Protein 6B9U (pdb70)

B-factor: mean 30.07, std 11.78, range [12.24, 88.45]

Nearest PDB structures (foldseek):
  6b9u-assembly1_A  TM=1.004E+00  e=1.101E-53  Brucella abortus 2308
  3n74-assembly1_C  TM=9.817E-01  e=2.636E-45  Brucella abortus 2308
  3n74-assembly1_A  TM=1.003E+00  e=1.609E-43  Brucella abortus 2308
  5zi0-assembly1_D  TM=9.150E-01  e=1.330E-23  Levilactobacillus brevis ATCC 367
  5h5x-assembly1_D  TM=9.196E-01  e=7.341E-23  Streptomyces coelicolor A3(2)

CATH classification: 3.40.50.720

Secondary structure (DSSP, 8-state):
--TT-EEEEETTTSHHHHHHHHHHHHTT-EEEEEES-HHHHHHHHHHH-TTEEEEE--TTSHHHHHHHHHHHHHHHS---EEEE-------S--GGGS-HHHHHHHHIIIIIHHHHHHHHHHHHHHHHHHTT--EEEEEE--GGGTS--TT-HHHHHHHHHHHHHHHHHHHHHGGGTEEEEEEEE-SB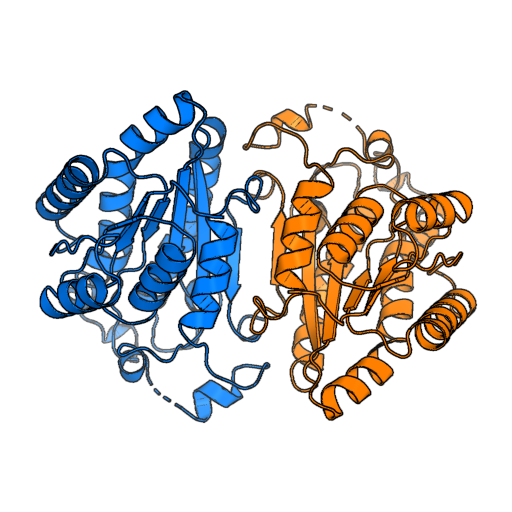SSTTHHHH--HHHHHTSTTSS-B-HHHHHHHHHHHTSGGGTT--S-EEEESTTTT-/--TT-EEEEETTTSHHHHHHHHHHHHTT-EEEEEES-HHHHHHHHHHH-TTEEEEE--TTSHHHHHHHHHHHHHHHS---EEEE-------S--GGGS-HHHHHHHHIIIIIHHHHHHHHHHHHHHHHHHTT--EEEEEE--GGGTS--TT-HHHHHHHHHHHHHHHHHHHHHGGGTEEEEEEEE-SBSSTTHHHH--TGGG-TTSS-B-HHHHHHHHHHHTSGGGTT--S-EEEESTTTT-

InterPro domains:
  IPR002347 Short-chain dehydrogenase/reductase SDR [PF13561] (12-249)
  IPR002347 Short-chain dehydrogenase/reductase SDR [PR00080] (78-89)
  IPR002347 Short-chain dehydrogenase/reductase SDR [PR00080] (136-144)
  IPR002347 Short-chain dehydrogenase/reductase SDR [PR00080] (156-175)
  IPR002347 Short-chain dehydrogenase/reductase SDR [PR00081] (7-24)
  IPR002347 Short-chain dehydrogenase/reductase SDR [PR00081] (78-89)
  IPR002347 Short-chain dehydrogenase/reductase SDR [PR00081] (156-175)
  IPR002347 Short-chain dehydrogenase/reductase SDR [PR00081] (177-194)
  IPR002347 Short-chain dehydrogenase/reductase SDR [PR00081] (214-234)
  IPR036291 NAD(P)-binding domain superfamily [SSF51735] (4-252)

Organism: Brucella abortus (strain 2308) (NCBI:txid359391)

Structure (mmCIF, N/CA/C/O backbone):
data_6B9U
#
_entry.id   6B9U
#
_cell.length_a   88.130
_cell.length_b   88.130
_cell.length_c   111.950
_cell.angle_alpha   90.000
_cell.angle_beta   90.000
_cell.angle_gamma   90.000
#
_symmetry.space_group_name_H-M   'P 41 21 2'
#
loop_
_entity.id
_entity.type
_entity.pdbx_description
1 polymer 'DNA gyrase, subunit B:Short-chain dehydrogenase/reductase SDR:Glucose/ribitol dehydrogenase'
2 non-polymer '1,4-DIHYDRONICOTINAMIDE ADENINE DINUCLEOTIDE'
3 water water
#
loop_
_atom_site.group_PDB
_atom_site.id
_atom_site.type_symbol
_atom_site.label_atom_id
_atom_site.label_alt_id
_atom_site.label_comp_id
_atom_site.label_asym_id
_atom_site.label_entity_id
_atom_site.label_seq_id
_atom_site.pdbx_PDB_ins_code
_atom_site.Cartn_x
_atom_site.Cartn_y
_atom_site.Cartn_z
_atom_site.occupancy
_atom_site.B_iso_or_equiv
_atom_site.auth_seq_id
_atom_site.auth_comp_id
_atom_site.auth_asym_id
_atom_site.auth_atom_id
_atom_site.pdbx_PDB_model_num
ATOM 1 N N . SER A 1 7 ? -26.160 -18.531 -21.411 1.00 49.02 3 SER A N 1
ATOM 2 C CA . SER A 1 7 ? -24.867 -17.884 -21.167 1.00 55.80 3 SER A CA 1
ATOM 3 C C . SER A 1 7 ? -25.072 -16.431 -20.751 1.00 46.20 3 SER A C 1
ATOM 4 O O . SER A 1 7 ? -24.510 -15.965 -19.763 1.00 44.45 3 SER A O 1
ATOM 7 N N . LEU A 1 8 ? -25.883 -15.713 -21.522 1.00 37.90 4 LEU A N 1
ATOM 8 C CA . LEU A 1 8 ? -26.412 -14.425 -21.100 1.00 32.63 4 LEU A CA 1
ATOM 9 C C . LEU A 1 8 ? -27.811 -14.557 -20.509 1.00 28.83 4 LEU A C 1
ATOM 10 O O . LEU A 1 8 ? -28.540 -13.566 -20.435 1.00 29.22 4 LEU A O 1
ATOM 15 N N . GLU A 1 9 ? -28.206 -15.770 -20.116 1.00 30.85 5 GLU A N 1
ATOM 16 C CA . GLU A 1 9 ? -29.528 -15.976 -19.540 1.00 30.41 5 GLU A CA 1
ATOM 17 C C . GLU A 1 9 ? -29.677 -15.158 -18.264 1.00 29.38 5 GLU A C 1
ATOM 18 O O . GLU A 1 9 ? -28.762 -15.088 -17.438 1.00 38.29 5 GLU A O 1
ATOM 20 N N . GLY A 1 10 ? -30.831 -14.508 -18.122 1.00 32.87 6 GLY A N 1
ATOM 21 C CA . GLY A 1 10 ? -31.091 -13.647 -16.991 1.00 33.21 6 GLY A CA 1
ATOM 22 C C . GLY A 1 10 ? -30.554 -12.237 -17.109 1.00 38.35 6 GLY A C 1
ATOM 23 O O . GLY A 1 10 ? -30.923 -11.386 -16.290 1.00 37.61 6 GLY A O 1
ATOM 24 N N . LYS A 1 11 ? -29.706 -11.954 -18.095 1.00 29.54 7 LYS A N 1
ATOM 25 C CA . LYS A 1 11 ? -29.099 -10.637 -18.242 1.00 28.27 7 LYS A CA 1
ATOM 26 C C . LYS A 1 11 ? -30.014 -9.695 -19.020 1.00 24.96 7 LYS A C 1
ATOM 27 O O . LYS A 1 11 ? -30.857 -10.116 -19.816 1.00 26.13 7 LYS A O 1
ATOM 33 N N . VAL A 1 12 ? -29.829 -8.400 -18.782 1.00 23.70 8 VAL A N 1
ATOM 34 C CA . VAL A 1 12 ? -30.548 -7.353 -19.499 1.00 22.94 8 VAL A CA 1
ATOM 35 C C . VAL A 1 12 ? -29.499 -6.457 -20.132 1.00 23.35 8 VAL A C 1
ATOM 36 O O . VAL A 1 12 ? -28.640 -5.907 -19.429 1.00 24.71 8 VAL A O 1
ATOM 40 N N . ALA A 1 13 ? -29.556 -6.328 -21.454 1.00 22.73 9 ALA A N 1
ATOM 41 C CA . ALA A 1 13 ? -28.582 -5.553 -22.206 1.00 21.60 9 ALA A CA 1
ATOM 42 C C . ALA A 1 13 ? -29.267 -4.369 -22.868 1.00 24.99 9 ALA A C 1
ATOM 43 O O . ALA A 1 13 ? -30.252 -4.541 -23.589 1.00 26.57 9 ALA A O 1
ATOM 45 N N . LEU A 1 14 ? -28.743 -3.172 -22.633 1.00 25.00 10 LEU A N 1
ATOM 46 C CA . LEU A 1 14 ? -29.195 -1.981 -23.341 1.00 22.29 10 LEU A CA 1
ATOM 47 C C . LEU A 1 14 ? -28.167 -1.698 -24.424 1.00 27.35 10 LEU A C 1
ATOM 48 O O . LEU A 1 14 ? -26.986 -1.499 -24.118 1.00 24.06 10 LEU A O 1
ATOM 53 N N . ILE A 1 15 ? -28.605 -1.700 -25.681 1.00 23.48 11 ILE A N 1
ATOM 54 C CA . ILE A 1 15 ? -27.707 -1.549 -26.822 1.00 23.42 11 ILE A CA 1
ATOM 55 C C . ILE A 1 15 ? -28.123 -0.303 -27.579 1.00 23.43 11 ILE A C 1
ATOM 56 O O . ILE A 1 15 ? -29.245 -0.235 -28.094 1.00 25.71 11 ILE A O 1
ATOM 61 N N . THR A 1 16 ? -27.231 0.681 -27.650 1.00 23.81 12 THR A N 1
ATOM 62 C CA . THR A 1 16 ? -27.543 1.855 -28.449 1.00 24.67 12 THR A CA 1
ATOM 63 C C . THR A 1 16 ? -27.249 1.572 -29.912 1.00 28.10 12 THR A C 1
ATOM 64 O O . THR A 1 16 ? -26.344 0.804 -30.251 1.00 23.23 12 THR A O 1
ATOM 68 N N . GLY A 1 17 ? -28.037 2.195 -30.784 1.00 28.79 13 GLY A N 1
ATOM 69 C CA . GLY A 1 17 ? -27.861 1.966 -32.202 1.00 30.25 13 GLY A CA 1
ATOM 70 C C . GLY A 1 17 ? -28.230 0.578 -32.660 1.00 26.60 13 GLY A C 1
ATOM 71 O O . GLY A 1 17 ? -27.745 0.126 -33.700 1.00 28.57 13 GLY A O 1
ATOM 72 N N . ALA A 1 18 ? -29.072 -0.120 -31.910 1.00 25.47 14 ALA A N 1
ATOM 73 C CA . ALA A 1 18 ? -29.418 -1.491 -32.253 1.00 26.03 14 ALA A CA 1
ATOM 74 C C . ALA A 1 18 ? -30.542 -1.579 -33.280 1.00 26.34 14 ALA A C 1
ATOM 75 O O . ALA A 1 18 ? -31.049 -2.675 -33.528 1.00 25.78 14 ALA A O 1
ATOM 77 N N . GLY A 1 19 ? -30.927 -0.468 -33.901 1.00 25.27 15 GLY A N 1
ATOM 78 C CA . GLY A 1 19 ? -31.918 -0.526 -34.951 1.00 31.49 15 GLY A CA 1
ATOM 79 C C . GLY A 1 19 ? -31.367 -0.839 -36.321 1.00 30.28 15 GLY A C 1
ATOM 80 O O . GLY A 1 19 ? -32.122 -0.807 -37.301 1.00 31.84 15 GLY A O 1
ATOM 81 N N . SER A 1 20 ? -30.075 -1.143 -36.418 1.00 27.02 16 SER A N 1
ATOM 82 C CA . SER A 1 20 ? -29.403 -1.327 -37.693 1.00 28.86 16 SER A CA 1
ATOM 83 C C . SER A 1 20 ? -28.039 -1.962 -37.440 1.00 25.86 16 SER A C 1
ATOM 84 O O . SER A 1 20 ? -27.512 -1.910 -36.326 1.00 28.55 16 SER A O 1
ATOM 87 N N . GLY A 1 21 ? -27.493 -2.579 -38.486 1.00 26.76 17 GLY A N 1
ATOM 88 C CA . GLY A 1 21 ? -26.061 -2.882 -38.559 1.00 24.96 17 GLY A CA 1
ATOM 89 C C . GLY A 1 21 ? -25.531 -3.731 -37.419 1.00 31.32 17 GLY A C 1
ATOM 90 O O . GLY A 1 21 ? -26.150 -4.713 -36.995 1.00 27.13 17 GLY A O 1
ATOM 91 N N . PHE A 1 22 ? -24.341 -3.362 -36.931 1.00 30.32 18 PHE A N 1
ATOM 92 C CA . PHE A 1 22 ? -23.705 -4.133 -35.866 1.00 27.05 18 PHE A CA 1
ATOM 93 C C . PHE A 1 22 ? -24.597 -4.218 -34.635 1.00 29.61 18 PHE A C 1
ATOM 94 O O . PHE A 1 22 ? -24.706 -5.282 -34.011 1.00 27.45 18 PHE A O 1
ATOM 102 N N . GLY A 1 23 ? -25.240 -3.107 -34.268 1.00 24.92 19 GLY A N 1
ATOM 103 C CA . GLY A 1 23 ? -26.086 -3.119 -33.089 1.00 23.60 19 GLY A CA 1
ATOM 104 C C . GLY A 1 23 ? -27.249 -4.079 -33.229 1.00 24.31 19 GLY A C 1
ATOM 105 O O . GLY A 1 23 ? -27.608 -4.780 -32.277 1.00 25.85 19 GLY A O 1
ATOM 106 N N . GLU A 1 24 ? -27.860 -4.114 -34.417 1.00 24.80 20 GLU A N 1
ATOM 107 C CA . GLU A 1 24 ? -28.931 -5.069 -34.678 1.00 26.75 20 GLU A CA 1
ATOM 108 C C . GLU A 1 24 ? -28.428 -6.497 -34.528 1.00 27.68 20 GLU A C 1
ATOM 109 O O . GLU A 1 24 ? -29.098 -7.340 -33.920 1.00 28.09 20 GLU A O 1
ATOM 115 N N . GLY A 1 25 ? -27.240 -6.784 -35.064 1.00 26.36 21 GLY A N 1
ATOM 116 C CA . GLY A 1 25 ? -26.692 -8.123 -34.925 1.00 24.87 21 GLY A CA 1
ATOM 117 C C . GLY A 1 25 ? -26.430 -8.497 -33.479 1.00 26.16 21 GLY A C 1
ATOM 118 O O . GLY A 1 25 ? -26.667 -9.635 -33.074 1.00 24.22 21 GLY A O 1
ATOM 119 N N . MET A 1 26 ? -25.946 -7.542 -32.678 1.00 22.58 22 MET A N 1
ATOM 120 C CA . MET A 1 26 ? -25.682 -7.840 -31.270 1.00 24.35 22 MET A CA 1
ATOM 121 C C . MET A 1 26 ? -26.974 -8.055 -30.494 1.00 27.15 22 MET A C 1
ATOM 122 O O . MET A 1 26 ? -27.076 -8.982 -29.679 1.00 24.35 22 MET A O 1
ATOM 127 N N . ALA A 1 27 ? -27.975 -7.208 -30.727 1.00 27.84 23 ALA A N 1
ATOM 128 C CA . ALA A 1 27 ? -29.260 -7.412 -30.072 1.00 25.12 23 ALA A CA 1
ATOM 129 C C . ALA A 1 27 ? -29.820 -8.793 -30.380 1.00 27.95 23 ALA A C 1
ATOM 130 O O . ALA A 1 27 ? -30.287 -9.498 -29.476 1.00 26.03 23 ALA A O 1
ATOM 132 N N . LYS A 1 28 ? -29.762 -9.207 -31.646 1.00 25.41 24 LYS A N 1
ATOM 133 C CA . LYS A 1 28 ? -30.294 -10.514 -32.015 1.00 25.75 24 LYS A CA 1
ATOM 134 C C . LYS A 1 28 ? -29.486 -11.639 -31.383 1.00 27.99 24 LYS A C 1
ATOM 135 O O . LYS A 1 28 ? -30.058 -12.602 -30.854 1.00 23.77 24 LYS A O 1
ATOM 141 N N . ARG A 1 29 ? -28.157 -11.524 -31.405 1.00 25.74 25 ARG A N 1
ATOM 142 C CA . ARG A 1 29 ? -27.321 -12.581 -30.840 1.00 23.67 25 ARG A CA 1
ATOM 143 C C . ARG A 1 29 ? -27.487 -12.672 -29.327 1.00 21.83 25 ARG A C 1
ATOM 144 O O . ARG A 1 29 ? -27.571 -13.775 -28.769 1.00 25.02 25 ARG A O 1
ATOM 152 N N . PHE A 1 30 ? -27.553 -11.525 -28.648 1.00 24.89 26 PHE A N 1
ATOM 153 C CA . PHE A 1 30 ? -27.742 -11.536 -27.202 1.00 25.29 26 PHE A CA 1
ATOM 154 C C . PHE A 1 30 ? -29.077 -12.169 -26.825 1.00 24.50 26 PHE A C 1
ATOM 155 O O . PHE A 1 30 ? -29.144 -12.969 -25.887 1.00 24.81 26 PHE A O 1
ATOM 163 N N . ALA A 1 31 ? -30.154 -11.802 -27.529 1.00 23.39 27 ALA A N 1
ATOM 164 C CA . ALA A 1 31 ? -31.461 -12.397 -27.248 1.00 23.71 27 ALA A CA 1
ATOM 165 C C . ALA A 1 31 ? -31.444 -13.903 -27.468 1.00 31.38 27 ALA A C 1
ATOM 166 O O . ALA A 1 31 ? -32.069 -14.653 -26.710 1.00 33.31 27 ALA A O 1
ATOM 168 N N . LYS A 1 32 ? -30.743 -14.367 -28.507 1.00 28.61 28 LYS A N 1
ATOM 169 C CA . LYS A 1 32 ? -30.626 -15.808 -28.714 1.00 30.52 28 LYS A CA 1
ATOM 170 C C . LYS A 1 32 ? -29.887 -16.469 -27.558 1.00 31.34 28 LYS A C 1
ATOM 171 O O . LYS A 1 32 ? -30.123 -17.647 -27.262 1.00 34.12 28 LYS A O 1
ATOM 173 N N . GLY A 1 33 ? -29.014 -15.724 -26.881 1.00 28.63 29 GLY A N 1
ATOM 174 C CA . GLY A 1 33 ? -28.309 -16.179 -25.703 1.00 33.94 29 GLY A CA 1
ATOM 175 C C . GLY A 1 33 ? -29.076 -16.066 -24.405 1.00 35.09 29 GLY A C 1
ATOM 176 O O . GLY A 1 33 ? -28.508 -16.318 -23.340 1.00 38.77 29 GLY A O 1
ATOM 177 N N . GLY A 1 34 ? -30.355 -15.692 -24.456 1.00 29.44 30 GLY A N 1
ATOM 178 C CA . GLY A 1 34 ? -31.191 -15.617 -23.277 1.00 31.76 30 GLY A CA 1
ATOM 179 C C . GLY A 1 34 ? -31.347 -14.239 -22.677 1.00 29.65 30 GLY A C 1
ATOM 180 O O . GLY A 1 34 ? -32.062 -14.098 -21.676 1.00 29.47 30 GLY A O 1
ATOM 181 N N . ALA A 1 35 ? -30.723 -13.219 -23.259 1.00 26.87 31 ALA A N 1
ATOM 182 C CA . ALA A 1 35 ? -30.771 -11.877 -22.694 1.00 26.89 31 ALA A CA 1
ATOM 183 C C . ALA A 1 35 ? -32.060 -11.161 -23.075 1.00 29.01 31 ALA A C 1
ATOM 184 O O . ALA A 1 35 ? -32.615 -11.372 -24.156 1.00 29.39 31 ALA A O 1
ATOM 186 N N . LYS A 1 36 ? -32.537 -10.309 -22.169 1.00 23.96 32 LYS A N 1
ATOM 187 C CA . LYS A 1 36 ? -33.472 -9.268 -22.566 1.00 24.49 32 LYS A CA 1
ATOM 188 C C . LYS A 1 36 ? -32.669 -8.121 -23.160 1.00 29.32 32 LYS A C 1
ATOM 189 O O . LYS A 1 36 ? -31.544 -7.858 -22.737 1.00 27.55 32 LYS A O 1
ATOM 195 N N . VAL A 1 37 ? -33.239 -7.434 -24.150 1.00 26.73 33 VAL A N 1
ATOM 196 C CA . VAL A 1 37 ? -32.483 -6.412 -24.870 1.00 24.43 33 VAL A CA 1
ATOM 197 C C . VAL A 1 37 ? -33.329 -5.158 -24.984 1.00 27.60 33 VAL A C 1
ATOM 198 O O . VAL A 1 37 ? -34.510 -5.226 -25.338 1.00 29.18 33 VAL A O 1
ATOM 202 N N . VAL A 1 38 ? -32.730 -4.017 -24.663 1.00 24.27 34 VAL A N 1
ATOM 203 C CA . VAL A 1 38 ? -33.368 -2.719 -24.837 1.00 24.91 34 VAL A CA 1
ATOM 204 C C . VAL A 1 38 ? -32.729 -2.087 -26.067 1.00 27.05 34 VAL A C 1
ATOM 205 O O . VAL A 1 38 ? -31.526 -1.804 -26.075 1.00 28.33 34 VAL A O 1
ATOM 209 N N . ILE A 1 39 ? -33.540 -1.879 -27.105 1.00 30.28 35 ILE A N 1
ATOM 210 C CA A ILE A 1 39 ? -33.093 -1.400 -28.410 0.54 31.06 35 ILE A CA 1
ATOM 211 C CA B ILE A 1 39 ? -33.055 -1.394 -28.391 0.46 30.90 35 ILE A CA 1
ATOM 212 C C . ILE A 1 39 ? -33.255 0.116 -28.405 1.00 31.04 35 ILE A C 1
ATOM 213 O O . ILE A 1 39 ? -34.371 0.619 -28.558 1.00 32.83 35 ILE A O 1
ATOM 222 N N . VAL A 1 40 ? -32.154 0.845 -28.243 1.00 30.20 36 VAL A N 1
ATOM 223 C CA . VAL A 1 40 ? -32.180 2.301 -28.157 1.00 25.83 36 VAL A CA 1
ATOM 224 C C . VAL A 1 40 ? -31.626 2.867 -29.456 1.00 27.37 36 VAL A C 1
ATOM 225 O O . VAL A 1 40 ? -30.475 2.598 -29.818 1.00 31.81 36 VAL A O 1
ATOM 229 N N . ASP A 1 41 ? -32.439 3.645 -30.166 1.00 27.02 37 ASP A N 1
ATOM 230 C CA . ASP A 1 41 ? -32.003 4.163 -31.454 1.00 35.66 37 ASP A CA 1
ATOM 231 C C . ASP A 1 41 ? -32.788 5.433 -31.761 1.00 33.24 37 ASP A C 1
ATOM 232 O O . ASP A 1 41 ? -33.923 5.598 -31.313 1.00 31.67 37 ASP A O 1
ATOM 237 N N . ARG A 1 42 ? -32.159 6.348 -32.500 1.00 34.17 38 ARG A N 1
ATOM 238 C CA . ARG A 1 42 ? -32.897 7.511 -32.975 1.00 31.31 38 ARG A CA 1
ATOM 239 C C . ARG A 1 42 ? -33.830 7.147 -34.118 1.00 34.43 38 ARG A C 1
ATOM 240 O O . ARG A 1 42 ? -34.759 7.907 -34.417 1.00 35.89 38 ARG A O 1
ATOM 248 N N . ASP A 1 43 ? -33.600 5.997 -34.755 1.00 33.47 39 ASP A N 1
ATOM 249 C CA . ASP A 1 43 ? -34.391 5.508 -35.884 1.00 35.35 39 ASP A CA 1
ATOM 250 C C . ASP A 1 43 ? -35.499 4.647 -35.295 1.00 35.84 39 ASP A C 1
ATOM 251 O O . ASP A 1 43 ? -35.322 3.458 -35.046 1.00 36.40 39 ASP A O 1
ATOM 256 N N . LYS A 1 44 ? -36.661 5.263 -35.063 1.00 35.94 40 LYS A N 1
ATOM 257 C CA . LYS A 1 44 ? -37.742 4.551 -34.387 1.00 33.85 40 LYS A CA 1
ATOM 258 C C . LYS A 1 44 ? -38.202 3.346 -35.200 1.00 36.61 40 LYS A C 1
ATOM 259 O O . LYS A 1 44 ? -38.491 2.284 -34.637 1.00 38.51 40 LYS A O 1
ATOM 265 N N . ALA A 1 45 ? -38.256 3.485 -36.528 1.00 35.59 41 ALA A N 1
ATOM 266 C CA . ALA A 1 45 ? -38.731 2.388 -37.367 1.00 37.18 41 ALA A CA 1
ATOM 267 C C . ALA A 1 45 ? -37.766 1.204 -37.337 1.00 37.10 41 ALA A C 1
ATOM 268 O O . ALA A 1 45 ? -38.200 0.046 -37.298 1.00 37.76 41 ALA A O 1
ATOM 270 N N . GLY A 1 46 ? -36.459 1.473 -37.355 1.00 33.17 42 GLY A N 1
ATOM 271 C CA . GLY A 1 46 ? -35.497 0.388 -37.261 1.00 33.47 42 GLY A CA 1
ATOM 272 C C . GLY A 1 46 ? -35.522 -0.284 -35.903 1.00 36.50 42 GLY A C 1
ATOM 273 O O . GLY A 1 46 ? -35.479 -1.516 -35.806 1.00 31.99 42 GLY A O 1
ATOM 274 N N . ALA A 1 47 ? -35.595 0.514 -34.835 1.00 32.16 43 ALA A N 1
ATOM 275 C CA . ALA A 1 47 ? -35.697 -0.053 -33.494 1.00 30.03 43 ALA A CA 1
ATOM 276 C C . ALA A 1 47 ? -36.916 -0.954 -33.371 1.00 32.27 43 ALA A C 1
ATOM 277 O O . ALA A 1 47 ? -36.835 -2.046 -32.797 1.00 35.82 43 ALA A O 1
ATOM 279 N N . GLU A 1 48 ? -38.059 -0.518 -33.909 1.00 32.29 44 GLU A N 1
ATOM 280 C CA . GLU A 1 48 ? -39.266 -1.317 -33.764 1.00 34.08 44 GLU A CA 1
ATOM 281 C C . GLU A 1 48 ? -39.208 -2.568 -34.628 1.00 37.46 44 GLU A C 1
ATOM 282 O O . GLU A 1 48 ? -39.723 -3.623 -34.237 1.00 33.59 44 GLU A O 1
ATOM 288 N N . ARG A 1 49 ? -38.598 -2.475 -35.810 1.00 31.63 45 ARG A N 1
ATOM 289 C CA . ARG A 1 49 ? -38.460 -3.666 -36.639 1.00 36.78 45 ARG A CA 1
ATOM 290 C C . ARG A 1 49 ? -37.597 -4.704 -35.942 1.00 30.56 45 ARG A C 1
ATOM 291 O O . ARG A 1 49 ? -37.967 -5.878 -35.855 1.00 32.82 45 ARG A O 1
ATOM 299 N N . VAL A 1 50 ? -36.434 -4.283 -35.438 1.00 33.21 46 VAL A N 1
ATOM 300 C CA . VAL A 1 50 ? -35.541 -5.215 -34.754 1.00 32.76 46 VAL A CA 1
ATOM 301 C C . VAL A 1 50 ? -36.231 -5.816 -33.540 1.00 32.26 46 VAL A C 1
ATOM 302 O O . VAL A 1 50 ? -36.188 -7.032 -33.316 1.00 33.88 46 VAL A O 1
ATOM 306 N N . ALA A 1 51 ? -36.862 -4.967 -32.727 1.00 29.08 47 ALA A N 1
ATOM 307 C CA . ALA A 1 51 ? -37.507 -5.466 -31.518 1.00 32.51 47 ALA A CA 1
ATOM 308 C C . ALA A 1 51 ? -38.614 -6.448 -31.859 1.00 33.50 47 ALA A C 1
ATOM 309 O O . ALA A 1 51 ? -38.801 -7.449 -31.158 1.00 31.50 47 ALA A O 1
ATOM 311 N N . GLY A 1 52 ? -39.352 -6.184 -32.941 1.00 35.18 48 GLY A N 1
ATOM 312 C CA . GLY A 1 52 ? -40.423 -7.084 -33.335 1.00 34.51 48 GLY A CA 1
ATOM 313 C C . GLY A 1 52 ? -39.911 -8.375 -33.941 1.00 38.32 48 GLY A C 1
ATOM 314 O O . GLY A 1 52 ? -40.529 -9.432 -33.772 1.00 38.80 48 GLY A O 1
ATOM 315 N N . GLU A 1 53 ? -38.783 -8.310 -34.657 1.00 37.48 49 GLU A N 1
ATOM 316 C CA . GLU A 1 53 ? -38.166 -9.527 -35.174 1.00 42.06 49 GLU A CA 1
ATOM 317 C C . GLU A 1 53 ? -37.634 -10.400 -34.044 1.00 44.52 49 GLU A C 1
ATOM 318 O O . GLU A 1 53 ? -37.681 -11.632 -34.139 1.00 46.06 49 GLU A O 1
ATOM 324 N N . ILE A 1 54 ? -37.142 -9.783 -32.968 1.00 30.69 50 ILE A N 1
ATOM 325 C CA . ILE A 1 54 ? -36.646 -10.538 -31.822 1.00 27.98 50 ILE A CA 1
ATOM 326 C C . ILE A 1 54 ? -37.800 -11.121 -31.011 1.00 41.77 50 ILE A C 1
ATOM 327 O O . ILE A 1 54 ? -37.809 -12.316 -30.690 1.00 35.64 50 ILE A O 1
ATOM 332 N N . GLY A 1 55 ? -38.786 -10.292 -30.656 1.00 34.54 51 GLY A N 1
ATOM 333 C CA . GLY A 1 55 ? -39.956 -10.763 -29.942 1.00 36.20 51 GLY A CA 1
ATOM 334 C C . GLY A 1 55 ? -40.075 -10.140 -28.558 1.00 35.71 51 GLY A C 1
ATOM 335 O O . GLY A 1 55 ? -39.580 -9.034 -28.306 1.00 35.54 51 GLY A O 1
ATOM 336 N N . ASP A 1 56 ? -40.757 -10.863 -27.662 1.00 31.13 52 ASP A N 1
ATOM 337 C CA . ASP A 1 56 ? -41.091 -10.320 -26.348 1.00 33.33 52 ASP A CA 1
ATOM 338 C C . ASP A 1 56 ? -39.865 -10.032 -25.481 1.00 34.71 52 ASP A C 1
ATOM 339 O O . ASP A 1 56 ? -39.994 -9.329 -24.474 1.00 40.72 52 ASP A O 1
ATOM 344 N N . ALA A 1 57 ? -38.690 -10.562 -25.824 1.00 34.44 53 ALA A N 1
ATOM 345 C CA . ALA A 1 57 ? -37.485 -10.262 -25.053 1.00 29.83 53 ALA A CA 1
ATOM 346 C C . ALA A 1 57 ? -36.869 -8.913 -25.405 1.00 33.10 53 ALA A C 1
ATOM 347 O O . ALA A 1 57 ? -35.893 -8.507 -24.759 1.00 28.68 53 ALA A O 1
ATOM 349 N N . ALA A 1 58 ? -37.408 -8.212 -26.398 1.00 28.55 54 ALA A N 1
ATOM 350 C CA . ALA A 1 58 ? -36.848 -6.952 -26.865 1.00 27.14 54 ALA A CA 1
ATOM 351 C C . ALA A 1 58 ? -37.824 -5.816 -26.594 1.00 40.18 54 ALA A C 1
ATOM 352 O O . ALA A 1 58 ? -39.042 -5.985 -26.713 1.00 40.70 54 ALA A O 1
ATOM 354 N N . LEU A 1 59 ? -37.278 -4.664 -26.220 1.00 33.10 55 LEU A N 1
ATOM 355 C CA . LEU A 1 59 ? -38.031 -3.427 -26.071 1.00 28.42 55 LEU A CA 1
ATOM 356 C C . LEU A 1 59 ? -37.397 -2.361 -26.949 1.00 30.62 55 LEU A C 1
ATOM 357 O O . LEU A 1 59 ? -36.197 -2.104 -26.840 1.00 29.41 55 LEU A O 1
ATOM 362 N N . ALA A 1 60 ? -38.204 -1.720 -27.793 1.00 32.24 56 ALA A N 1
ATOM 363 C CA . ALA A 1 60 ? -37.715 -0.635 -28.634 1.00 33.25 56 ALA A CA 1
ATOM 364 C C . ALA A 1 60 ? -37.887 0.692 -27.909 1.00 32.85 56 ALA A C 1
ATOM 365 O O . ALA A 1 60 ? -38.965 0.977 -27.375 1.00 34.81 56 ALA A O 1
ATOM 367 N N . VAL A 1 61 ? -36.831 1.508 -27.903 1.00 29.98 57 VAL A N 1
ATOM 368 C CA . VAL A 1 61 ? -36.854 2.830 -27.277 1.00 36.91 57 VAL A CA 1
ATOM 369 C C . VAL A 1 61 ? -36.280 3.839 -28.261 1.00 33.44 57 VAL A C 1
ATOM 370 O O . VAL A 1 61 ? -35.101 3.756 -28.619 1.00 32.76 57 VAL A O 1
ATOM 374 N N . ALA A 1 62 ? -37.102 4.793 -28.698 1.00 33.08 58 ALA A N 1
ATOM 375 C CA . ALA A 1 62 ? -36.604 5.831 -29.591 1.00 33.66 58 ALA A CA 1
ATOM 376 C C . ALA A 1 62 ? -35.938 6.921 -28.759 1.00 34.15 58 ALA A C 1
ATOM 377 O O . ALA A 1 62 ? -36.566 7.497 -27.866 1.00 41.34 58 ALA A O 1
ATOM 379 N N . ALA A 1 63 ? -34.671 7.209 -29.048 1.00 31.69 59 ALA A N 1
ATOM 380 C CA . ALA A 1 63 ? -33.963 8.218 -28.276 1.00 36.68 59 ALA A CA 1
ATOM 381 C C . ALA A 1 63 ? -32.745 8.697 -29.049 1.00 32.44 59 ALA A C 1
ATOM 382 O O . ALA A 1 63 ? -32.091 7.916 -29.744 1.00 34.08 59 ALA A O 1
ATOM 384 N N . ASP A 1 64 ? -32.463 9.990 -28.927 1.00 29.33 60 ASP A N 1
ATOM 385 C CA . ASP A 1 64 ? -31.244 10.602 -29.450 1.00 33.29 60 ASP A CA 1
ATOM 386 C C . ASP A 1 64 ? -30.284 10.690 -28.271 1.00 33.49 60 ASP A C 1
ATOM 387 O O . ASP A 1 64 ? -30.417 11.566 -27.412 1.00 32.63 60 ASP A O 1
ATOM 392 N N . ILE A 1 65 ? -29.310 9.783 -28.231 1.00 28.88 61 ILE A N 1
ATOM 393 C CA . ILE A 1 65 ? -28.460 9.640 -27.055 1.00 28.48 61 ILE A CA 1
ATOM 394 C C . ILE A 1 65 ? -27.487 10.808 -26.932 1.00 31.02 61 ILE A C 1
ATOM 395 O O . ILE A 1 65 ? -26.732 10.888 -25.960 1.00 28.24 61 ILE A O 1
ATOM 400 N N . SER A 1 66 ? -27.491 11.723 -27.899 1.00 29.29 62 SER A N 1
ATOM 401 C CA . SER A 1 66 ? -26.710 12.940 -27.718 1.00 28.56 62 SER A CA 1
ATOM 402 C C . SER A 1 66 ? -27.400 13.939 -26.796 1.00 33.77 62 SER A C 1
ATOM 403 O O . SER A 1 66 ? -26.773 14.934 -26.412 1.00 35.35 62 SER A O 1
ATOM 406 N N . LYS A 1 67 ? -28.660 13.699 -26.428 1.00 29.65 63 LYS A N 1
ATOM 407 C CA . LYS A 1 67 ? -29.436 14.615 -25.600 1.00 32.79 63 LYS A CA 1
ATOM 408 C C . LYS A 1 67 ? -29.682 14.000 -24.228 1.00 35.23 63 LYS A C 1
ATOM 409 O O . LYS A 1 67 ? -30.097 12.837 -24.125 1.00 33.47 63 LYS A O 1
ATOM 411 N N . GLU A 1 68 ? -29.441 14.790 -23.176 1.00 33.88 64 GLU A N 1
ATOM 412 C CA . GLU A 1 68 ? -29.525 14.262 -21.816 1.00 35.51 64 GLU A CA 1
ATOM 413 C C . GLU A 1 68 ? -30.936 13.780 -21.486 1.00 33.76 64 GLU A C 1
ATOM 414 O O . GLU A 1 68 ? -31.112 12.729 -20.856 1.00 34.27 64 GLU A O 1
ATOM 420 N N . ALA A 1 69 ? -31.953 14.537 -21.899 1.00 36.64 65 ALA A N 1
ATOM 421 C CA . ALA A 1 69 ? -33.330 14.159 -21.578 1.00 36.33 65 ALA A CA 1
ATOM 422 C C . ALA A 1 69 ? -33.694 12.809 -22.186 1.00 37.93 65 ALA A C 1
ATOM 423 O O . ALA A 1 69 ? -34.354 11.988 -21.539 1.00 38.41 65 ALA A O 1
ATOM 425 N N . ASP A 1 70 ? -33.266 12.560 -23.427 1.00 37.31 66 ASP A N 1
ATOM 426 C CA . ASP A 1 70 ? -33.558 11.283 -24.073 1.00 38.33 66 ASP A CA 1
ATOM 427 C C . ASP A 1 70 ? -32.856 10.134 -23.364 1.00 31.97 66 ASP A C 1
ATOM 428 O O . ASP A 1 70 ? -33.392 9.023 -23.290 1.00 28.94 66 ASP A O 1
ATOM 433 N N . VAL A 1 71 ? -31.648 10.375 -22.857 1.00 32.49 67 VAL A N 1
ATOM 434 C CA . VAL A 1 71 ? -30.925 9.316 -22.159 1.00 30.57 67 VAL A CA 1
ATOM 435 C C . VAL A 1 71 ? -31.614 8.997 -20.838 1.00 28.97 67 VAL A C 1
ATOM 436 O O . VAL A 1 71 ? -31.849 7.828 -20.511 1.00 32.54 67 VAL A O 1
ATOM 440 N N . ASP A 1 72 ? -31.975 10.034 -20.073 1.00 30.19 68 ASP A N 1
ATOM 441 C CA . ASP A 1 72 ? -32.733 9.819 -18.843 1.00 35.95 68 ASP A CA 1
ATOM 442 C C . ASP A 1 72 ? -33.989 8.999 -19.106 1.00 39.15 68 ASP A C 1
ATOM 443 O O . ASP A 1 72 ? -34.333 8.102 -18.325 1.00 33.89 68 ASP A O 1
ATOM 448 N N . ALA A 1 73 ? -34.679 9.293 -20.212 1.00 37.83 69 ALA A N 1
ATOM 449 C CA . ALA A 1 73 ? -35.929 8.606 -20.531 1.00 36.10 69 ALA A CA 1
ATOM 450 C C . ALA A 1 73 ? -35.683 7.166 -20.963 1.00 36.67 69 ALA A C 1
ATOM 451 O O . ALA A 1 73 ? -36.470 6.266 -20.635 1.00 33.08 69 ALA A O 1
ATOM 453 N N . ALA A 1 74 ? -34.607 6.935 -21.720 1.00 31.53 70 ALA A N 1
ATOM 454 C CA . ALA A 1 74 ? -34.289 5.585 -22.173 1.00 33.28 70 ALA A CA 1
ATOM 455 C C . ALA A 1 74 ? -33.898 4.689 -21.005 1.00 31.34 70 ALA A C 1
ATOM 456 O O . ALA A 1 74 ? -34.290 3.512 -20.955 1.00 31.91 70 ALA A O 1
ATOM 458 N N . VAL A 1 75 ? -33.125 5.224 -20.057 1.00 29.42 71 VAL A N 1
ATOM 459 C CA . VAL A 1 75 ? -32.752 4.441 -18.881 1.00 33.42 71 VAL A CA 1
ATOM 460 C C . VAL A 1 75 ? -33.977 4.152 -18.017 1.00 30.17 71 VAL A C 1
ATOM 461 O O . VAL A 1 75 ? -34.187 3.020 -17.563 1.00 32.13 71 VAL A O 1
ATOM 465 N N . GLU A 1 76 ? -34.804 5.170 -17.770 1.00 31.21 72 GLU A N 1
ATOM 466 C CA . GLU A 1 76 ? -36.013 4.947 -16.983 1.00 29.79 72 GLU A CA 1
ATOM 467 C C . GLU A 1 76 ? -36.907 3.897 -17.637 1.00 34.38 72 GLU A C 1
ATOM 468 O O . GLU A 1 76 ? -37.495 3.049 -16.951 1.00 32.00 72 GLU A O 1
ATOM 474 N N . ALA A 1 77 ? -37.001 3.924 -18.970 1.00 35.29 73 ALA A N 1
ATOM 475 C CA . ALA A 1 77 ? -37.818 2.948 -19.686 1.00 35.37 73 ALA A CA 1
ATOM 476 C C . ALA A 1 77 ? -37.249 1.543 -19.553 1.00 36.36 73 ALA A C 1
ATOM 477 O O . ALA A 1 77 ? -38.000 0.575 -19.383 1.00 37.11 73 ALA A O 1
ATOM 479 N N . ALA A 1 78 ? -35.925 1.412 -19.660 1.00 27.99 74 ALA A N 1
ATOM 480 C CA . ALA A 1 78 ? -35.287 0.111 -19.522 1.00 27.38 74 ALA A CA 1
ATOM 481 C C . ALA A 1 78 ? -35.527 -0.469 -18.135 1.00 28.26 74 ALA A C 1
ATOM 482 O O . ALA A 1 78 ? -35.896 -1.640 -17.993 1.00 30.46 74 ALA A O 1
ATOM 484 N N . LEU A 1 79 ? -35.345 0.347 -17.094 1.00 29.01 75 LEU A N 1
ATOM 485 C CA . LEU A 1 79 ? -35.521 -0.157 -15.735 1.00 30.03 75 LEU A CA 1
ATOM 486 C C . LEU A 1 79 ? -36.985 -0.458 -15.435 1.00 35.18 75 LEU A C 1
ATOM 487 O O . LEU A 1 79 ? -37.291 -1.412 -14.712 1.00 34.08 75 LEU A O 1
ATOM 492 N N . SER A 1 80 ? -37.908 0.348 -15.962 1.00 29.85 76 SER A N 1
ATOM 493 C CA . SER A 1 80 ? -39.322 0.054 -15.748 1.00 30.95 76 SER A CA 1
ATOM 494 C C . SER A 1 80 ? -39.714 -1.269 -16.396 1.00 33.68 76 SER A C 1
ATOM 495 O O . SER A 1 80 ? -40.468 -2.060 -15.814 1.00 37.99 76 SER A O 1
ATOM 498 N N . LYS A 1 81 ? -39.207 -1.532 -17.598 1.00 31.11 77 LYS A N 1
ATOM 499 C CA . LYS A 1 81 ? -39.629 -2.713 -18.341 1.00 32.41 77 LYS A CA 1
ATOM 500 C C . LYS A 1 81 ? -39.002 -3.983 -17.782 1.00 33.01 77 LYS A C 1
ATOM 501 O O . LYS A 1 81 ? -39.703 -4.973 -17.541 1.00 29.76 77 LYS A O 1
ATOM 507 N N . PHE A 1 82 ? -37.688 -3.968 -17.558 1.00 29.32 78 PHE A N 1
ATOM 508 C CA . PHE A 1 82 ? -36.941 -5.170 -17.216 1.00 27.67 78 PHE A CA 1
ATOM 509 C C . PHE A 1 82 ? -36.372 -5.165 -15.803 1.00 29.20 78 PHE A C 1
ATOM 510 O O . PHE A 1 82 ? -35.748 -6.153 -15.406 1.00 30.43 78 PHE A O 1
ATOM 518 N N . GLY A 1 83 ? -36.564 -4.091 -15.031 1.00 28.20 79 GLY A N 1
ATOM 519 C CA . GLY A 1 83 ? -36.195 -4.077 -13.626 1.00 28.17 79 GLY A CA 1
ATOM 520 C C . GLY A 1 83 ? -34.734 -3.820 -13.333 1.00 34.28 79 GLY A C 1
ATOM 521 O O . GLY A 1 83 ? -34.409 -3.354 -12.232 1.00 31.15 79 GLY A O 1
ATOM 522 N N . LYS A 1 84 ? -33.847 -4.108 -14.277 1.00 26.37 80 LYS A N 1
ATOM 523 C CA . LYS A 1 84 ? -32.415 -3.913 -14.098 1.00 25.53 80 LYS A CA 1
ATOM 524 C C . LYS A 1 84 ? -31.776 -3.838 -15.474 1.00 24.75 80 LYS A C 1
ATOM 525 O O . LYS A 1 84 ? -32.380 -4.222 -16.477 1.00 29.79 80 LYS A O 1
ATOM 531 N N . VAL A 1 85 ? -30.549 -3.315 -15.512 1.00 25.14 81 VAL A N 1
ATOM 532 C CA . VAL A 1 85 ? -29.683 -3.400 -16.683 1.00 23.25 81 VAL A CA 1
ATOM 533 C C . VAL A 1 85 ? -28.350 -3.959 -16.219 1.00 26.53 81 VAL A C 1
ATOM 534 O O . VAL A 1 85 ? -27.754 -3.431 -15.274 1.00 24.64 81 VAL A O 1
ATOM 538 N N . ASP A 1 86 ? -27.903 -5.035 -16.872 1.00 23.68 82 ASP A N 1
ATOM 539 C CA . ASP A 1 86 ? -26.655 -5.736 -16.576 1.00 24.79 82 ASP A CA 1
ATOM 540 C C . ASP A 1 86 ? -25.527 -5.361 -17.516 1.00 25.29 82 ASP A C 1
ATOM 541 O O . ASP A 1 86 ? -24.346 -5.435 -17.135 1.00 22.00 82 ASP A O 1
ATOM 546 N N . ILE A 1 87 ? -25.871 -5.030 -18.755 1.00 23.66 83 ILE A N 1
ATOM 547 C CA . ILE A 1 87 ? -24.913 -4.838 -19.840 1.00 20.64 83 ILE A CA 1
ATOM 548 C C . ILE A 1 87 ? -25.316 -3.575 -20.575 1.00 24.34 83 ILE A C 1
ATOM 549 O O . ILE A 1 87 ? -26.477 -3.429 -20.968 1.00 23.72 83 ILE A O 1
ATOM 554 N N . LEU A 1 88 ? -24.372 -2.653 -20.742 1.00 20.25 84 LEU A N 1
ATOM 555 C CA . LEU A 1 88 ? -24.545 -1.502 -21.618 1.00 19.91 84 LEU A CA 1
ATOM 556 C C . LEU A 1 88 ? -23.622 -1.668 -22.813 1.00 21.74 84 LEU A C 1
ATOM 557 O O . LEU A 1 88 ? -22.417 -1.856 -22.638 1.00 20.14 84 LEU A O 1
ATOM 562 N N . VAL A 1 89 ? -24.179 -1.611 -24.018 1.00 20.91 85 VAL A N 1
ATOM 563 C CA . VAL A 1 89 ? -23.377 -1.645 -25.239 1.00 22.12 85 VAL A CA 1
ATOM 564 C C . VAL A 1 89 ? -23.491 -0.281 -25.905 1.00 23.54 85 VAL A C 1
ATOM 565 O O . VAL A 1 89 ? -24.558 0.077 -26.416 1.00 22.31 85 VAL A O 1
ATOM 569 N N . ASN A 1 90 ? -22.390 0.481 -25.910 1.00 22.58 86 ASN A N 1
ATOM 570 C CA . ASN A 1 90 ? -22.356 1.802 -26.549 1.00 23.38 86 ASN A CA 1
ATOM 571 C C . ASN A 1 90 ? -21.950 1.598 -27.999 1.00 23.30 86 ASN A C 1
ATOM 572 O O . ASN A 1 90 ? -20.768 1.623 -28.346 1.00 23.07 86 ASN A O 1
ATOM 577 N N . ASN A 1 91 ? -22.946 1.416 -28.866 1.00 26.11 87 ASN A N 1
ATOM 578 C CA . ASN A 1 91 ? -22.698 1.098 -30.263 1.00 21.56 87 ASN A CA 1
ATOM 579 C C . ASN A 1 91 ? -23.161 2.176 -31.241 1.00 26.45 87 ASN A C 1
ATOM 580 O O . ASN A 1 91 ? -22.635 2.234 -32.356 1.00 28.94 87 ASN A O 1
ATOM 585 N N . ALA A 1 92 ? -24.101 3.036 -30.857 1.00 25.77 88 ALA A N 1
ATOM 586 C CA . ALA A 1 92 ? -24.520 4.114 -31.747 1.00 26.62 88 ALA A CA 1
ATOM 587 C C . ALA A 1 92 ? -23.323 4.970 -32.147 1.00 25.37 88 ALA A C 1
ATOM 588 O O . ALA A 1 92 ? -22.400 5.186 -31.358 1.00 28.25 88 ALA A O 1
ATOM 590 N N . GLY A 1 93 ? -23.340 5.445 -33.383 1.00 24.92 89 GLY A N 1
ATOM 591 C CA . GLY A 1 93 ? -22.259 6.265 -33.891 1.00 27.64 89 GLY A CA 1
ATOM 592 C C . GLY A 1 93 ? -22.590 6.747 -35.283 1.00 28.27 89 GLY A C 1
ATOM 593 O O . GLY A 1 93 ? -23.397 6.140 -35.995 1.00 35.72 89 GLY A O 1
ATOM 594 N N . ILE A 1 94 ? -21.968 7.866 -35.651 1.00 25.30 90 ILE A N 1
ATOM 595 C CA . ILE A 1 94 ? -22.058 8.419 -36.993 1.00 26.43 90 ILE A CA 1
ATOM 596 C C . ILE A 1 94 ? -20.651 8.784 -37.447 1.00 32.84 90 ILE A C 1
ATOM 597 O O . ILE A 1 94 ? -19.708 8.842 -36.654 1.00 33.04 90 ILE A O 1
ATOM 602 N N . GLY A 1 95 ? -20.521 9.041 -38.743 1.00 30.96 91 GLY A N 1
ATOM 603 C CA . GLY A 1 95 ? -19.220 9.385 -39.285 1.00 32.58 91 GLY A CA 1
ATOM 604 C C . GLY A 1 95 ? -19.308 10.560 -40.229 1.00 31.32 91 GLY A C 1
ATOM 605 O O . GLY A 1 95 ? -20.328 11.254 -40.267 1.00 33.59 91 GLY A O 1
ATOM 606 N N . HIS A 1 96 ? -18.242 10.808 -40.982 1.00 30.26 92 HIS A N 1
ATOM 607 C CA . HIS A 1 96 ? -18.291 11.734 -42.099 1.00 32.38 92 HIS A CA 1
ATOM 608 C C . HIS A 1 96 ? -17.775 11.026 -43.344 1.00 30.51 92 HIS A C 1
ATOM 609 O O . HIS A 1 96 ? -17.072 10.017 -43.260 1.00 30.54 92 HIS A O 1
ATOM 616 N N . LYS A 1 97 ? -18.172 11.538 -44.507 1.00 28.57 93 LYS A N 1
ATOM 617 C CA . LYS A 1 97 ? -17.645 11.006 -45.753 1.00 32.76 93 LYS A CA 1
ATOM 618 C C . LYS A 1 97 ? -16.125 11.175 -45.780 1.00 34.42 93 LYS A C 1
ATOM 619 O O . LYS A 1 97 ? -15.604 12.167 -45.251 1.00 34.32 93 LYS A O 1
ATOM 621 N N . PRO A 1 98 ? -15.385 10.231 -46.362 1.00 30.64 94 PRO A N 1
ATOM 622 C CA . PRO A 1 98 ? -13.928 10.403 -46.462 1.00 30.52 94 PRO A CA 1
ATOM 623 C C . PRO A 1 98 ? -13.606 11.666 -47.240 1.00 30.13 94 PRO A C 1
ATOM 624 O O . PRO A 1 98 ? -14.151 11.902 -48.320 1.00 31.85 94 PRO A O 1
ATOM 628 N N . GLN A 1 99 ? -12.717 12.480 -46.681 1.00 28.69 95 GLN A N 1
ATOM 629 C CA . GLN A 1 99 ? -12.364 13.766 -47.272 1.00 29.08 95 GLN A CA 1
ATOM 630 C C . GLN A 1 99 ? -11.194 14.337 -46.491 1.00 30.69 95 GLN A C 1
ATOM 631 O O . GLN A 1 99 ? -10.883 13.888 -45.385 1.00 31.25 95 GLN A O 1
ATOM 637 N N . ASN A 1 100 ? -10.559 15.352 -47.073 1.00 31.03 96 ASN A N 1
ATOM 638 C CA . ASN A 1 100 ? -9.488 16.041 -46.370 1.00 26.57 96 ASN A CA 1
ATOM 639 C C . ASN A 1 100 ? -10.000 16.592 -45.048 1.00 28.55 96 ASN A C 1
ATOM 640 O O . ASN A 1 100 ? -11.086 17.178 -44.983 1.00 25.98 96 ASN A O 1
ATOM 645 N N . ALA A 1 101 ? -9.203 16.403 -43.988 1.00 27.52 97 ALA A N 1
ATOM 646 C CA . ALA A 1 101 ? -9.671 16.733 -42.642 1.00 28.06 97 ALA A CA 1
ATOM 647 C C . ALA A 1 101 ? -10.126 18.185 -42.540 1.00 27.11 97 ALA A C 1
ATOM 648 O O . ALA A 1 101 ? -11.137 18.479 -41.892 1.00 31.70 97 ALA A O 1
ATOM 650 N N . GLU A 1 102 ? -9.408 19.105 -43.186 1.00 25.55 98 GLU A N 1
ATOM 651 C CA . GLU A 1 102 ? -9.740 20.520 -43.041 1.00 26.44 98 GLU A CA 1
ATOM 652 C C . GLU A 1 102 ? -11.019 20.916 -43.762 1.00 35.80 98 GLU A C 1
ATOM 653 O O . GLU A 1 102 ? -11.374 22.101 -43.729 1.00 33.26 98 GLU A O 1
ATOM 659 N N . LEU A 1 103 ? -11.705 19.985 -44.423 1.00 29.24 99 LEU A N 1
ATOM 660 C CA . LEU A 1 103 ? -12.953 20.298 -45.107 1.00 30.80 99 LEU A CA 1
ATOM 661 C C . LEU A 1 103 ? -14.187 19.949 -44.286 1.00 33.98 99 LEU A C 1
ATOM 662 O O . LEU A 1 103 ? -15.297 20.295 -44.695 1.00 32.47 99 LEU A O 1
ATOM 667 N N . VAL A 1 104 ? -14.027 19.267 -43.156 1.00 31.05 100 VAL A N 1
ATOM 668 C CA . VAL A 1 104 ? -15.154 18.981 -42.271 1.00 30.09 100 VAL A CA 1
ATOM 669 C C . VAL A 1 104 ? -15.420 20.225 -41.434 1.00 33.84 100 VAL A C 1
ATOM 670 O O . VAL A 1 104 ? -14.565 20.656 -40.653 1.00 30.45 100 VAL A O 1
ATOM 674 N N . GLU A 1 105 ? -16.588 20.809 -41.607 1.00 30.82 101 GLU A N 1
ATOM 675 C CA . GLU A 1 105 ? -16.853 22.098 -40.994 1.00 37.23 101 GLU A CA 1
ATOM 676 C C . GLU A 1 105 ? -17.368 21.916 -39.575 1.00 34.43 101 GLU A C 1
ATOM 677 O O . GLU A 1 105 ? -17.771 20.813 -39.187 1.00 30.66 101 GLU A O 1
ATOM 683 N N . PRO A 1 106 ? -17.331 22.975 -38.757 1.00 33.56 102 PRO A N 1
ATOM 684 C CA . PRO A 1 106 ? -17.624 22.796 -37.325 1.00 37.86 102 PRO A CA 1
ATOM 685 C C . PRO A 1 106 ? -18.993 22.199 -37.024 1.00 35.96 102 PRO A C 1
ATOM 686 O O . PRO A 1 106 ? -19.116 21.462 -36.037 1.00 34.08 102 PRO A O 1
ATOM 690 N N . GLU A 1 107 ? -20.022 22.474 -37.837 1.00 31.80 103 GLU A N 1
ATOM 691 C CA . GLU A 1 107 ? -21.341 21.897 -37.566 1.00 34.39 103 GLU A CA 1
ATOM 692 C C . GLU A 1 107 ? -21.317 20.375 -37.665 1.00 33.65 103 GLU A C 1
ATOM 693 O O . GLU A 1 107 ? -21.887 19.683 -36.815 1.00 33.41 103 GLU A O 1
ATOM 695 N N . GLU A 1 108 ? -20.662 19.833 -38.694 1.00 34.86 104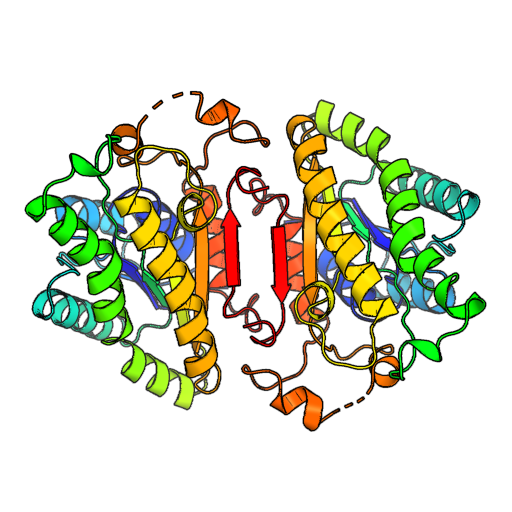 GLU A N 1
ATOM 696 C CA . GLU A 1 108 ? -20.570 18.382 -38.816 1.00 34.26 104 GLU A CA 1
ATOM 697 C C . GLU A 1 108 ? -19.645 17.797 -37.761 1.00 31.62 104 GLU A C 1
ATOM 698 O O . GLU A 1 108 ? -19.935 16.738 -37.194 1.00 30.80 104 GLU A O 1
ATOM 704 N N . PHE A 1 109 ? -18.522 18.469 -37.486 1.00 33.29 105 PHE A N 1
ATOM 705 C CA . PHE A 1 109 ? -17.634 17.997 -36.429 1.00 31.20 105 PHE A CA 1
ATOM 706 C C . PHE A 1 109 ? -18.377 17.892 -35.100 1.00 28.51 105 PHE A C 1
ATOM 707 O O . PHE A 1 109 ? -18.285 16.868 -34.408 1.00 24.82 105 PHE A O 1
ATOM 715 N N . ASP A 1 110 ? -19.157 18.923 -34.754 1.00 31.04 106 ASP A N 1
ATOM 716 C CA . ASP A 1 110 ? -19.844 18.963 -33.465 1.00 26.85 106 ASP A CA 1
ATOM 717 C C . ASP A 1 110 ? -20.897 17.869 -33.346 1.00 30.27 106 ASP A C 1
ATOM 718 O O . ASP A 1 110 ? -21.090 17.316 -32.257 1.00 29.57 106 ASP A O 1
ATOM 723 N N . ARG A 1 111 ? -21.610 17.567 -34.442 1.00 28.54 107 ARG A N 1
ATOM 724 C CA A ARG A 1 111 ? -22.605 16.493 -34.422 0.49 30.43 107 ARG A CA 1
ATOM 725 C CA B ARG A 1 111 ? -22.606 16.497 -34.403 0.51 30.22 107 ARG A CA 1
ATOM 726 C C . ARG A 1 111 ? -21.952 15.137 -34.192 1.00 30.49 107 ARG A C 1
ATOM 727 O O . ARG A 1 111 ? -22.477 14.306 -33.443 1.00 28.77 107 ARG A O 1
ATOM 742 N N . ILE A 1 112 ? -20.816 14.890 -34.850 1.00 26.25 108 ILE A N 1
ATOM 743 C CA . ILE A 1 112 ? -20.122 13.612 -34.698 1.00 26.25 108 ILE A CA 1
ATOM 744 C C . ILE A 1 112 ? -19.656 13.426 -33.260 1.00 27.91 108 ILE A C 1
ATOM 745 O O . ILE A 1 112 ? -19.770 12.332 -32.689 1.00 26.02 108 ILE A O 1
ATOM 750 N N . VAL A 1 113 ? -19.083 14.476 -32.668 1.00 24.66 109 VAL A N 1
ATOM 751 C CA . VAL A 1 113 ? -18.702 14.422 -31.259 1.00 26.62 109 VAL A CA 1
ATOM 752 C C . VAL A 1 113 ? -19.932 14.191 -30.386 1.00 30.67 109 VAL A C 1
ATOM 753 O O . VAL A 1 113 ? -19.896 13.407 -29.428 1.00 27.04 109 VAL A O 1
ATOM 757 N N . GLY A 1 114 ? -21.043 14.858 -30.708 1.00 27.78 110 GLY A N 1
ATOM 758 C CA . GLY A 1 114 ? -22.255 14.679 -29.922 1.00 28.77 110 GLY A CA 1
ATOM 759 C C . GLY A 1 114 ? -22.704 13.229 -29.818 1.00 27.19 110 GLY A C 1
ATOM 760 O O . GLY A 1 114 ? -23.119 12.774 -28.747 1.00 28.15 110 GLY A O 1
ATOM 761 N N . VAL A 1 115 ? -22.645 12.483 -30.923 1.00 26.54 111 VAL A N 1
ATOM 762 C CA . VAL A 1 115 ? -23.082 11.089 -30.876 1.00 27.50 111 VAL A CA 1
ATOM 763 C C . VAL A 1 115 ? -21.990 10.199 -30.304 1.00 24.96 111 VAL A C 1
ATOM 764 O O . VAL A 1 115 ? -22.211 9.471 -29.329 1.00 23.99 111 VAL A O 1
ATOM 768 N N . ASN A 1 116 ? -20.799 10.241 -30.904 1.00 23.91 112 ASN A N 1
ATOM 769 C CA . ASN A 1 116 ? -19.759 9.258 -30.604 1.00 26.01 112 ASN A CA 1
ATOM 770 C C . ASN A 1 116 ? -19.059 9.502 -29.273 1.00 28.81 112 ASN A C 1
ATOM 771 O O . ASN A 1 116 ? -18.478 8.563 -28.711 1.00 26.49 112 ASN A O 1
ATOM 776 N N . VAL A 1 117 ? -19.071 10.734 -28.779 1.00 28.76 113 VAL A N 1
ATOM 777 C CA . VAL A 1 117 ? -18.382 11.102 -27.549 1.00 24.18 113 VAL A CA 1
ATOM 778 C C . VAL A 1 117 ? -19.378 11.449 -26.446 1.00 26.47 113 VAL A C 1
ATOM 779 O O . VAL A 1 117 ? -19.462 10.754 -25.430 1.00 25.68 113 VAL A O 1
ATOM 783 N N . ARG A 1 118 ? -20.166 12.504 -26.640 1.00 24.71 114 ARG A N 1
ATOM 784 C CA . ARG A 1 118 ? -21.105 12.898 -25.594 1.00 26.02 114 ARG A CA 1
ATOM 785 C C . ARG A 1 118 ? -22.134 11.800 -25.312 1.00 26.84 114 ARG A C 1
ATOM 786 O O . ARG A 1 118 ? -22.492 11.557 -24.153 1.00 26.92 114 ARG A O 1
ATOM 794 N N . GLY A 1 119 ? -22.620 11.126 -26.356 1.00 26.99 115 GLY A N 1
ATOM 795 C CA . GLY A 1 119 ? -23.621 10.087 -26.144 1.00 23.32 115 GLY A CA 1
ATOM 796 C C . GLY A 1 119 ? -23.097 8.933 -25.310 1.00 26.62 115 GLY A C 1
ATOM 797 O O . GLY A 1 119 ? -23.824 8.365 -24.484 1.00 24.85 115 GLY A O 1
ATOM 798 N N . VAL A 1 120 ? -21.834 8.557 -25.518 1.00 25.05 116 VAL A N 1
ATOM 799 C CA . VAL A 1 120 ? -21.230 7.520 -24.682 1.00 22.18 116 VAL A CA 1
ATOM 800 C C . VAL A 1 120 ? -21.111 8.013 -23.246 1.00 25.28 116 VAL A C 1
ATOM 801 O O . VAL A 1 120 ? -21.427 7.291 -22.290 1.00 23.17 116 VAL A O 1
ATOM 805 N N . TYR A 1 121 ? -20.679 9.265 -23.077 1.00 23.31 117 TYR A N 1
ATOM 806 C CA . TYR A 1 121 ? -20.564 9.854 -21.750 1.00 21.78 117 TYR A CA 1
ATOM 807 C C . TYR A 1 121 ? -21.910 9.873 -21.033 1.00 26.44 117 TYR A C 1
ATOM 808 O O . TYR A 1 121 ? -22.002 9.515 -19.854 1.00 23.20 117 TYR A O 1
ATOM 817 N N . LEU A 1 122 ? -22.963 10.319 -21.725 1.00 22.75 118 LEU A N 1
ATOM 818 C CA . LEU A 1 122 ? -24.274 10.433 -21.092 1.00 23.61 118 LEU A CA 1
ATOM 819 C C . LEU A 1 122 ? -24.814 9.068 -20.695 1.00 24.35 118 LEU A C 1
ATOM 820 O O . LEU A 1 122 ? -25.230 8.865 -19.548 1.00 26.86 118 LEU A O 1
ATOM 825 N N . MET A 1 123 ? -24.842 8.124 -21.640 1.00 23.67 119 MET A N 1
ATOM 826 C CA . MET A 1 123 ? -25.412 6.811 -21.334 1.00 26.15 119 MET A CA 1
ATOM 827 C C . MET A 1 123 ? -24.621 6.104 -20.242 1.00 28.20 119 MET A C 1
ATOM 828 O O . MET A 1 123 ? -25.203 5.466 -19.355 1.00 25.34 119 MET A O 1
ATOM 833 N N . THR A 1 124 ? -23.292 6.213 -20.279 1.00 25.09 120 THR A N 1
ATOM 834 C CA . THR A 1 124 ? -22.488 5.549 -19.262 1.00 23.26 120 THR A CA 1
ATOM 835 C C . THR A 1 124 ? -22.677 6.206 -17.900 1.00 25.33 120 THR A C 1
ATOM 836 O O . THR A 1 124 ? -22.915 5.517 -16.900 1.00 27.94 120 THR A O 1
ATOM 840 N N . ARG A 1 125 ? -22.603 7.545 -17.850 1.00 22.03 121 ARG A N 1
ATOM 841 C CA . ARG A 1 125 ? -22.752 8.259 -16.584 1.00 24.79 121 ARG A CA 1
ATOM 842 C C . ARG A 1 125 ? -24.109 7.991 -15.953 1.00 31.46 121 ARG A C 1
ATOM 843 O O . ARG A 1 125 ? -24.227 7.896 -14.722 1.00 27.84 121 ARG A O 1
ATOM 845 N N . LYS A 1 126 ? -25.150 7.866 -16.777 1.00 26.04 122 LYS A N 1
ATOM 846 C CA . LYS A 1 126 ? -26.490 7.692 -16.222 1.00 25.93 122 LYS A CA 1
ATOM 847 C C . LYS A 1 126 ? -26.687 6.302 -15.637 1.00 28.96 122 LYS A C 1
ATOM 848 O O . LYS A 1 126 ? -27.486 6.132 -14.707 1.00 27.29 122 LYS A O 1
ATOM 854 N N . LEU A 1 127 ? -25.973 5.303 -16.155 1.00 25.11 123 LEU A N 1
ATOM 855 C CA . LEU A 1 127 ? -26.148 3.927 -15.705 1.00 29.31 123 LEU A CA 1
ATOM 856 C C . LEU A 1 127 ? -25.148 3.487 -14.649 1.00 28.35 123 LEU A C 1
ATOM 857 O O . LEU A 1 127 ? -25.380 2.466 -13.994 1.00 26.21 123 LEU A O 1
ATOM 862 N N . ILE A 1 128 ? -24.044 4.205 -14.475 1.00 24.49 124 ILE A N 1
ATOM 863 C CA . ILE A 1 128 ? -23.037 3.797 -13.495 1.00 22.93 124 ILE A CA 1
ATOM 864 C C . ILE A 1 128 ? -23.629 3.663 -12.091 1.00 27.81 124 ILE A C 1
ATOM 865 O O . ILE A 1 128 ? -23.300 2.691 -11.393 1.00 26.05 124 ILE A O 1
ATOM 870 N N . PRO A 1 129 ? -24.497 4.573 -11.614 1.00 29.31 125 PRO A N 1
ATOM 871 C CA . PRO A 1 129 ? -25.052 4.359 -10.266 1.00 26.78 125 PRO A CA 1
ATOM 872 C C . PRO A 1 129 ? -25.849 3.071 -10.154 1.00 27.58 125 PRO A C 1
ATOM 873 O O . PRO A 1 129 ? -25.725 2.353 -9.156 1.00 31.67 125 PRO A O 1
ATOM 877 N N . HIS A 1 130 ? -26.652 2.748 -11.167 1.00 27.05 126 HIS A N 1
ATOM 878 C CA . HIS A 1 130 ? -27.372 1.477 -11.164 1.00 24.74 126 HIS A CA 1
ATOM 879 C C . HIS A 1 130 ? -26.403 0.300 -11.158 1.00 23.97 126 HIS A C 1
ATOM 880 O O . HIS A 1 130 ? -26.549 -0.640 -10.370 1.00 27.82 126 HIS A O 1
ATOM 887 N N . PHE A 1 131 ? -25.410 0.334 -12.050 1.00 25.86 127 PHE A N 1
ATOM 888 C CA . PHE A 1 131 ? -24.409 -0.730 -12.112 1.00 22.41 127 PHE A CA 1
ATOM 889 C C . PHE A 1 131 ? -23.688 -0.905 -10.779 1.00 29.46 127 PHE A C 1
ATOM 890 O O . PHE A 1 131 ? -23.398 -2.036 -10.365 1.00 27.01 127 PHE A O 1
ATOM 898 N N . LYS A 1 132 ? -23.344 0.202 -10.114 1.00 29.38 128 LYS A N 1
ATOM 899 C CA . LYS A 1 132 ? -22.684 0.099 -8.815 1.00 26.28 128 LYS A CA 1
ATOM 900 C C . LYS A 1 132 ? -23.595 -0.568 -7.794 1.00 29.11 128 LYS A C 1
ATOM 901 O O . LYS A 1 132 ? -23.149 -1.416 -7.010 1.00 28.67 128 LYS A O 1
ATOM 907 N N . GLU A 1 133 ? -24.875 -0.187 -7.779 1.00 25.72 129 GLU A N 1
ATOM 908 C CA . GLU A 1 133 ? -25.840 -0.881 -6.934 1.00 27.95 129 GLU A CA 1
ATOM 909 C C . GLU A 1 133 ? -25.841 -2.376 -7.223 1.00 32.25 129 GLU A C 1
ATOM 910 O O . GLU A 1 133 ? -25.838 -3.197 -6.297 1.00 30.59 129 GLU A O 1
ATOM 916 N N . ASN A 1 134 ? -25.863 -2.747 -8.509 1.00 28.85 130 ASN A N 1
ATOM 917 C CA . ASN A 1 134 ? -25.883 -4.165 -8.872 1.00 27.13 130 ASN A CA 1
ATOM 918 C C . ASN A 1 134 ? -24.610 -4.864 -8.419 1.00 28.37 130 ASN A C 1
ATOM 919 O O . ASN A 1 134 ? -24.661 -5.991 -7.909 1.00 30.08 130 ASN A O 1
ATOM 924 N N . GLY A 1 135 ? -23.454 -4.221 -8.627 1.00 25.14 131 GLY A N 1
ATOM 925 C CA . GLY A 1 135 ? -22.197 -4.827 -8.221 1.00 27.16 131 GLY A CA 1
ATOM 926 C C . GLY A 1 135 ? -22.111 -5.023 -6.721 1.00 30.17 131 GLY A C 1
ATOM 927 O O . GLY A 1 135 ? -21.561 -6.019 -6.246 1.00 39.52 131 GLY A O 1
ATOM 928 N N . ALA A 1 136 ? -22.657 -4.078 -5.955 1.00 32.10 132 ALA A N 1
ATOM 929 C CA . ALA A 1 136 ? -22.705 -4.231 -4.507 1.00 32.29 132 ALA A CA 1
ATOM 930 C C . ALA A 1 136 ? -23.564 -5.414 -4.083 1.00 40.05 132 ALA A C 1
ATOM 931 O O . ALA A 1 136 ? -23.421 -5.897 -2.952 1.00 36.72 132 ALA A O 1
ATOM 933 N N . LYS A 1 137 ? -24.458 -5.877 -4.954 1.00 35.18 133 LYS A N 1
ATOM 934 C CA . LYS A 1 137 ? -25.274 -7.055 -4.692 1.00 35.09 133 LYS A CA 1
ATOM 935 C C . LYS A 1 137 ? -24.643 -8.336 -5.218 1.00 34.80 133 LYS A C 1
ATOM 936 O O . LYS A 1 137 ? -25.294 -9.386 -5.194 1.00 42.87 133 LYS A O 1
ATOM 942 N N . GLY A 1 138 ? -23.400 -8.277 -5.696 1.00 37.70 134 GLY A N 1
ATOM 943 C CA . GLY A 1 138 ? -22.749 -9.442 -6.258 1.00 39.04 134 GLY A CA 1
ATOM 944 C C . GLY A 1 138 ? -23.099 -9.738 -7.697 1.00 41.36 134 GLY A C 1
ATOM 945 O O . GLY A 1 138 ? -22.801 -10.835 -8.177 1.00 41.34 134 GLY A O 1
ATOM 946 N N . GLN A 1 139 ? -23.726 -8.798 -8.402 1.00 35.38 135 GLN A N 1
ATOM 947 C CA . GLN A 1 139 ? -24.104 -8.971 -9.800 1.00 38.62 135 GLN A CA 1
ATOM 948 C C . GLN A 1 139 ? -23.128 -8.170 -10.648 1.00 43.19 135 GLN A C 1
ATOM 949 O O . GLN A 1 139 ? -23.146 -6.934 -10.615 1.00 44.62 135 GLN A O 1
ATOM 955 N N . GLU A 1 140 ? -22.281 -8.859 -11.410 1.00 29.43 136 GLU A N 1
ATOM 956 C CA . GLU A 1 140 ? -21.321 -8.136 -12.236 1.00 28.84 136 GLU A CA 1
ATOM 957 C C . GLU A 1 140 ? -22.035 -7.483 -13.415 1.00 29.22 136 GLU A C 1
ATOM 958 O O . GLU A 1 140 ? -22.968 -8.051 -13.992 1.00 33.18 136 GLU A O 1
ATOM 964 N N . CYS A 1 141 ? -21.608 -6.268 -13.753 1.00 25.60 137 CYS A N 1
ATOM 965 C CA . CYS A 1 141 ? -22.110 -5.543 -14.908 1.00 25.23 137 CYS A CA 1
ATOM 966 C C . CYS A 1 141 ? -20.980 -5.337 -15.898 1.00 25.11 137 CYS A C 1
ATOM 967 O O . CYS A 1 141 ? -19.802 -5.379 -15.532 1.00 27.41 137 CYS A O 1
ATOM 970 N N . VAL A 1 142 ? -21.343 -5.117 -17.160 1.00 23.45 138 VAL A N 1
ATOM 971 C CA . VAL A 1 142 ? -20.362 -4.914 -18.222 1.00 21.82 138 VAL A CA 1
ATOM 972 C C . VAL A 1 142 ? -20.773 -3.716 -19.065 1.00 23.20 138 VAL A C 1
ATOM 973 O O . VAL A 1 142 ? -21.935 -3.606 -19.469 1.00 23.33 138 VAL A O 1
ATOM 977 N N . ILE A 1 143 ? -19.811 -2.847 -19.354 1.00 19.65 139 ILE A N 1
ATOM 978 C CA . ILE A 1 143 ? -19.940 -1.821 -20.380 1.00 19.32 139 ILE A CA 1
ATOM 979 C C . ILE A 1 143 ? -19.070 -2.247 -21.555 1.00 21.26 139 ILE A C 1
ATOM 980 O O . ILE A 1 143 ? -17.861 -2.453 -21.393 1.00 23.40 139 ILE A O 1
ATOM 985 N N . LEU A 1 144 ? -19.679 -2.391 -22.727 1.00 22.08 140 LEU A N 1
ATOM 986 C CA . LEU A 1 144 ? -18.963 -2.685 -23.967 1.00 18.92 140 LEU A CA 1
ATOM 987 C C . LEU A 1 144 ? -19.105 -1.511 -24.920 1.00 18.59 140 LEU A C 1
ATOM 988 O O . LEU A 1 144 ? -20.225 -1.138 -25.276 1.00 21.87 140 LEU A O 1
ATOM 993 N N . ASN A 1 145 ? -17.977 -0.954 -25.354 1.00 20.20 141 ASN A N 1
ATOM 994 C CA . ASN A 1 145 ? -17.949 0.181 -26.267 1.00 19.35 141 ASN A CA 1
ATOM 995 C C . ASN A 1 145 ? -17.466 -0.270 -27.636 1.00 23.98 141 ASN A C 1
ATOM 996 O O . ASN A 1 145 ? -16.448 -0.957 -27.740 1.00 22.83 141 ASN A O 1
ATOM 1001 N N . VAL A 1 146 ? -18.186 0.122 -28.682 1.00 22.71 142 VAL A N 1
ATOM 1002 C CA . VAL A 1 146 ? -17.781 -0.193 -30.046 1.00 20.61 142 VAL A CA 1
ATOM 1003 C C . VAL A 1 146 ? -16.933 0.964 -30.555 1.00 22.98 142 VAL A C 1
ATOM 1004 O O . VAL A 1 146 ? -17.427 2.082 -30.733 1.00 24.75 142 VAL A O 1
ATOM 1008 N N . ALA A 1 147 ? -15.645 0.698 -30.771 1.00 18.17 143 ALA A N 1
ATOM 1009 C CA . ALA A 1 147 ? -14.744 1.694 -31.322 1.00 21.50 143 ALA A CA 1
ATOM 1010 C C . ALA A 1 147 ? -14.510 1.389 -32.796 1.00 26.21 143 ALA A C 1
ATOM 1011 O O . ALA A 1 147 ? -15.471 1.310 -33.559 1.00 23.83 143 ALA A O 1
ATOM 1013 N N . SER A 1 148 ? -13.250 1.190 -33.202 1.00 22.45 144 SER A N 1
ATOM 1014 C CA . SER A 1 148 ? -12.903 0.995 -34.609 1.00 20.72 144 SER A CA 1
ATOM 1015 C C . SER A 1 148 ? -11.411 0.719 -34.761 1.00 17.27 144 SER A C 1
ATOM 1016 O O . SER A 1 148 ? -10.618 1.232 -33.969 1.00 19.13 144 SER A O 1
ATOM 1019 N N . THR A 1 149 ? -11.015 -0.066 -35.771 1.00 18.74 145 THR A N 1
ATOM 1020 C CA . THR A 1 149 ? -9.586 -0.196 -36.066 1.00 20.55 145 THR A CA 1
ATOM 1021 C C . THR A 1 149 ? -8.955 1.156 -36.393 1.00 20.60 145 THR A C 1
ATOM 1022 O O . THR A 1 149 ? -7.733 1.315 -36.247 1.00 21.16 145 THR A O 1
ATOM 1026 N N . GLY A 1 150 ? -9.756 2.139 -36.808 1.00 19.61 146 GLY A N 1
ATOM 1027 C CA . GLY A 1 150 ? -9.195 3.444 -37.149 1.00 20.24 146 GLY A CA 1
ATOM 1028 C C . GLY A 1 150 ? -8.779 4.275 -35.951 1.00 25.71 146 GLY A C 1
ATOM 1029 O O . GLY A 1 150 ? -8.045 5.260 -36.111 1.00 22.69 146 GLY A O 1
ATOM 1030 N N . ALA A 1 151 ? -9.239 3.908 -34.755 1.00 20.48 147 ALA A N 1
ATOM 1031 C CA . ALA A 1 151 ? -8.824 4.616 -33.548 1.00 21.43 147 ALA A CA 1
ATOM 1032 C C . ALA A 1 151 ? -7.307 4.593 -33.388 1.00 26.01 147 ALA A C 1
ATOM 1033 O O . ALA A 1 151 ? -6.690 5.617 -33.059 1.00 22.27 147 ALA A O 1
ATOM 1035 N N . GLY A 1 152 ? -6.688 3.428 -33.607 1.00 19.93 148 GLY A N 1
ATOM 1036 C CA . GLY A 1 152 ? -5.249 3.291 -33.457 1.00 19.84 148 GLY A CA 1
ATOM 1037 C C . GLY A 1 152 ? -4.509 2.944 -34.735 1.00 19.65 148 GLY A C 1
ATOM 1038 O O . GLY A 1 152 ? -3.269 2.986 -34.775 1.00 20.96 148 GLY A O 1
ATOM 1039 N N . ARG A 1 153 ? -5.251 2.591 -35.788 1.00 18.58 149 ARG A N 1
ATOM 1040 C CA . ARG A 1 153 ? -4.677 2.237 -37.090 1.00 20.59 149 ARG A CA 1
ATOM 1041 C C . ARG A 1 153 ? -5.408 2.978 -38.206 1.00 21.82 149 ARG A C 1
ATOM 1042 O O . ARG A 1 153 ? -5.975 2.364 -39.118 1.00 20.44 149 ARG A O 1
ATOM 1050 N N . PRO A 1 154 ? -5.376 4.312 -38.190 1.00 21.68 150 PRO A N 1
ATOM 1051 C CA . PRO A 1 154 ? -6.131 5.078 -39.184 1.00 24.01 150 PRO A CA 1
ATOM 1052 C C . PRO A 1 154 ? -5.510 5.004 -40.567 1.00 26.84 150 PRO A C 1
ATOM 1053 O O . PRO A 1 154 ? -4.296 4.875 -40.730 1.00 25.17 150 PRO A O 1
ATOM 1057 N N . ARG A 1 155 ? -6.367 5.107 -41.567 1.00 23.49 151 ARG A N 1
ATOM 1058 C CA . ARG A 1 155 ? -5.980 5.413 -42.929 1.00 21.91 151 ARG A CA 1
ATOM 1059 C C . ARG A 1 155 ? -6.464 6.820 -43.252 1.00 22.21 151 ARG A C 1
ATOM 1060 O O . ARG A 1 155 ? -7.335 7.349 -42.557 1.00 26.52 151 ARG A O 1
ATOM 1068 N N . PRO A 1 156 ? -5.902 7.473 -44.267 1.00 25.36 152 PRO A N 1
ATOM 1069 C CA . PRO A 1 156 ? -6.259 8.878 -44.515 1.00 21.36 152 PRO A CA 1
ATOM 1070 C C . PRO A 1 156 ? -7.747 9.088 -44.776 1.00 23.69 152 PRO A C 1
ATOM 1071 O O . PRO A 1 156 ? -8.461 8.180 -45.207 1.00 27.75 152 PRO A O 1
ATOM 1075 N N . ASN A 1 157 ? -8.206 10.302 -44.441 1.00 27.72 153 ASN A N 1
ATOM 1076 C CA . ASN A 1 157 ? -9.467 10.916 -44.869 1.00 25.79 153 ASN A CA 1
ATOM 1077 C C . ASN A 1 157 ? -10.651 10.648 -43.944 1.00 25.29 153 ASN A C 1
ATOM 1078 O O . ASN A 1 157 ? -11.771 11.056 -44.263 1.00 27.99 153 ASN A O 1
ATOM 1083 N N . LEU A 1 158 ? -10.428 10.024 -42.789 1.00 21.46 154 LEU A N 1
ATOM 1084 C CA . LEU A 1 158 ? -11.480 9.886 -41.782 1.00 23.86 154 LEU A CA 1
ATOM 1085 C C . LEU A 1 158 ? -11.007 10.412 -40.436 1.00 25.32 154 LEU A C 1
ATOM 1086 O O . LEU A 1 158 ? -11.285 9.823 -39.391 1.00 22.09 154 LEU A O 1
ATOM 1091 N N . ALA A 1 159 ? -10.301 11.549 -40.436 1.00 23.75 155 ALA A N 1
ATOM 1092 C CA . ALA A 1 159 ? -9.563 11.970 -39.247 1.00 23.18 155 ALA A CA 1
ATOM 1093 C C . ALA A 1 159 ? -10.468 12.166 -38.034 1.00 23.28 155 ALA A C 1
ATOM 1094 O O . ALA A 1 159 ? -10.174 11.665 -36.944 1.00 22.01 155 ALA A O 1
ATOM 1096 N N . TRP A 1 160 ? -11.551 12.928 -38.180 1.00 23.17 156 TRP A N 1
ATOM 1097 C CA . TRP A 1 160 ? -12.295 13.292 -36.978 1.00 20.50 156 TRP A CA 1
ATOM 1098 C C . TRP A 1 160 ? -13.170 12.149 -36.500 1.00 25.68 156 TRP A C 1
ATOM 1099 O O . TRP A 1 160 ? -13.407 12.016 -35.294 1.00 24.60 156 TRP A O 1
ATOM 1110 N N . TYR A 1 161 ? -13.660 11.324 -37.423 1.00 24.67 157 TYR A N 1
ATOM 1111 C CA . TYR A 1 161 ? -14.348 10.107 -37.019 1.00 23.60 157 TYR A CA 1
ATOM 1112 C C . TYR A 1 161 ? -13.412 9.204 -36.223 1.00 24.02 157 TYR A C 1
ATOM 1113 O O . TYR A 1 161 ? -13.736 8.776 -35.108 1.00 23.29 157 TYR A O 1
ATOM 1122 N N . ASN A 1 162 ? -12.217 8.944 -36.765 1.00 23.50 158 ASN A N 1
ATOM 1123 C CA . ASN A 1 162 ? -11.282 8.032 -36.109 1.00 21.23 158 ASN A CA 1
ATOM 1124 C C . ASN A 1 162 ? -10.900 8.523 -34.717 1.00 21.52 158 ASN A C 1
ATOM 1125 O O . ASN A 1 162 ? -10.771 7.722 -33.783 1.00 22.47 158 ASN A O 1
ATOM 1130 N N . ALA A 1 163 ? -10.713 9.836 -34.556 1.00 20.53 159 ALA A N 1
ATOM 1131 C CA . ALA A 1 163 ? -10.341 10.368 -33.250 1.00 20.04 159 ALA A CA 1
ATOM 1132 C C . ALA A 1 163 ? -11.447 10.165 -32.217 1.00 21.95 159 ALA A C 1
ATOM 1133 O O . ALA A 1 163 ? -11.148 9.916 -31.043 1.00 20.14 159 ALA A O 1
ATOM 1135 N N . THR A 1 164 ? -12.726 10.241 -32.620 1.00 21.14 160 THR A N 1
ATOM 1136 C CA . THR A 1 164 ? -13.777 9.940 -31.648 1.00 20.37 160 THR A CA 1
ATOM 1137 C C . THR A 1 164 ? -13.680 8.496 -31.183 1.00 23.72 160 THR A C 1
ATOM 1138 O O . THR A 1 164 ? -13.978 8.197 -30.024 1.00 23.01 160 THR A O 1
ATOM 1142 N N . LYS A 1 165 ? -13.252 7.590 -32.064 1.00 21.59 161 LYS A N 1
ATOM 1143 C CA . LYS A 1 165 ? -13.091 6.206 -31.647 1.00 20.88 161 LYS A CA 1
ATOM 1144 C C . LYS A 1 165 ? -11.852 6.035 -30.779 1.00 18.90 161 LYS A C 1
ATOM 1145 O O . LYS A 1 165 ? -11.825 5.157 -29.910 1.00 20.31 161 LYS A O 1
ATOM 1151 N N . GLY A 1 166 ? -10.842 6.884 -30.965 1.00 18.33 162 GLY A N 1
ATOM 1152 C CA . GLY A 1 166 ? -9.731 6.901 -30.027 1.00 18.03 162 GLY A CA 1
ATOM 1153 C C . GLY A 1 166 ? -10.169 7.345 -28.645 1.00 20.05 162 GLY A C 1
ATOM 1154 O O . GLY A 1 166 ? -9.710 6.804 -27.634 1.00 19.47 162 GLY A O 1
ATOM 1155 N N . TRP A 1 167 ? -11.045 8.354 -28.583 1.00 19.34 163 TRP A N 1
ATOM 1156 C CA . TRP A 1 167 ? -11.671 8.730 -27.320 1.00 18.50 163 TRP A CA 1
ATOM 1157 C C . TRP A 1 167 ? -12.339 7.519 -26.667 1.00 20.94 163 TRP A C 1
ATOM 1158 O O . TRP A 1 167 ? -12.140 7.246 -25.474 1.00 20.47 163 TRP A O 1
ATOM 1169 N N . VAL A 1 168 ? -13.082 6.742 -27.457 1.00 21.47 164 VAL A N 1
ATOM 1170 C CA . VAL A 1 168 ? -13.815 5.593 -26.918 1.00 21.27 164 VAL A CA 1
ATOM 1171 C C . VAL A 1 168 ? -12.859 4.548 -26.341 1.00 18.18 164 VAL A C 1
ATOM 1172 O O . VAL A 1 168 ? -13.090 4.013 -25.249 1.00 19.91 164 VAL A O 1
ATOM 1176 N N . VAL A 1 169 ? -11.771 4.240 -27.056 1.00 18.26 165 VAL A N 1
ATOM 1177 C CA . VAL A 1 169 ? -10.79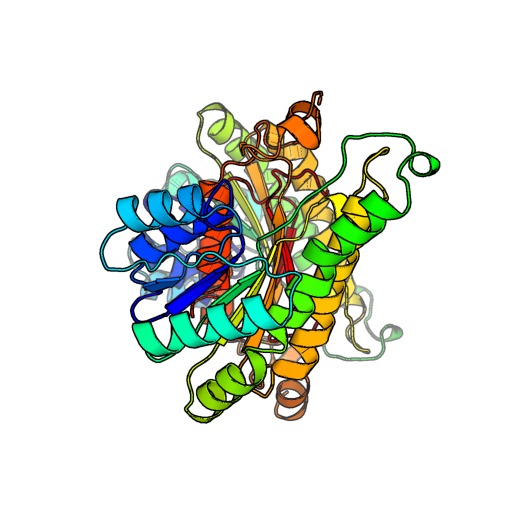3 3.280 -26.540 1.00 19.35 165 VAL A CA 1
ATOM 1178 C C . VAL A 1 169 ? -10.180 3.792 -25.246 1.00 20.23 165 VAL A C 1
ATOM 1179 O O . VAL A 1 169 ? -9.977 3.032 -24.291 1.00 19.46 165 VAL A O 1
ATOM 1183 N N . SER A 1 170 ? -9.857 5.084 -25.204 1.00 17.11 166 SER A N 1
ATOM 1184 C CA . SER A 1 170 ? -9.267 5.678 -24.009 1.00 19.81 166 SER A CA 1
ATOM 1185 C C . SER A 1 170 ? -10.237 5.648 -22.828 1.00 21.29 166 SER A C 1
ATOM 1186 O O . SER A 1 170 ? -9.854 5.320 -21.700 1.00 17.99 166 SER A O 1
ATOM 1189 N N . VAL A 1 171 ? -11.493 6.029 -23.058 1.00 18.72 167 VAL A N 1
ATOM 1190 C CA . VAL A 1 171 ? -12.434 6.067 -21.945 1.00 18.52 167 VAL A CA 1
ATOM 1191 C C . VAL A 1 171 ? -12.726 4.654 -21.463 1.00 21.95 167 VAL A C 1
ATOM 1192 O O . VAL A 1 171 ? -13.047 4.443 -20.282 1.00 19.89 167 VAL A O 1
ATOM 1196 N N . THR A 1 172 ? -12.592 3.661 -22.351 1.00 19.59 168 THR A N 1
ATOM 1197 C CA . THR A 1 172 ? -12.739 2.269 -21.936 1.00 19.89 168 THR A CA 1
ATOM 1198 C C . THR A 1 172 ? -11.705 1.922 -20.880 1.00 19.82 168 THR A C 1
ATOM 1199 O O . THR A 1 172 ? -12.025 1.332 -19.842 1.00 20.80 168 THR A O 1
ATOM 1203 N N . LYS A 1 173 ? -10.448 2.288 -21.131 1.00 18.17 169 LYS A N 1
ATOM 1204 C CA . LYS A 1 173 ? -9.391 1.995 -20.169 1.00 18.44 169 LYS A CA 1
ATOM 1205 C C . LYS A 1 173 ? -9.626 2.745 -18.865 1.00 19.07 169 LYS A C 1
ATOM 1206 O O . LYS A 1 173 ? -9.506 2.177 -17.774 1.00 18.80 169 LYS A O 1
ATOM 1212 N N . ALA A 1 174 ? -9.960 4.035 -18.961 1.00 17.37 170 ALA A N 1
ATOM 1213 C CA . ALA A 1 174 ? -10.087 4.847 -17.753 1.00 17.60 170 ALA A CA 1
ATOM 1214 C C . ALA A 1 174 ? -11.256 4.390 -16.896 1.00 21.69 170 ALA A C 1
ATOM 1215 O O . ALA A 1 174 ? -11.144 4.318 -15.667 1.00 23.08 170 ALA A O 1
ATOM 1217 N N . LEU A 1 175 ? -12.392 4.093 -17.519 1.00 18.73 171 LEU A N 1
ATOM 1218 C CA . LEU A 1 175 ? -13.520 3.577 -16.750 1.00 19.94 171 LEU A CA 1
ATOM 1219 C C . LEU A 1 175 ? -13.220 2.191 -16.191 1.00 18.77 171 LEU A C 1
ATOM 1220 O O . LEU A 1 175 ? -13.570 1.890 -15.042 1.00 22.67 171 LEU A O 1
ATOM 1225 N N . ALA A 1 176 ? -12.560 1.341 -16.975 1.00 20.51 172 ALA A N 1
ATOM 1226 C CA . ALA A 1 176 ? -12.247 -0.003 -16.498 1.00 19.08 172 ALA A CA 1
ATOM 1227 C C . ALA A 1 176 ? -11.457 0.041 -15.195 1.00 21.23 172 ALA A C 1
ATOM 1228 O O . ALA A 1 176 ? -11.777 -0.677 -14.241 1.00 21.85 172 ALA A O 1
ATOM 1230 N N . ILE A 1 177 ? -10.410 0.870 -15.128 1.00 19.18 173 ILE A N 1
ATOM 1231 C CA . ILE A 1 177 ? -9.591 0.831 -13.920 1.00 18.95 173 ILE A CA 1
ATOM 1232 C C . ILE A 1 177 ? -10.354 1.440 -12.746 1.00 20.34 173 ILE A C 1
ATOM 1233 O O . ILE A 1 177 ? -10.213 0.994 -11.600 1.00 23.16 173 ILE A O 1
ATOM 1238 N N . GLU A 1 178 ? -11.204 2.430 -13.010 1.00 22.42 174 GLU A N 1
ATOM 1239 C CA . GLU A 1 178 ? -11.946 3.068 -11.931 1.00 24.98 174 GLU A CA 1
ATOM 1240 C C . GLU A 1 178 ? -13.054 2.167 -11.397 1.00 25.56 174 GLU A C 1
ATOM 1241 O O . GLU A 1 178 ? -13.310 2.143 -10.186 1.00 22.87 174 GLU A O 1
ATOM 1247 N N . LEU A 1 179 ? -13.721 1.418 -12.277 1.00 20.06 175 LEU A N 1
ATOM 1248 C CA . LEU A 1 179 ? -14.940 0.695 -11.908 1.00 24.77 175 LEU A CA 1
ATOM 1249 C C . LEU A 1 179 ? -14.712 -0.774 -11.570 1.00 22.85 175 LEU A C 1
ATOM 1250 O O . LEU A 1 179 ? -15.648 -1.433 -11.093 1.00 24.73 175 LEU A O 1
ATOM 1255 N N . ALA A 1 180 ? -13.513 -1.310 -11.801 1.00 22.20 176 ALA A N 1
ATOM 1256 C CA . ALA A 1 180 ? -13.279 -2.719 -11.487 1.00 25.68 176 ALA A CA 1
ATOM 1257 C C . ALA A 1 180 ? -13.564 -3.080 -10.031 1.00 29.22 176 ALA A C 1
ATOM 1258 O O . ALA A 1 180 ? -14.146 -4.155 -9.795 1.00 28.55 176 ALA A O 1
ATOM 1260 N N . PRO A 1 181 ? -13.184 -2.285 -9.027 1.00 26.67 177 PRO A N 1
ATOM 1261 C CA . PRO A 1 181 ? -13.525 -2.671 -7.653 1.00 28.22 177 PRO A CA 1
ATOM 1262 C C . PRO A 1 181 ? -15.018 -2.652 -7.386 1.00 28.38 177 PRO A C 1
ATOM 1263 O O . PRO A 1 181 ? -15.457 -3.239 -6.392 1.00 32.70 177 PRO A O 1
ATOM 1267 N N . ALA A 1 182 ? -15.810 -2.006 -8.237 1.00 27.17 178 ALA A N 1
ATOM 1268 C CA . ALA A 1 182 ? -17.264 -2.014 -8.115 1.00 28.86 178 ALA A CA 1
ATOM 1269 C C . ALA A 1 182 ? -17.902 -3.210 -8.811 1.00 34.68 178 ALA A C 1
ATOM 1270 O O . ALA A 1 182 ? -19.134 -3.279 -8.894 1.00 33.06 178 ALA A O 1
ATOM 1272 N N . LYS A 1 183 ? -17.086 -4.135 -9.323 1.00 26.66 179 LYS A N 1
ATOM 1273 C CA . LYS A 1 183 ? -17.550 -5.308 -10.072 1.00 29.61 179 LYS A CA 1
ATOM 1274 C C . LYS A 1 183 ? -18.180 -4.912 -11.410 1.00 32.49 179 LYS A C 1
ATOM 1275 O O . LYS A 1 183 ? -19.130 -5.540 -11.875 1.00 33.67 179 LYS A O 1
ATOM 1277 N N . ILE A 1 184 ? -17.657 -3.860 -12.043 1.00 24.89 180 ILE A N 1
ATOM 1278 C CA . ILE A 1 184 ? -18.108 -3.449 -13.371 1.00 21.45 180 ILE A CA 1
ATOM 1279 C C . ILE A 1 184 ? -16.941 -3.570 -14.331 1.00 23.04 180 ILE A C 1
ATOM 1280 O O . ILE A 1 184 ? -15.919 -2.895 -14.153 1.00 24.86 180 ILE A O 1
ATOM 1285 N N . ARG A 1 185 ? -17.098 -4.402 -15.357 1.00 21.21 181 ARG A N 1
ATOM 1286 C CA . ARG A 1 185 ? -16.078 -4.519 -16.388 1.00 17.55 181 ARG A CA 1
ATOM 1287 C C . ARG A 1 185 ? -16.378 -3.557 -17.528 1.00 23.38 181 ARG A C 1
ATOM 1288 O O . ARG A 1 185 ? -17.536 -3.256 -17.823 1.00 23.06 181 ARG A O 1
ATOM 1296 N N . VAL A 1 186 ? -15.319 -3.063 -18.165 1.00 19.56 182 VAL A N 1
ATOM 1297 C CA . VAL A 1 186 ? -15.466 -2.098 -19.252 1.00 20.31 182 VAL A CA 1
ATOM 1298 C C . VAL A 1 186 ? -14.512 -2.526 -20.351 1.00 21.32 182 VAL A C 1
ATOM 1299 O O . VAL A 1 186 ? -13.301 -2.592 -20.122 1.00 19.55 182 VAL A O 1
ATOM 1303 N N . VAL A 1 187 ? -15.051 -2.844 -21.531 1.00 18.41 183 VAL A N 1
ATOM 1304 C CA . VAL A 1 187 ? -14.262 -3.392 -22.633 1.00 17.30 183 VAL A CA 1
ATOM 1305 C C . VAL A 1 187 ? -14.692 -2.718 -23.928 1.00 16.43 183 VAL A C 1
ATOM 1306 O O . VAL A 1 187 ? -15.737 -2.068 -24.006 1.00 18.69 183 VAL A O 1
ATOM 1310 N N . ALA A 1 188 ? -13.871 -2.890 -24.961 1.00 17.14 184 ALA A N 1
ATOM 1311 C CA . ALA A 1 188 ? -14.176 -2.301 -26.253 1.00 20.23 184 ALA A CA 1
ATOM 1312 C C . ALA A 1 188 ? -13.909 -3.314 -27.353 1.00 20.40 184 ALA A C 1
ATOM 1313 O O . ALA A 1 188 ? -13.078 -4.211 -27.200 1.00 20.05 184 ALA A O 1
ATOM 1315 N N . LEU A 1 189 ? -14.634 -3.163 -28.461 1.00 20.32 185 LEU A N 1
ATOM 1316 C CA . LEU A 1 189 ? -14.355 -3.882 -29.697 1.00 19.84 185 LEU A CA 1
ATOM 1317 C C . LEU A 1 189 ? -13.902 -2.902 -30.768 1.00 21.47 185 LEU A C 1
ATOM 1318 O O . LEU A 1 189 ? -14.474 -1.816 -30.908 1.00 21.78 185 LEU A O 1
ATOM 1323 N N . ASN A 1 190 ? -12.897 -3.308 -31.546 1.00 19.57 186 ASN A N 1
ATOM 1324 C CA . ASN A 1 190 ? -12.414 -2.546 -32.696 1.00 19.17 186 ASN A CA 1
ATOM 1325 C C . ASN A 1 190 ? -12.763 -3.312 -33.964 1.00 21.48 186 ASN A C 1
ATOM 1326 O O . ASN A 1 190 ? -11.943 -4.104 -34.458 1.00 20.67 186 ASN A O 1
ATOM 1331 N N . PRO A 1 191 ? -13.941 -3.102 -34.546 1.00 23.84 187 PRO A N 1
ATOM 1332 C CA . PRO A 1 191 ? -14.248 -3.736 -35.828 1.00 21.22 187 PRO A CA 1
ATOM 1333 C C . PRO A 1 191 ? -13.583 -3.024 -36.993 1.00 27.07 187 PRO A C 1
ATOM 1334 O O . PRO A 1 191 ? -13.306 -1.819 -36.958 1.00 25.72 187 PRO A O 1
ATOM 1338 N N . VAL A 1 192 ? -13.333 -3.803 -38.043 1.00 25.85 188 VAL A N 1
ATOM 1339 C CA . VAL A 1 192 ? -12.927 -3.271 -39.335 1.00 29.63 188 VAL A CA 1
ATOM 1340 C C . VAL A 1 192 ? -14.203 -3.079 -40.143 1.00 40.86 188 VAL A C 1
ATOM 1341 O O . VAL A 1 192 ? -15.294 -3.429 -39.677 1.00 40.28 188 VAL A O 1
ATOM 1345 N N . ALA A 1 193 ? -14.077 -2.518 -41.344 1.00 40.37 189 ALA A N 1
ATOM 1346 C CA . ALA A 1 193 ? -15.191 -2.299 -42.260 1.00 39.54 189 ALA A CA 1
ATOM 1347 C C . ALA A 1 193 ? -16.139 -3.491 -42.296 1.00 50.68 189 ALA A C 1
ATOM 1348 O O . ALA A 1 193 ? -15.730 -4.621 -42.588 1.00 46.88 189 ALA A O 1
ATOM 1350 N N . GLY A 1 194 ? -17.409 -3.235 -41.990 1.00 49.01 190 GLY A N 1
ATOM 1351 C CA . GLY A 1 194 ? -18.401 -4.290 -41.929 1.00 41.99 190 GLY A CA 1
ATOM 1352 C C . GLY A 1 194 ? -19.574 -4.070 -42.859 1.00 44.70 190 GLY A C 1
ATOM 1353 O O . GLY A 1 194 ? -19.839 -2.941 -43.285 1.00 42.90 190 GLY A O 1
ATOM 1354 N N . GLU A 1 195 ? -20.286 -5.152 -43.180 1.00 50.58 191 GLU A N 1
ATOM 1355 C CA . GLU A 1 195 ? -21.442 -5.094 -44.073 1.00 53.21 191 GLU A CA 1
ATOM 1356 C C . GLU A 1 195 ? -22.641 -4.598 -43.267 1.00 57.71 191 GLU A C 1
ATOM 1357 O O . GLU A 1 195 ? -23.463 -5.366 -42.760 1.00 55.36 191 GLU A O 1
ATOM 1359 N N . THR A 1 196 ? -22.714 -3.279 -43.132 1.00 57.54 192 THR A N 1
ATOM 1360 C CA . THR A 1 196 ? -23.802 -2.567 -42.477 1.00 53.80 192 THR A CA 1
ATOM 1361 C C . THR A 1 196 ? -24.230 -1.429 -43.385 1.00 57.27 192 THR A C 1
ATOM 1362 O O . THR A 1 196 ? -23.525 -1.087 -44.340 1.00 55.55 192 THR A O 1
ATOM 1366 N N . PRO A 1 197 ? -25.399 -0.824 -43.129 1.00 57.64 193 PRO A N 1
ATOM 1367 C CA . PRO A 1 197 ? -25.822 0.319 -43.962 1.00 63.49 193 PRO A CA 1
ATOM 1368 C C . PRO A 1 197 ? -24.860 1.499 -43.929 1.00 63.49 193 PRO A C 1
ATOM 1369 O O . PRO A 1 197 ? -24.813 2.275 -44.893 1.00 65.40 193 PRO A O 1
ATOM 1373 N N . LEU A 1 198 ? -24.091 1.660 -42.851 1.00 59.94 194 LEU A N 1
ATOM 1374 C CA . LEU A 1 198 ? -23.148 2.764 -42.726 1.00 66.63 194 LEU A CA 1
ATOM 1375 C C . LEU A 1 198 ? -21.907 2.591 -43.594 1.00 74.00 194 LEU A C 1
ATOM 1376 O O . LEU A 1 198 ? -21.184 3.571 -43.807 1.00 73.35 194 LEU A O 1
ATOM 1381 N N . LEU A 1 199 ? -21.659 1.381 -44.112 1.00 74.57 195 LEU A N 1
ATOM 1382 C CA . LEU A 1 199 ? -20.420 1.108 -44.839 1.00 74.31 195 LEU A CA 1
ATOM 1383 C C . LEU A 1 199 ? -20.258 2.022 -46.050 1.00 76.30 195 LEU A C 1
ATOM 1384 O O . LEU A 1 199 ? -19.145 2.472 -46.348 1.00 77.90 195 LEU A O 1
ATOM 1389 N N . THR A 1 200 ? -21.351 2.309 -46.763 1.00 69.99 196 THR A N 1
ATOM 1390 C CA . THR A 1 200 ? -21.254 3.187 -47.926 1.00 72.35 196 THR A CA 1
ATOM 1391 C C . THR A 1 200 ? -20.839 4.605 -47.546 1.00 68.18 196 THR A C 1
ATOM 1392 O O . THR A 1 200 ? -20.372 5.356 -48.411 1.00 70.00 196 THR A O 1
ATOM 1396 N N . THR A 1 201 ? -20.994 4.985 -46.274 1.00 70.01 197 THR A N 1
ATOM 1397 C CA . THR A 1 201 ? -20.551 6.303 -45.825 1.00 79.98 197 THR A CA 1
ATOM 1398 C C . THR A 1 201 ? -19.034 6.351 -45.656 1.00 83.54 197 THR A C 1
ATOM 1399 O O . THR A 1 201 ? -18.386 7.306 -46.099 1.00 87.72 197 THR A O 1
ATOM 1401 N N . PHE A 1 202 ? -18.450 5.329 -45.017 1.00 78.15 198 PHE A N 1
ATOM 1402 C CA . PHE A 1 202 ? -16.997 5.261 -44.890 1.00 70.84 198 PHE A CA 1
ATOM 1403 C C . PHE A 1 202 ? -16.316 4.969 -46.220 1.00 67.79 198 PHE A C 1
ATOM 1404 O O . PHE A 1 202 ? -15.118 5.237 -46.359 1.00 70.45 198 PHE A O 1
ATOM 1412 N N . MET A 1 203 ? -17.039 4.412 -47.188 1.00 62.43 199 MET A N 1
ATOM 1413 C CA . MET A 1 203 ? -16.506 4.230 -48.532 1.00 64.70 199 MET A CA 1
ATOM 1414 C C . MET A 1 203 ? -16.840 5.454 -49.377 1.00 66.31 199 MET A C 1
ATOM 1415 O O . MET A 1 203 ? -16.032 5.905 -50.188 1.00 77.09 199 MET A O 1
ATOM 1420 N N . ARG A 1 211 ? -15.390 -1.988 -52.837 1.00 59.88 207 ARG A N 1
ATOM 1421 C CA . ARG A 1 211 ? -15.519 -3.061 -51.857 1.00 61.13 207 ARG A CA 1
ATOM 1422 C C . ARG A 1 211 ? -14.412 -4.094 -52.032 1.00 64.33 207 ARG A C 1
ATOM 1423 O O . ARG A 1 211 ? -13.963 -4.703 -51.059 1.00 57.69 207 ARG A O 1
ATOM 1425 N N . LYS A 1 212 ? -13.982 -4.298 -53.281 1.00 70.40 208 LYS A N 1
ATOM 1426 C CA . LYS A 1 212 ? -12.822 -5.149 -53.528 1.00 67.06 208 LYS A CA 1
ATOM 1427 C C . LYS A 1 212 ? -11.570 -4.548 -52.903 1.00 69.81 208 LYS A C 1
ATOM 1428 O O . LYS A 1 212 ? -10.724 -5.272 -52.364 1.00 69.86 208 LYS A O 1
ATOM 1430 N N . LYS A 1 213 ? -11.441 -3.219 -52.955 1.00 71.35 209 LYS A N 1
ATOM 1431 C CA . LYS A 1 213 ? -10.297 -2.558 -52.337 1.00 67.64 209 LYS A CA 1
ATOM 1432 C C . LYS A 1 213 ? -10.264 -2.806 -50.834 1.00 64.36 209 LYS A C 1
ATOM 1433 O O . LYS A 1 213 ? -9.200 -3.080 -50.265 1.00 66.40 209 LYS A O 1
ATOM 1435 N N . PHE A 1 214 ? -11.421 -2.717 -50.173 1.00 57.83 210 PHE A N 1
ATOM 1436 C CA . PHE A 1 214 ? -11.468 -2.984 -48.739 1.00 53.51 210 PHE A CA 1
ATOM 1437 C C . PHE A 1 214 ? -11.225 -4.459 -48.447 1.00 51.25 210 PHE A C 1
ATOM 1438 O O . PHE A 1 214 ? -10.493 -4.798 -47.509 1.00 56.57 210 PHE A O 1
ATOM 1440 N N . ARG A 1 215 ? -11.818 -5.346 -49.249 1.00 48.35 211 ARG A N 1
ATOM 1441 C CA . ARG A 1 215 ? -11.668 -6.781 -49.029 1.00 51.22 211 ARG A CA 1
ATOM 1442 C C . ARG A 1 215 ? -10.202 -7.195 -49.092 1.00 55.47 211 ARG A C 1
ATOM 1443 O O . ARG A 1 215 ? -9.721 -7.952 -48.240 1.00 51.92 211 ARG A O 1
ATOM 1451 N N . ASP A 1 216 ? -9.471 -6.691 -50.091 1.00 55.52 212 ASP A N 1
ATOM 1452 C CA . ASP A 1 216 ? -8.077 -7.083 -50.270 1.00 57.27 212 ASP A CA 1
ATOM 1453 C C . ASP A 1 216 ? -7.164 -6.527 -49.182 1.00 55.61 212 ASP A C 1
ATOM 1454 O O . ASP A 1 216 ? -6.045 -7.025 -49.022 1.00 59.62 212 ASP A O 1
ATOM 1459 N N . SER A 1 217 ? -7.608 -5.515 -48.436 1.00 50.23 213 SER A N 1
ATOM 1460 C CA . SER A 1 217 ? -6.816 -4.946 -47.352 1.00 48.44 213 SER A CA 1
ATOM 1461 C C . SER A 1 217 ? -6.981 -5.703 -46.042 1.00 45.93 213 SER A C 1
ATOM 1462 O O . SER A 1 217 ? -6.342 -5.341 -45.045 1.00 46.49 213 SER A O 1
ATOM 1465 N N . ILE A 1 218 ? -7.835 -6.718 -46.011 1.00 42.09 214 ILE A N 1
ATOM 1466 C CA . ILE A 1 218 ? -8.088 -7.515 -44.818 1.00 36.24 214 ILE A CA 1
ATOM 1467 C C . ILE A 1 218 ? -7.403 -8.866 -45.019 1.00 35.92 214 ILE A C 1
ATOM 1468 O O . ILE A 1 218 ? -7.773 -9.612 -45.937 1.00 31.86 214 ILE A O 1
ATOM 1473 N N . PRO A 1 219 ? -6.382 -9.203 -44.220 1.00 30.88 215 PRO A N 1
ATOM 1474 C CA . PRO A 1 219 ? -5.621 -10.438 -44.490 1.00 33.79 215 PRO A CA 1
ATOM 1475 C C . PRO A 1 219 ? -6.465 -11.707 -44.530 1.00 30.35 215 PRO A C 1
ATOM 1476 O O . PRO A 1 219 ? -6.185 -12.592 -45.351 1.00 31.09 215 PRO A O 1
ATOM 1480 N N . MET A 1 220 ? -7.502 -11.822 -43.696 1.00 27.35 216 MET A N 1
ATOM 1481 C CA . MET A 1 220 ? -8.347 -13.016 -43.744 1.00 33.20 216 MET A CA 1
ATOM 1482 C C . MET A 1 220 ? -9.224 -13.073 -44.990 1.00 40.08 216 MET A C 1
ATOM 1483 O O . MET A 1 220 ? -9.839 -14.112 -45.241 1.00 43.73 216 MET A O 1
ATOM 1488 N N . GLY A 1 221 ? -9.313 -11.994 -45.760 1.00 37.19 217 GLY A N 1
ATOM 1489 C CA . GLY A 1 221 ? -9.857 -12.065 -47.099 1.00 42.73 217 GLY A CA 1
ATOM 1490 C C . GLY A 1 221 ? -11.329 -11.758 -47.262 1.00 46.10 217 GLY A C 1
ATOM 1491 O O . GLY A 1 221 ? -11.858 -11.962 -48.361 1.00 46.66 217 GLY A O 1
ATOM 1492 N N . ARG A 1 222 ? -12.012 -11.270 -46.225 1.00 46.73 218 ARG A N 1
ATOM 1493 C CA . ARG A 1 222 ? -13.412 -10.898 -46.388 1.00 47.80 218 ARG A CA 1
ATOM 1494 C C . ARG A 1 222 ? -13.774 -9.783 -45.418 1.00 44.40 218 ARG A C 1
ATOM 1495 O O . ARG A 1 222 ? -13.079 -9.540 -44.428 1.00 35.37 218 ARG A O 1
ATOM 1503 N N . LEU A 1 223 ? -14.880 -9.105 -45.718 1.00 42.48 219 LEU A N 1
ATOM 1504 C CA . LEU A 1 223 ? -15.388 -8.077 -44.823 1.00 41.68 219 LEU A CA 1
ATOM 1505 C C . LEU A 1 223 ? -15.970 -8.708 -43.560 1.00 39.32 219 LEU A C 1
ATOM 1506 O O . LEU A 1 223 ? -16.360 -9.878 -43.534 1.00 40.33 219 LEU A O 1
ATOM 1511 N N . LEU A 1 224 ? -16.035 -7.907 -42.505 1.00 33.44 220 LEU A N 1
ATOM 1512 C CA . LEU A 1 224 ? -16.655 -8.353 -41.268 1.00 27.44 220 LEU A CA 1
ATOM 1513 C C . LEU A 1 224 ? -18.174 -8.400 -41.426 1.00 35.30 220 LEU A C 1
ATOM 1514 O O . LEU A 1 224 ? -18.778 -7.521 -42.045 1.00 35.05 220 LEU A O 1
ATOM 1519 N N . LYS A 1 225 ? -18.793 -9.445 -40.880 1.00 30.69 221 LYS A N 1
ATOM 1520 C CA . LYS A 1 225 ? -20.246 -9.454 -40.891 1.00 31.54 221 LYS A CA 1
ATOM 1521 C C . LYS A 1 225 ? -20.764 -9.201 -39.479 1.00 28.17 221 LYS A C 1
ATOM 1522 O O . LYS A 1 225 ? -20.055 -9.468 -38.507 1.00 27.13 221 LYS A O 1
ATOM 1524 N N . PRO A 1 226 ? -21.971 -8.650 -39.322 1.00 29.38 222 PRO A N 1
ATOM 1525 C CA . PRO A 1 226 ? -22.464 -8.382 -37.959 1.00 31.02 222 PRO A CA 1
ATOM 1526 C C . PRO A 1 226 ? -22.405 -9.594 -37.049 1.00 32.94 222 PRO A C 1
ATOM 1527 O O . PRO A 1 226 ? -22.103 -9.448 -35.859 1.00 28.01 222 PRO A O 1
ATOM 1531 N N . ASP A 1 227 ? -22.665 -10.791 -37.583 1.00 36.99 223 ASP A N 1
ATOM 1532 C CA . ASP A 1 227 ? -22.595 -12.000 -36.765 1.00 35.51 223 ASP A CA 1
ATOM 1533 C C . ASP A 1 227 ? -21.199 -12.223 -36.191 1.00 33.51 223 ASP A C 1
ATOM 1534 O O . ASP A 1 227 ? -21.069 -12.715 -35.062 1.00 31.13 223 ASP A O 1
ATOM 1536 N N . ASP A 1 228 ? -20.145 -11.870 -36.939 1.00 26.03 224 ASP A N 1
ATOM 1537 C CA . ASP A 1 228 ? -18.788 -12.008 -36.415 1.00 24.20 224 ASP A CA 1
ATOM 1538 C C . ASP A 1 228 ? -18.593 -11.142 -35.183 1.00 26.60 224 ASP A C 1
ATOM 1539 O O . ASP A 1 228 ? -18.101 -11.605 -34.150 1.00 24.05 224 ASP A O 1
ATOM 1544 N N . LEU A 1 229 ? -18.942 -9.861 -35.291 1.00 27.41 225 LEU A N 1
ATOM 1545 C CA . LEU A 1 229 ? -18.735 -8.956 -34.169 1.00 26.25 225 LEU A CA 1
ATOM 1546 C C . LEU A 1 229 ? -19.616 -9.348 -32.990 1.00 20.48 225 LEU A C 1
ATOM 1547 O O . LEU A 1 229 ? -19.185 -9.272 -31.834 1.00 24.01 225 LEU A O 1
ATOM 1552 N N . ALA A 1 230 ? -20.841 -9.806 -33.273 1.00 23.52 226 ALA A N 1
ATOM 1553 C CA . ALA A 1 230 ? -21.775 -10.163 -32.210 1.00 26.51 226 ALA A CA 1
ATOM 1554 C C . ALA A 1 230 ? -21.247 -11.300 -31.351 1.00 26.25 226 ALA A C 1
ATOM 1555 O O . ALA A 1 230 ? -21.512 -11.333 -30.142 1.00 23.78 226 ALA A O 1
ATOM 1557 N N . GLU A 1 231 ? -20.527 -12.253 -31.954 1.00 26.11 227 GLU A N 1
ATOM 1558 C CA . GLU A 1 231 ? -19.976 -13.354 -31.169 1.00 24.37 227 GLU A CA 1
ATOM 1559 C C . GLU A 1 231 ? -18.919 -12.860 -30.202 1.00 24.28 227 GLU A C 1
ATOM 1560 O O . GLU A 1 231 ? -18.861 -13.314 -29.055 1.00 21.49 227 GLU A O 1
ATOM 1566 N N . ALA A 1 232 ? -18.051 -11.948 -30.651 1.00 18.50 228 ALA A N 1
ATOM 1567 C CA . ALA A 1 232 ? -17.056 -11.408 -29.741 1.00 19.94 228 ALA A CA 1
ATOM 1568 C C . ALA A 1 232 ? -17.720 -10.582 -28.642 1.00 20.30 228 ALA A C 1
ATOM 1569 O O . ALA A 1 232 ? -17.315 -10.646 -27.474 1.00 20.22 228 ALA A O 1
ATOM 1571 N N . ALA A 1 233 ? -18.745 -9.807 -28.996 1.00 20.97 229 ALA A N 1
ATOM 1572 C CA . ALA A 1 233 ? -19.479 -9.051 -27.985 1.00 22.55 229 ALA A CA 1
ATOM 1573 C C . ALA A 1 233 ? -20.117 -9.985 -26.966 1.00 23.23 229 ALA A C 1
ATOM 1574 O O . ALA A 1 233 ? -20.084 -9.722 -25.756 1.00 22.40 229 ALA A O 1
ATOM 1576 N N . ALA A 1 234 ? -20.730 -11.064 -27.443 1.00 20.82 230 ALA A N 1
ATOM 1577 C CA . ALA A 1 234 ? -21.398 -11.985 -26.530 1.00 20.52 230 ALA A CA 1
ATOM 1578 C C . ALA A 1 234 ? -20.393 -12.616 -25.578 1.00 25.61 230 ALA A C 1
ATOM 1579 O O . ALA A 1 234 ? -20.676 -12.800 -24.388 1.00 24.01 230 ALA A O 1
ATOM 1581 N N . PHE A 1 235 ? -19.210 -12.957 -26.084 1.00 22.33 231 PHE A N 1
ATOM 1582 C CA . PHE A 1 235 ? -18.197 -13.544 -25.213 1.00 20.67 231 PHE A CA 1
ATOM 1583 C C . PHE A 1 235 ? -17.755 -12.538 -24.159 1.00 19.17 231 PHE A C 1
ATOM 1584 O O . PHE A 1 235 ? -17.744 -12.838 -22.960 1.00 22.61 231 PHE A O 1
ATOM 1592 N N . LEU A 1 236 ? -17.415 -11.323 -24.590 1.00 17.73 232 LEU A N 1
ATOM 1593 C CA . LEU A 1 236 ? -16.885 -10.332 -23.657 1.00 18.29 232 LEU A CA 1
ATOM 1594 C C . LEU A 1 236 ? -17.916 -9.906 -22.618 1.00 23.04 232 LEU A C 1
ATOM 1595 O O . LEU A 1 236 ? -17.540 -9.549 -21.497 1.00 23.25 232 LEU A O 1
ATOM 1600 N N . CYS A 1 237 ? -19.210 -9.934 -22.959 1.00 19.08 233 CYS A N 1
ATOM 1601 C CA . CYS A 1 237 ? -20.254 -9.540 -22.017 1.00 20.89 233 CYS A CA 1
ATOM 1602 C C . CYS A 1 237 ? -20.746 -10.688 -21.141 1.00 22.00 233 CYS A C 1
ATOM 1603 O O . CYS A 1 237 ? -21.676 -10.486 -20.351 1.00 25.26 233 CYS A O 1
ATOM 1606 N N . SER A 1 238 ? -20.143 -11.878 -21.254 1.00 23.54 234 SER A N 1
ATOM 1607 C CA . SER A 1 238 ? -20.595 -13.084 -20.579 1.00 22.48 234 SER A CA 1
ATOM 1608 C C . SER A 1 238 ? -19.762 -13.345 -19.332 1.00 21.99 234 SER A C 1
ATOM 1609 O O . SER A 1 238 ? -18.657 -12.813 -19.187 1.00 23.36 234 SER A O 1
ATOM 1612 N N . PRO A 1 239 ? -20.266 -14.160 -18.400 1.00 23.75 235 PRO A N 1
ATOM 1613 C CA . PRO A 1 239 ? -19.447 -14.523 -17.230 1.00 24.88 235 PRO A CA 1
ATOM 1614 C C . PRO A 1 239 ? -18.193 -15.299 -17.586 1.00 29.23 235 PRO A C 1
ATOM 1615 O O . PRO A 1 239 ? -17.286 -15.397 -16.749 1.00 25.39 235 PRO A O 1
ATOM 1619 N N . GLN A 1 240 ? -18.116 -15.861 -18.793 1.00 29.47 236 GLN A N 1
ATOM 1620 C CA . GLN A 1 240 ? -16.911 -16.546 -19.238 1.00 24.36 236 GLN A CA 1
ATOM 1621 C C . GLN A 1 240 ? -15.759 -15.584 -19.487 1.00 23.48 236 GLN A C 1
ATOM 1622 O O . GLN A 1 240 ? -14.635 -16.038 -19.726 1.00 22.81 236 GLN A O 1
ATOM 1628 N N . ALA A 1 241 ? -16.011 -14.275 -19.418 1.00 18.18 237 ALA A N 1
ATOM 1629 C CA . ALA A 1 241 ? -14.995 -13.246 -19.564 1.00 16.51 237 ALA A CA 1
ATOM 1630 C C . ALA A 1 241 ? -14.850 -12.425 -18.287 1.00 18.75 237 ALA A C 1
ATOM 1631 O O . ALA A 1 241 ? -14.518 -11.244 -18.343 1.00 22.96 237 ALA A O 1
ATOM 1633 N N . SER A 1 242 ? -15.097 -13.040 -17.124 1.00 19.86 238 SER A N 1
ATOM 1634 C CA . SER A 1 242 ? -15.235 -12.270 -15.895 1.00 22.74 238 SER A CA 1
ATOM 1635 C C . SER A 1 242 ? -13.928 -11.647 -15.423 1.00 23.47 238 SER A C 1
ATOM 1636 O O . SER A 1 242 ? -13.962 -10.811 -14.515 1.00 25.03 238 SER A O 1
ATOM 1639 N N . MET A 1 243 ? -12.786 -12.028 -15.994 1.00 19.67 239 MET A N 1
ATOM 1640 C CA . MET A 1 243 ? -11.516 -11.405 -15.626 1.00 20.04 239 MET A CA 1
ATOM 1641 C C . MET A 1 243 ? -10.957 -10.534 -16.740 1.00 24.38 239 MET A C 1
ATOM 1642 O O . MET A 1 243 ? -9.790 -10.123 -16.677 1.00 23.98 239 MET A O 1
ATOM 1647 N N . ILE A 1 244 ? -11.761 -10.226 -17.750 1.00 16.73 240 ILE A N 1
ATOM 1648 C CA . ILE A 1 244 ? -11.314 -9.441 -18.894 1.00 14.93 240 ILE A CA 1
ATOM 1649 C C . ILE A 1 244 ? -11.888 -8.040 -18.755 1.00 20.89 240 ILE A C 1
ATOM 1650 O O . ILE A 1 244 ? -13.105 -7.858 -18.816 1.00 17.46 240 ILE A O 1
ATOM 1655 N N . THR A 1 245 ? -11.025 -7.043 -18.569 1.00 16.47 241 THR A N 1
ATOM 1656 C CA . THR A 1 245 ? -11.526 -5.684 -18.472 1.00 17.85 241 THR A CA 1
ATOM 1657 C C . THR A 1 245 ? -10.435 -4.719 -18.915 1.00 18.28 241 THR A C 1
ATOM 1658 O O . THR A 1 245 ? -9.245 -4.985 -18.738 1.00 20.21 241 THR A O 1
ATOM 1662 N N . GLY A 1 246 ? -10.863 -3.615 -19.525 1.00 20.33 242 GLY A N 1
ATOM 1663 C CA . GLY A 1 246 ? -9.950 -2.588 -20.003 1.00 19.44 242 GLY A CA 1
ATOM 1664 C C . GLY A 1 246 ? -9.362 -2.838 -21.372 1.00 24.21 242 GLY A C 1
ATOM 1665 O O . GLY A 1 246 ? -8.578 -2.009 -21.851 1.00 31.38 242 GLY A O 1
ATOM 1666 N N . VAL A 1 247 ? -9.732 -3.922 -22.026 1.00 17.16 243 VAL A N 1
ATOM 1667 C CA . VAL A 1 247 ? -9.148 -4.299 -23.303 1.00 17.05 243 VAL A CA 1
ATOM 1668 C C . VAL A 1 247 ? -9.941 -3.672 -24.440 1.00 19.19 243 VAL A C 1
ATOM 1669 O O . VAL A 1 247 ? -11.124 -3.345 -24.311 1.00 20.51 243 VAL A O 1
ATOM 1673 N N . ALA A 1 248 ? -9.267 -3.505 -25.577 1.00 21.30 244 ALA A N 1
ATOM 1674 C CA . ALA A 1 248 ? -9.913 -3.169 -26.842 1.00 24.17 244 ALA A CA 1
ATOM 1675 C C . ALA A 1 248 ? -9.547 -4.291 -27.804 1.00 21.31 244 ALA A C 1
ATOM 1676 O O . ALA A 1 248 ? -8.403 -4.371 -28.253 1.00 21.35 244 ALA A O 1
ATOM 1678 N N . LEU A 1 249 ? -10.506 -5.166 -28.091 1.00 19.44 245 LEU A N 1
ATOM 1679 C CA . LEU A 1 249 ? -10.260 -6.369 -28.878 1.00 23.34 245 LEU A CA 1
ATOM 1680 C C . LEU A 1 249 ? -10.505 -6.078 -30.354 1.00 18.96 245 LEU A C 1
ATOM 1681 O O . LEU A 1 249 ? -11.623 -5.733 -30.743 1.00 19.64 245 LEU A O 1
ATOM 1686 N N . ASP A 1 250 ? -9.464 -6.219 -31.172 1.00 20.36 246 ASP A N 1
ATOM 1687 C CA . ASP A 1 250 ? -9.613 -6.034 -32.613 1.00 19.98 246 ASP A CA 1
ATOM 1688 C C . ASP A 1 250 ? -10.330 -7.237 -33.218 1.00 21.43 246 ASP A C 1
ATOM 1689 O O . ASP A 1 250 ? -9.911 -8.386 -33.021 1.00 22.10 246 ASP A O 1
ATOM 1694 N N . VAL A 1 251 ? -11.415 -6.979 -33.936 1.00 19.10 247 VAL A N 1
ATOM 1695 C CA . VAL A 1 251 ? -12.143 -8.010 -34.675 1.00 20.51 247 VAL A CA 1
ATOM 1696 C C . VAL A 1 251 ? -12.117 -7.534 -36.120 1.00 21.30 247 VAL A C 1
ATOM 1697 O O . VAL A 1 251 ? -13.009 -6.807 -36.575 1.00 22.55 247 VAL A O 1
ATOM 1701 N N . ASP A 1 252 ? -11.053 -7.908 -36.847 1.00 20.56 248 ASP A N 1
ATOM 1702 C CA . ASP A 1 252 ? -10.746 -7.180 -38.072 1.00 22.16 248 ASP A CA 1
ATOM 1703 C C . ASP A 1 252 ? -10.092 -8.013 -39.167 1.00 21.90 248 ASP A C 1
ATOM 1704 O O . ASP A 1 252 ? -9.541 -7.421 -40.104 1.00 24.91 248 ASP A O 1
ATOM 1709 N N . GLY A 1 253 ? -10.119 -9.343 -39.095 1.00 21.41 249 GLY A N 1
ATOM 1710 C CA . GLY A 1 253 ? -9.473 -10.142 -40.119 1.00 22.46 249 GLY A CA 1
ATOM 1711 C C . GLY A 1 253 ? -7.986 -9.900 -40.266 1.00 22.63 249 GLY A C 1
ATOM 1712 O O . GLY A 1 253 ? -7.405 -10.257 -41.298 1.00 24.01 249 GLY A O 1
ATOM 1713 N N . GLY A 1 254 ? -7.350 -9.313 -39.251 1.00 21.46 250 GLY A N 1
ATOM 1714 C CA . GLY A 1 254 ? -5.940 -8.987 -39.300 1.00 21.76 250 GLY A CA 1
ATOM 1715 C C . GLY A 1 254 ? -5.599 -7.597 -39.786 1.00 23.16 250 GLY A C 1
ATOM 1716 O O . GLY A 1 254 ? -4.410 -7.296 -39.952 1.00 23.97 250 GLY A O 1
ATOM 1717 N N . ARG A 1 255 ? -6.595 -6.736 -40.027 1.00 23.50 251 ARG A N 1
ATOM 1718 C CA . ARG A 1 255 ? -6.295 -5.438 -40.631 1.00 25.08 251 ARG A CA 1
ATOM 1719 C C . ARG A 1 255 ? -5.366 -4.594 -39.760 1.00 24.48 251 ARG A C 1
ATOM 1720 O O . ARG A 1 255 ? -4.532 -3.853 -40.289 1.00 27.78 251 ARG A O 1
ATOM 1722 N N . SER A 1 256 ? -5.459 -4.709 -38.440 1.00 23.99 252 SER A N 1
ATOM 1723 C CA . SER A 1 256 ? -4.692 -3.819 -37.573 1.00 24.52 252 SER A CA 1
ATOM 1724 C C . SER A 1 256 ? -3.253 -4.275 -37.362 1.00 27.72 252 SER A C 1
ATOM 1725 O O . SER A 1 256 ? -2.468 -3.536 -36.752 1.00 26.84 252 SER A O 1
ATOM 1728 N N . ILE A 1 257 ? -2.886 -5.453 -37.850 1.00 24.55 253 ILE A N 1
ATOM 1729 C CA . ILE A 1 257 ? -1.530 -5.948 -37.660 1.00 25.75 253 ILE A CA 1
ATOM 1730 C C . ILE A 1 257 ? -0.501 -4.980 -38.221 1.00 31.83 253 ILE A C 1
ATOM 1731 O O . ILE A 1 257 ? -0.521 -4.562 -39.389 1.00 33.69 253 ILE A O 1
ATOM 1737 N N . SER B 1 7 ? -18.677 -26.657 -30.365 1.00 56.49 3 SER B N 1
ATOM 1738 C CA . SER B 1 7 ? -17.900 -25.486 -30.773 1.00 56.62 3 SER B CA 1
ATOM 1739 C C . SER B 1 7 ? -16.481 -25.895 -31.167 1.00 46.24 3 SER B C 1
ATOM 1740 O O . SER B 1 7 ? -15.964 -25.471 -32.199 1.00 42.36 3 SER B O 1
ATOM 1742 N N . LEU B 1 8 ? -15.851 -26.718 -30.333 1.00 41.69 4 LEU B N 1
ATOM 1743 C CA . LEU B 1 8 ? -14.586 -27.354 -30.676 1.00 31.23 4 LEU B CA 1
ATOM 1744 C C . LEU B 1 8 ? -14.767 -28.812 -31.065 1.00 33.94 4 LEU B C 1
ATOM 1745 O O . LEU B 1 8 ? -13.782 -29.559 -31.112 1.00 31.95 4 LEU B O 1
ATOM 1750 N N . GLU B 1 9 ? -16.001 -29.233 -31.337 1.00 28.52 5 GLU B N 1
ATOM 1751 C CA . GLU B 1 9 ? -16.253 -30.607 -31.747 1.00 32.96 5 GLU B CA 1
ATOM 1752 C C . GLU B 1 9 ? -15.477 -30.933 -33.020 1.00 34.96 5 GLU B C 1
ATOM 1753 O O . GLU B 1 9 ? -15.384 -30.117 -33.940 1.00 41.38 5 GLU B O 1
ATOM 1755 N N . GLY B 1 10 ? -14.888 -32.126 -33.054 1.00 39.76 6 GLY B N 1
ATOM 1756 C CA . GLY B 1 10 ? -14.118 -32.558 -34.196 1.00 43.61 6 GLY B CA 1
ATOM 1757 C C . GLY B 1 10 ? -12.702 -32.031 -34.266 1.00 42.70 6 GLY B C 1
ATOM 1758 O O . GLY B 1 10 ? -11.899 -32.568 -35.040 1.00 47.85 6 GLY B O 1
ATOM 1759 N N . LYS B 1 11 ? -12.357 -31.004 -33.492 1.00 32.58 7 LYS B N 1
ATOM 1760 C CA . LYS B 1 11 ? -11.015 -30.437 -33.578 1.00 24.30 7 LYS B CA 1
ATOM 1761 C C . LYS B 1 11 ? -10.020 -31.243 -32.750 1.00 28.02 7 LYS B C 1
ATOM 1762 O O . LYS B 1 11 ? -10.379 -31.891 -31.766 1.00 30.20 7 LYS B O 1
ATOM 1768 N N . VAL B 1 12 ? -8.751 -31.171 -33.153 1.00 25.33 8 VAL B N 1
ATOM 1769 C CA . VAL B 1 12 ? -7.628 -31.756 -32.428 1.00 19.39 8 VAL B CA 1
ATOM 1770 C C . VAL B 1 12 ? -6.702 -30.613 -32.039 1.00 24.63 8 VAL B C 1
ATOM 1771 O O . VAL B 1 12 ? -6.236 -29.869 -32.908 1.00 20.42 8 VAL B O 1
ATOM 1775 N N . ALA B 1 13 ? -6.436 -30.470 -30.746 1.00 24.26 9 ALA B N 1
ATOM 1776 C CA . ALA B 1 13 ? -5.561 -29.421 -30.245 1.00 19.86 9 ALA B CA 1
ATOM 1777 C C . ALA B 1 13 ? -4.323 -30.060 -29.641 1.00 22.49 9 ALA B C 1
ATOM 1778 O O . ALA B 1 13 ? -4.440 -30.954 -28.800 1.00 22.72 9 ALA B O 1
ATOM 1780 N N . LEU B 1 14 ? -3.148 -29.607 -30.068 1.00 21.90 10 LEU B N 1
ATOM 1781 C CA . LEU B 1 14 ? -1.891 -29.964 -29.425 1.00 19.89 10 LEU B CA 1
ATOM 1782 C C . LEU B 1 14 ? -1.533 -28.819 -28.490 1.00 20.07 10 LEU B C 1
ATOM 1783 O O . LEU B 1 14 ? -1.407 -27.673 -28.935 1.00 19.21 10 LEU B O 1
ATOM 1788 N N . ILE B 1 15 ? -1.388 -29.119 -27.203 1.00 16.72 11 ILE B N 1
ATOM 1789 C CA . ILE B 1 15 ? -1.152 -28.094 -26.188 1.00 16.76 11 ILE B CA 1
ATOM 1790 C C . ILE B 1 15 ? 0.158 -28.422 -25.490 1.00 17.68 11 ILE B C 1
ATOM 1791 O O . ILE B 1 15 ? 0.254 -29.443 -24.806 1.00 19.44 11 ILE B O 1
ATOM 1796 N N . THR B 1 16 ? 1.162 -27.560 -25.651 1.00 16.47 12 THR B N 1
ATOM 1797 C CA . THR B 1 16 ? 2.409 -27.757 -24.926 1.00 17.89 12 THR B CA 1
ATOM 1798 C C . THR B 1 16 ? 2.270 -27.268 -23.485 1.00 19.30 12 THR B C 1
ATOM 1799 O O . THR B 1 16 ? 1.524 -26.330 -23.190 1.00 20.03 12 THR B O 1
ATOM 1803 N N . GLY B 1 17 ? 3.002 -27.917 -22.582 1.00 18.75 13 GLY B N 1
ATOM 1804 C CA . GLY B 1 17 ? 2.900 -27.562 -21.182 1.00 19.18 13 GLY B CA 1
ATOM 1805 C C . GLY B 1 17 ? 1.580 -27.918 -20.546 1.00 23.65 13 GLY B C 1
ATOM 1806 O O . GLY B 1 17 ? 1.214 -27.336 -19.523 1.00 18.29 13 GLY B O 1
ATOM 1807 N N . ALA B 1 18 ? 0.847 -28.870 -21.116 1.00 21.77 14 ALA B N 1
ATOM 1808 C CA . ALA B 1 18 ? -0.481 -29.190 -20.619 1.00 20.37 14 ALA B CA 1
ATOM 1809 C C . ALA B 1 18 ? -0.465 -30.197 -19.468 1.00 20.41 14 ALA B C 1
ATOM 1810 O O . ALA B 1 18 ? -1.530 -30.650 -19.041 1.00 19.74 14 ALA B O 1
ATOM 1812 N N . GLY B 1 19 ? 0.710 -30.547 -18.943 1.00 20.13 15 GLY B N 1
ATOM 1813 C CA . GLY B 1 19 ? 0.715 -31.397 -17.768 1.00 20.32 15 GLY B CA 1
ATOM 1814 C C . GLY B 1 19 ? 0.519 -30.679 -16.450 1.00 23.28 15 GLY B C 1
ATOM 1815 O O . GLY B 1 19 ? 0.590 -31.322 -15.399 1.00 20.85 15 GLY B O 1
ATOM 1816 N N . SER B 1 20 ? 0.235 -29.374 -16.471 1.00 20.68 16 SER B N 1
ATOM 1817 C CA . SER B 1 20 ? 0.189 -28.568 -15.258 1.00 21.20 16 SER B CA 1
ATOM 1818 C C . SER B 1 20 ? -0.504 -27.244 -15.572 1.00 18.54 16 SER B C 1
ATOM 1819 O O . SER B 1 20 ? -0.554 -26.819 -16.726 1.00 22.51 16 SER B O 1
ATOM 1822 N N . GLY B 1 21 ? -1.026 -26.602 -14.524 1.00 20.67 17 GLY B N 1
ATOM 1823 C CA . GLY B 1 21 ? -1.332 -25.165 -14.562 1.00 20.09 17 GLY B CA 1
ATOM 1824 C C . GLY B 1 21 ? -2.308 -24.745 -15.653 1.00 19.84 17 GLY B C 1
ATOM 1825 O O . GLY B 1 21 ? -3.342 -25.381 -15.871 1.00 20.01 17 GLY B O 1
ATOM 1826 N N . PHE B 1 22 ? -1.989 -23.621 -16.318 1.00 20.32 18 PHE B N 1
ATOM 1827 C CA . PHE B 1 22 ? -2.844 -23.092 -17.382 1.00 22.53 18 PHE B CA 1
ATOM 1828 C C . PHE B 1 22 ? -3.038 -24.107 -18.497 1.00 21.83 18 PHE B C 1
ATOM 1829 O O . PHE B 1 22 ? -4.139 -24.242 -19.047 1.00 20.04 18 PHE B O 1
ATOM 1837 N N . GLY B 1 23 ? -1.964 -24.793 -18.880 1.00 18.65 19 GLY B N 1
ATOM 1838 C CA . GLY B 1 23 ? -2.070 -25.751 -19.969 1.00 17.17 19 GLY B CA 1
ATOM 1839 C C . GLY B 1 23 ? -3.009 -26.895 -19.637 1.00 20.70 19 GLY B C 1
ATOM 1840 O O . GLY B 1 23 ? -3.795 -27.332 -20.485 1.00 17.90 19 GLY B O 1
ATOM 1841 N N . GLU B 1 24 ? -2.946 -27.389 -18.397 1.00 18.31 20 GLU B N 1
ATOM 1842 C CA . GLU B 1 24 ? -3.877 -28.430 -17.962 1.00 20.41 20 GLU B CA 1
ATOM 1843 C C . GLU B 1 24 ? -5.315 -27.923 -18.001 1.00 21.33 20 GLU B C 1
ATOM 1844 O O . GLU B 1 24 ? -6.225 -28.633 -18.443 1.00 23.09 20 GLU B O 1
ATOM 1850 N N . GLY B 1 25 ? -5.534 -26.683 -17.555 1.00 21.50 21 GLY B N 1
ATOM 1851 C CA . GLY B 1 25 ? -6.875 -26.120 -17.584 1.00 24.75 21 GLY B CA 1
ATOM 1852 C C . GLY B 1 25 ? -7.424 -25.987 -18.990 1.00 22.59 21 GLY B C 1
ATOM 1853 O O . GLY B 1 25 ? -8.608 -26.240 -19.227 1.00 18.42 21 GLY B O 1
ATOM 1854 N N . MET B 1 26 ? -6.577 -25.579 -19.939 1.00 17.69 22 MET B N 1
ATOM 1855 C CA . MET B 1 26 ? -7.018 -25.494 -21.329 1.00 18.46 22 MET B CA 1
ATOM 1856 C C . MET B 1 26 ? -7.315 -26.872 -21.905 1.00 20.05 22 MET B C 1
ATOM 1857 O O . MET B 1 26 ? -8.318 -27.054 -22.604 1.00 22.08 22 MET B O 1
ATOM 1862 N N . ALA B 1 27 ? -6.451 -27.853 -21.643 1.00 17.80 23 ALA B N 1
ATOM 1863 C CA . ALA B 1 27 ? -6.719 -29.189 -22.163 1.00 21.91 23 ALA B CA 1
ATOM 1864 C C . ALA B 1 27 ? -8.052 -29.721 -21.652 1.00 23.80 23 ALA B C 1
ATOM 1865 O O . ALA B 1 27 ? -8.855 -30.261 -22.426 1.00 20.33 23 ALA B O 1
ATOM 1867 N N . LYS B 1 28 ? -8.317 -29.561 -20.353 1.00 20.91 24 LYS B N 1
ATOM 1868 C CA . LYS B 1 28 ? -9.566 -30.064 -19.795 1.00 19.37 24 LYS B CA 1
ATOM 1869 C C . LYS B 1 28 ? -10.758 -29.316 -20.370 1.00 23.47 24 LYS B C 1
ATOM 1870 O O . LYS B 1 28 ? -11.781 -29.930 -20.700 1.00 23.49 24 LYS B O 1
ATOM 1876 N N . ARG B 1 29 ? -10.635 -27.993 -20.515 1.00 18.75 25 ARG B N 1
ATOM 1877 C CA . ARG B 1 29 ? -11.737 -27.203 -21.065 1.00 24.17 25 ARG B CA 1
ATOM 1878 C C . ARG B 1 29 ? -11.989 -27.533 -22.532 1.00 22.69 25 ARG B C 1
ATOM 1879 O O . ARG B 1 29 ? -13.149 -27.632 -22.962 1.00 25.09 25 ARG B O 1
ATOM 1887 N N . PHE B 1 30 ? -10.921 -27.649 -23.326 1.00 19.44 26 PHE B N 1
ATOM 1888 C CA . PHE B 1 30 ? -11.084 -27.992 -24.736 1.00 24.32 26 PHE B CA 1
ATOM 1889 C C . PHE B 1 30 ? -11.779 -29.338 -24.890 1.00 22.58 26 PHE B C 1
ATOM 1890 O O . PHE B 1 30 ? -12.688 -29.487 -25.715 1.00 22.20 26 PHE B O 1
ATOM 1898 N N . ALA B 1 31 ? -11.360 -30.337 -24.108 1.00 21.89 27 ALA B N 1
ATOM 1899 C CA . ALA B 1 31 ? -11.988 -31.655 -24.213 1.00 24.60 27 ALA B CA 1
ATOM 1900 C C . ALA B 1 31 ? -13.456 -31.610 -23.800 1.00 29.38 27 ALA B C 1
ATOM 1901 O O . ALA B 1 31 ? -14.306 -32.274 -24.414 1.00 24.99 27 ALA B O 1
ATOM 1903 N N . LYS B 1 32 ? -13.784 -30.834 -22.762 1.00 25.28 28 LYS B N 1
ATOM 1904 C CA . LYS B 1 32 ? -15.189 -30.670 -22.405 1.00 31.55 28 LYS B CA 1
ATOM 1905 C C . LYS B 1 32 ? -15.985 -30.043 -23.542 1.00 31.33 28 LYS B C 1
ATOM 1906 O O . LYS B 1 32 ? -17.205 -30.247 -23.623 1.00 28.14 28 LYS B O 1
ATOM 1908 N N . GLY B 1 33 ? -15.322 -29.311 -24.429 1.00 27.53 29 GLY B N 1
ATOM 1909 C CA . GLY B 1 33 ? -15.922 -28.739 -25.613 1.00 31.53 29 GLY B CA 1
ATOM 1910 C C . GLY B 1 33 ? -15.904 -29.632 -26.834 1.00 28.09 29 GLY B C 1
ATOM 1911 O O . GLY B 1 33 ? -16.292 -29.184 -27.917 1.00 30.12 29 GLY B O 1
ATOM 1912 N N . GLY B 1 34 ? -15.441 -30.875 -26.707 1.00 29.86 30 GLY B N 1
ATOM 1913 C CA . GLY B 1 34 ? -15.492 -31.832 -27.793 1.00 31.31 30 GLY B CA 1
ATOM 1914 C C . GLY B 1 34 ? -14.204 -32.042 -28.561 1.00 29.00 30 GLY B C 1
ATOM 1915 O O . GLY B 1 34 ? -14.199 -32.815 -29.529 1.00 25.67 30 GLY B O 1
ATOM 1916 N N . ALA B 1 35 ? -13.116 -31.399 -28.167 1.00 23.45 31 ALA B N 1
ATOM 1917 C CA . ALA B 1 35 ? -11.866 -31.542 -28.894 1.00 23.38 31 ALA B CA 1
ATOM 1918 C C . ALA B 1 35 ? -11.095 -32.764 -28.414 1.00 24.59 31 ALA B C 1
ATOM 1919 O O . ALA B 1 35 ? -11.215 -33.185 -27.260 1.00 25.76 31 ALA B O 1
ATOM 1921 N N . LYS B 1 36 ? -10.315 -33.345 -29.325 1.00 24.86 32 LYS B N 1
ATOM 1922 C CA . LYS B 1 36 ? -9.237 -34.239 -28.932 1.00 21.58 32 LYS B CA 1
ATOM 1923 C C . LYS B 1 36 ? -8.045 -33.384 -28.540 1.00 20.45 32 LYS B C 1
ATOM 1924 O O . LYS B 1 36 ? -7.817 -32.322 -29.122 1.00 22.40 32 LYS B O 1
ATOM 1930 N N . VAL B 1 37 ? -7.291 -33.825 -27.540 1.00 23.58 33 VAL B N 1
ATOM 1931 C CA . VAL B 1 37 ? -6.201 -33.002 -27.030 1.00 18.60 33 VAL B CA 1
ATOM 1932 C C . VAL B 1 37 ? -4.944 -33.852 -26.925 1.00 21.39 33 VAL B C 1
ATOM 1933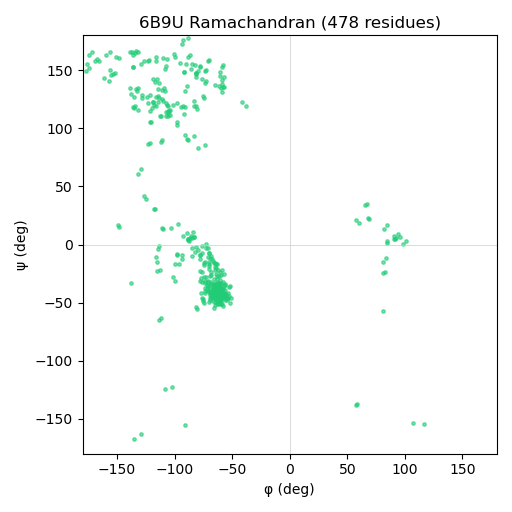 O O . VAL B 1 37 ? -4.992 -35.000 -26.469 1.00 22.72 33 VAL B O 1
ATOM 1937 N N . VAL B 1 38 ? -3.830 -33.303 -27.390 1.00 18.94 34 VAL B N 1
ATOM 1938 C CA . VAL B 1 38 ? -2.521 -33.928 -27.260 1.00 18.22 34 VAL B CA 1
ATOM 1939 C C . VAL B 1 38 ? -1.783 -33.152 -26.174 1.00 20.02 34 VAL B C 1
ATOM 1940 O O . VAL B 1 38 ? -1.481 -31.966 -26.340 1.00 20.99 34 VAL B O 1
ATOM 1944 N N . ILE B 1 39 ? -1.531 -33.819 -25.051 1.00 23.11 35 ILE B N 1
ATOM 1945 C CA A ILE B 1 39 ? -0.933 -33.225 -23.859 0.56 21.89 35 ILE B CA 1
ATOM 1946 C CA B ILE B 1 39 ? -0.928 -33.177 -23.889 0.44 22.28 35 ILE B CA 1
ATOM 1947 C C . ILE B 1 39 ? 0.578 -33.378 -23.999 1.00 24.57 35 ILE B C 1
ATOM 1948 O O . ILE B 1 39 ? 1.106 -34.450 -23.725 1.00 23.95 35 ILE B O 1
ATOM 1957 N N . VAL B 1 40 ? 1.279 -32.317 -24.400 1.00 20.44 36 VAL B N 1
ATOM 1958 C CA . VAL B 1 40 ? 2.720 -32.385 -24.647 1.00 21.17 36 VAL B CA 1
ATOM 1959 C C . VAL B 1 40 ? 3.454 -31.695 -23.501 1.00 25.99 36 VAL B C 1
ATOM 1960 O O . VAL B 1 40 ? 3.260 -30.498 -23.265 1.00 26.69 36 VAL B O 1
ATOM 1964 N N . ASP B 1 41 ? 4.300 -32.439 -22.787 1.00 21.27 37 ASP B N 1
ATOM 1965 C CA . ASP B 1 41 ? 4.940 -31.840 -21.623 1.00 18.92 37 ASP B CA 1
ATOM 1966 C C . ASP B 1 41 ? 6.237 -32.584 -21.347 1.00 17.85 37 ASP B C 1
ATOM 1967 O O . ASP B 1 41 ? 6.329 -33.788 -21.580 1.00 20.86 37 ASP B O 1
ATOM 1972 N N . ARG B 1 42 ? 7.243 -31.849 -20.862 1.00 20.81 38 ARG B N 1
ATOM 1973 C CA . ARG B 1 42 ? 8.478 -32.503 -20.428 1.00 18.61 38 ARG B CA 1
ATOM 1974 C C . ARG B 1 42 ? 8.258 -33.340 -19.176 1.00 21.46 38 ARG B C 1
ATOM 1975 O O . ARG B 1 42 ? 9.035 -34.267 -18.907 1.00 24.77 38 ARG B O 1
ATOM 1983 N N . ASP B 1 43 ? 7.228 -33.006 -18.401 1.00 26.69 39 ASP B N 1
ATOM 1984 C CA . ASP B 1 43 ? 6.819 -33.719 -17.193 1.00 24.61 39 ASP B CA 1
ATOM 1985 C C . ASP B 1 43 ? 5.951 -34.887 -17.633 1.00 25.74 39 ASP B C 1
ATOM 1986 O O . ASP B 1 43 ? 4.749 -34.750 -17.851 1.00 21.30 39 ASP B O 1
ATOM 1991 N N . LYS B 1 44 ? 6.591 -36.042 -17.812 1.00 22.25 40 LYS B N 1
ATOM 1992 C CA . LYS B 1 44 ? 5.881 -37.216 -18.298 1.00 21.48 40 LYS B CA 1
ATOM 1993 C C . LYS B 1 44 ? 4.757 -37.605 -17.348 1.00 29.74 40 LYS B C 1
ATOM 1994 O O . LYS B 1 44 ? 3.659 -37.967 -17.787 1.00 24.50 40 LYS B O 1
ATOM 2000 N N . ALA B 1 45 ? 5.011 -37.547 -16.036 1.00 22.47 41 ALA B N 1
ATOM 2001 C CA . ALA B 1 45 ? 3.977 -37.938 -15.085 1.00 23.07 41 ALA B CA 1
ATOM 2002 C C . ALA B 1 45 ? 2.804 -36.968 -15.133 1.00 24.50 41 ALA B C 1
ATOM 2003 O O . ALA B 1 45 ? 1.640 -37.383 -15.082 1.00 25.13 41 ALA B O 1
ATOM 2005 N N . GLY B 1 46 ? 3.096 -35.673 -15.234 1.00 22.31 42 GLY B N 1
ATOM 2006 C CA . GLY B 1 46 ? 2.022 -34.690 -15.323 1.00 24.65 42 GLY B CA 1
ATOM 2007 C C . GLY B 1 46 ? 1.187 -34.871 -16.575 1.00 24.40 42 GLY B C 1
ATOM 2008 O O . GLY B 1 46 ? -0.046 -34.851 -16.525 1.00 27.34 42 GLY B O 1
ATOM 2009 N N . ALA B 1 47 ? 1.852 -35.062 -17.718 1.00 22.25 43 ALA B N 1
ATOM 2010 C CA . ALA B 1 47 ? 1.124 -35.288 -18.963 1.00 23.07 43 ALA B CA 1
ATOM 2011 C C . ALA B 1 47 ? 0.228 -36.513 -18.857 1.00 24.55 43 ALA B C 1
ATOM 2012 O O . ALA B 1 47 ? -0.941 -36.476 -19.265 1.00 23.05 43 ALA B O 1
ATOM 2014 N N . GLU B 1 48 ? 0.763 -37.605 -18.304 1.00 21.33 44 GLU B N 1
ATOM 2015 C CA . GLU B 1 48 ? -0.016 -38.829 -18.160 1.00 22.42 44 GLU B CA 1
ATOM 2016 C C . GLU B 1 48 ? -1.176 -38.644 -17.195 1.00 26.65 44 GLU B C 1
ATOM 2017 O O . GLU B 1 48 ? -2.268 -39.186 -17.422 1.00 25.00 44 GLU B O 1
ATOM 2023 N N . ARG B 1 49 ? -0.961 -37.902 -16.105 1.00 22.46 45 ARG B N 1
ATOM 2024 C CA . ARG B 1 49 ? -2.049 -37.668 -15.160 1.00 26.15 45 ARG B CA 1
ATOM 2025 C C . ARG B 1 49 ? -3.191 -36.908 -15.826 1.00 24.27 45 ARG B C 1
ATOM 2026 O O . ARG B 1 49 ? -4.354 -37.326 -15.756 1.00 23.65 45 ARG B O 1
ATOM 2034 N N . VAL B 1 50 ? -2.871 -35.800 -16.498 1.00 23.66 46 VAL B N 1
ATOM 2035 C CA . VAL B 1 50 ? -3.910 -34.989 -17.128 1.00 23.73 46 VAL B CA 1
ATOM 2036 C C . VAL B 1 50 ? -4.621 -35.787 -18.212 1.00 23.02 46 VAL B C 1
ATOM 2037 O O . VAL B 1 50 ? -5.856 -35.794 -18.287 1.00 23.27 46 VAL B O 1
ATOM 2041 N N . ALA B 1 51 ? -3.860 -36.491 -19.055 1.00 23.39 47 ALA B N 1
ATOM 2042 C CA . ALA B 1 51 ? -4.494 -37.316 -20.081 1.00 24.00 47 ALA B CA 1
ATOM 2043 C C . ALA B 1 51 ? -5.393 -38.376 -19.459 1.00 23.93 47 ALA B C 1
ATOM 2044 O O . ALA B 1 51 ? -6.475 -38.670 -19.984 1.00 26.23 47 ALA B O 1
ATOM 2046 N N . GLY B 1 52 ? -4.967 -38.966 -18.340 1.00 25.08 48 GLY B N 1
ATOM 2047 C CA . GLY B 1 52 ? -5.799 -39.969 -17.691 1.00 28.10 48 GLY B CA 1
ATOM 2048 C C . GLY B 1 52 ? -7.066 -39.395 -17.086 1.00 29.65 48 GLY B C 1
ATOM 2049 O O . GLY B 1 52 ? -8.104 -40.067 -17.048 1.00 32.10 48 GLY B O 1
ATOM 2050 N N . GLU B 1 53 ? -7.010 -38.148 -16.611 1.00 25.37 49 GLU B N 1
ATOM 2051 C CA . GLU B 1 53 ? -8.205 -37.536 -16.043 1.00 30.30 49 GLU B CA 1
ATOM 2052 C C . GLU B 1 53 ? -9.207 -37.160 -17.127 1.00 34.26 49 GLU B C 1
ATOM 2053 O O . GLU B 1 53 ? -10.422 -37.201 -16.894 1.00 30.88 49 GLU B O 1
ATOM 2059 N N . ILE B 1 54 ? -8.720 -36.816 -18.317 1.00 23.39 50 ILE B N 1
ATOM 2060 C CA . ILE B 1 54 ? -9.610 -36.454 -19.412 1.00 24.79 50 ILE B CA 1
ATOM 2061 C C . ILE B 1 54 ? -10.233 -37.694 -20.038 1.00 27.76 50 ILE B C 1
ATOM 2062 O O . ILE B 1 54 ? -11.423 -37.703 -20.363 1.00 29.95 50 ILE B O 1
ATOM 2067 N N . GLY B 1 55 ? -9.442 -38.746 -20.228 1.00 27.06 51 GLY B N 1
ATOM 2068 C CA . GLY B 1 55 ? -9.933 -39.982 -20.807 1.00 29.59 51 GLY B CA 1
ATOM 2069 C C . GLY B 1 55 ? -9.462 -40.199 -22.231 1.00 30.17 51 GLY B C 1
ATOM 2070 O O . GLY B 1 55 ? -8.417 -39.677 -22.628 1.00 31.73 51 GLY B O 1
ATOM 2071 N N . ASP B 1 56 ? -10.241 -40.952 -23.014 1.00 32.44 52 ASP B N 1
ATOM 2072 C CA . ASP B 1 56 ? -9.826 -41.377 -24.349 1.00 34.64 52 ASP B CA 1
ATOM 2073 C C . ASP B 1 56 ? -9.685 -40.230 -25.339 1.00 31.63 52 ASP B C 1
ATOM 2074 O O . ASP B 1 56 ? -9.104 -40.440 -26.407 1.00 31.55 52 ASP B O 1
ATOM 2079 N N . ALA B 1 57 ? -10.201 -39.041 -25.029 1.00 28.42 53 ALA B N 1
ATOM 2080 C CA . ALA B 1 57 ? -10.012 -37.902 -25.917 1.00 26.97 53 ALA B CA 1
ATOM 2081 C C . ALA B 1 57 ? -8.618 -37.299 -25.824 1.00 28.35 53 ALA B C 1
ATOM 2082 O O . ALA B 1 57 ? -8.295 -36.413 -26.622 1.00 25.97 53 ALA B O 1
ATOM 2084 N N . ALA B 1 58 ? -7.789 -37.750 -24.884 1.00 25.36 54 ALA B N 1
ATOM 2085 C CA . ALA B 1 58 ? -6.489 -37.142 -24.632 1.00 23.99 54 ALA B CA 1
ATOM 2086 C C . ALA B 1 58 ? -5.369 -38.143 -24.877 1.00 26.80 54 ALA B C 1
ATOM 2087 O O . ALA B 1 58 ? -5.502 -39.329 -24.560 1.00 27.68 54 ALA B O 1
ATOM 2089 N N . LEU B 1 59 ? -4.263 -37.657 -25.432 1.00 25.05 55 LEU B N 1
ATOM 2090 C CA . LEU B 1 59 ? -3.041 -38.439 -25.593 1.00 28.24 55 LEU B CA 1
ATOM 2091 C C . LEU B 1 59 ? -1.916 -37.724 -24.863 1.00 25.78 55 LEU B C 1
ATOM 2092 O O . LEU B 1 59 ? -1.710 -36.526 -25.070 1.00 24.82 55 LEU B O 1
ATOM 2097 N N . ALA B 1 60 ? -1.197 -38.446 -24.010 1.00 23.83 56 ALA B N 1
ATOM 2098 C CA . ALA B 1 60 ? -0.056 -37.859 -23.326 1.00 22.82 56 ALA B CA 1
ATOM 2099 C C . ALA B 1 60 ? 1.202 -38.048 -24.160 1.00 26.25 56 ALA B C 1
ATOM 2100 O O . ALA B 1 60 ? 1.444 -39.134 -24.701 1.00 27.34 56 ALA B O 1
ATOM 2102 N N . VAL B 1 61 ? 2.013 -36.992 -24.248 1.00 23.67 57 VAL B N 1
ATOM 2103 C CA . VAL B 1 61 ? 3.264 -37.051 -25.001 1.00 25.24 57 VAL B CA 1
ATOM 2104 C C . VAL B 1 61 ? 4.362 -36.394 -24.175 1.00 25.83 57 VAL B C 1
ATOM 2105 O O . VAL B 1 61 ? 4.296 -35.193 -23.899 1.00 26.39 57 VAL B O 1
ATOM 2109 N N . ALA B 1 62 ? 5.377 -37.171 -23.798 1.00 25.52 58 ALA B N 1
ATOM 2110 C CA . ALA B 1 62 ? 6.532 -36.630 -23.093 1.00 24.02 58 ALA B CA 1
ATOM 2111 C C . ALA B 1 62 ? 7.508 -36.058 -24.114 1.00 26.81 58 ALA B C 1
ATOM 2112 O O . ALA B 1 62 ? 8.005 -36.789 -24.977 1.00 28.02 58 ALA B O 1
ATOM 2114 N N . ALA B 1 63 ? 7.782 -34.758 -24.028 1.00 25.00 59 ALA B N 1
ATOM 2115 C CA . ALA B 1 63 ? 8.648 -34.123 -25.008 1.00 25.12 59 ALA B CA 1
ATOM 2116 C C . ALA B 1 63 ? 9.247 -32.862 -24.403 1.00 26.69 59 ALA B C 1
ATOM 2117 O O . ALA B 1 63 ? 8.562 -32.126 -23.689 1.00 24.93 59 ALA B O 1
ATOM 2119 N N . ASP B 1 64 ? 10.522 -32.620 -24.697 1.00 24.35 60 ASP B N 1
ATOM 2120 C CA . ASP B 1 64 ? 11.181 -31.357 -24.362 1.00 23.76 60 ASP B CA 1
ATOM 2121 C C . ASP B 1 64 ? 11.151 -30.514 -25.629 1.00 22.59 60 ASP B C 1
ATOM 2122 O O . ASP B 1 64 ? 11.914 -30.765 -26.562 1.00 24.07 60 ASP B O 1
ATOM 2127 N N . ILE B 1 65 ? 10.277 -29.504 -25.659 1.00 21.08 61 ILE B N 1
ATOM 2128 C CA . ILE B 1 65 ? 9.995 -28.816 -26.910 1.00 22.25 61 ILE B CA 1
ATOM 2129 C C . ILE B 1 65 ? 11.130 -27.870 -27.280 1.00 21.83 61 ILE B C 1
ATOM 2130 O O . ILE B 1 65 ? 11.080 -27.236 -28.336 1.00 22.11 61 ILE B O 1
ATOM 2135 N N . SER B 1 66 ? 12.160 -27.777 -26.435 1.00 19.88 62 SER B N 1
ATOM 2136 C CA . SER B 1 66 ? 13.351 -27.007 -26.804 1.00 22.38 62 SER B CA 1
ATOM 2137 C C . SER B 1 66 ? 14.256 -27.774 -27.761 1.00 30.11 62 SER B C 1
ATOM 2138 O O . SER B 1 66 ? 15.207 -27.196 -28.301 1.00 24.24 62 SER B O 1
ATOM 2141 N N . LYS B 1 67 ? 13.984 -29.056 -27.987 1.00 23.63 63 LYS B N 1
ATOM 2142 C CA . LYS B 1 67 ? 14.827 -29.902 -28.817 1.00 21.63 63 LYS B CA 1
ATOM 2143 C C . LYS B 1 67 ? 14.075 -30.321 -30.068 1.00 26.79 63 LYS B C 1
ATOM 2144 O O . LYS B 1 67 ? 12.921 -30.755 -29.992 1.00 25.75 63 LYS B O 1
ATOM 2150 N N . GLU B 1 68 ? 14.749 -30.210 -31.211 1.00 26.01 64 GLU B N 1
ATOM 2151 C CA . GLU B 1 68 ? 14.097 -30.459 -32.490 1.00 27.72 64 GLU B CA 1
ATOM 2152 C C . GLU B 1 68 ? 13.571 -31.886 -32.585 1.00 24.59 64 GLU B C 1
ATOM 2153 O O . GLU B 1 68 ? 12.454 -32.107 -33.070 1.00 28.22 64 GLU B O 1
ATOM 2159 N N . ALA B 1 69 ? 14.363 -32.871 -32.135 1.00 28.16 65 ALA B N 1
ATOM 2160 C CA . ALA B 1 69 ? 13.928 -34.264 -32.235 1.00 26.14 65 ALA B CA 1
ATOM 2161 C C . ALA B 1 69 ? 12.701 -34.548 -31.370 1.00 30.96 65 ALA B C 1
ATOM 2162 O O . ALA B 1 69 ? 11.865 -35.375 -31.748 1.00 30.96 65 ALA B O 1
ATOM 2164 N N . ASP B 1 70 ? 12.572 -33.884 -30.217 1.00 26.81 66 ASP B N 1
ATOM 2165 C CA . ASP B 1 70 ? 11.400 -34.098 -29.369 1.00 22.76 66 ASP B CA 1
ATOM 2166 C C . ASP B 1 70 ? 10.152 -33.505 -29.999 1.00 26.53 66 ASP B C 1
ATOM 2167 O O . ASP B 1 70 ? 9.053 -34.052 -29.855 1.00 23.61 66 ASP B O 1
ATOM 2172 N N . VAL B 1 71 ? 10.303 -32.370 -30.677 1.00 23.35 67 VAL B N 1
ATOM 2173 C CA . VAL B 1 71 ? 9.171 -31.744 -31.351 1.00 24.12 67 VAL B CA 1
ATOM 2174 C C . VAL B 1 71 ? 8.698 -32.619 -32.504 1.00 23.62 67 VAL B C 1
ATOM 2175 O O . VAL B 1 71 ? 7.492 -32.837 -32.686 1.00 24.14 67 VAL B O 1
ATOM 2179 N N . ASP B 1 72 ? 9.644 -33.129 -33.305 1.00 22.31 68 ASP B N 1
ATOM 2180 C CA . ASP B 1 72 ? 9.291 -34.014 -34.413 1.00 29.45 68 ASP B CA 1
ATOM 2181 C C . ASP B 1 72 ? 8.511 -35.222 -33.914 1.00 30.09 68 ASP B C 1
ATOM 2182 O O . ASP B 1 72 ? 7.519 -35.638 -34.528 1.00 29.54 68 ASP B O 1
ATOM 2187 N N . ALA B 1 73 ? 8.964 -35.805 -32.804 1.00 24.66 69 ALA B N 1
ATOM 2188 C CA . ALA B 1 73 ? 8.305 -36.982 -32.251 1.00 29.61 69 ALA B CA 1
ATOM 2189 C C . ALA B 1 73 ? 6.913 -36.638 -31.746 1.00 29.68 69 ALA B C 1
ATOM 2190 O O . ALA B 1 73 ? 5.974 -37.427 -31.910 1.00 26.52 69 ALA B O 1
ATOM 2192 N N . ALA B 1 74 ? 6.759 -35.452 -31.147 1.00 28.02 70 ALA B N 1
ATOM 2193 C CA . ALA B 1 74 ? 5.462 -35.056 -30.610 1.00 28.79 70 ALA B CA 1
ATOM 2194 C C . ALA B 1 74 ? 4.447 -34.858 -31.722 1.00 24.65 70 ALA B C 1
ATOM 2195 O O . ALA B 1 74 ? 3.283 -35.243 -31.581 1.00 29.18 70 ALA B O 1
ATOM 2197 N N . VAL B 1 75 ? 4.869 -34.245 -32.829 1.00 23.91 71 VAL B N 1
ATOM 2198 C CA . VAL B 1 75 ? 3.948 -33.995 -33.929 1.00 29.28 71 VAL B CA 1
ATOM 2199 C C . VAL B 1 75 ? 3.573 -35.303 -34.615 1.00 29.94 71 VAL B C 1
ATOM 2200 O O . VAL B 1 75 ? 2.411 -35.514 -34.989 1.00 26.43 71 VAL B O 1
ATOM 2204 N N . GLU B 1 76 ? 4.546 -36.208 -34.780 1.00 30.77 72 GLU B N 1
ATOM 2205 C CA . GLU B 1 76 ? 4.240 -37.526 -35.330 1.00 26.18 72 GLU B CA 1
ATOM 2206 C C . GLU B 1 76 ? 3.266 -38.282 -34.438 1.00 30.52 72 GLU B C 1
ATOM 2207 O O . GLU B 1 76 ? 2.321 -38.908 -34.933 1.00 30.30 72 GLU B O 1
ATOM 2213 N N . ALA B 1 77 ? 3.484 -38.241 -33.117 1.00 27.97 73 ALA B N 1
ATOM 2214 C CA . ALA B 1 77 ? 2.586 -38.942 -32.204 1.00 34.52 73 ALA B CA 1
ATOM 2215 C C . ALA B 1 77 ? 1.178 -38.375 -32.281 1.00 27.32 73 ALA B C 1
ATOM 2216 O O . ALA B 1 77 ? 0.196 -39.124 -32.219 1.00 29.69 73 ALA B O 1
ATOM 2218 N N . ALA B 1 78 ? 1.060 -37.051 -32.411 1.00 27.21 74 ALA B N 1
ATOM 2219 C CA . ALA B 1 78 ? -0.256 -36.436 -32.518 1.00 25.46 74 ALA B CA 1
ATOM 2220 C C . ALA B 1 78 ? -0.943 -36.833 -33.818 1.00 26.11 74 ALA B C 1
ATOM 2221 O O . ALA B 1 78 ? -2.131 -37.172 -33.823 1.00 27.95 74 ALA B O 1
ATOM 2223 N N . LEU B 1 79 ? -0.209 -36.793 -34.933 1.00 24.63 75 LEU B N 1
ATOM 2224 C CA . LEU B 1 79 ? -0.807 -37.124 -36.222 1.00 26.05 75 LEU B CA 1
ATOM 2225 C C . LEU B 1 79 ? -1.140 -38.607 -36.313 1.00 26.22 75 LEU B C 1
ATOM 2226 O O . LEU B 1 79 ? -2.165 -38.983 -36.895 1.00 32.26 75 LEU B O 1
ATOM 2231 N N . SER B 1 80 ? -0.277 -39.467 -35.772 1.00 30.35 76 SER B N 1
ATOM 2232 C CA . SER B 1 80 ? -0.572 -40.898 -35.793 1.00 33.76 76 SER B CA 1
ATOM 2233 C C . SER B 1 80 ? -1.837 -41.209 -35.003 1.00 30.18 76 SER B C 1
ATOM 2234 O O . SER B 1 80 ? -2.669 -42.016 -35.437 1.00 34.07 76 SER B O 1
ATOM 2237 N N . LYS B 1 81 ? -2.007 -40.566 -33.848 1.00 26.21 77 LYS B N 1
ATOM 2238 C CA . LYS B 1 81 ? -3.121 -40.899 -32.967 1.00 31.91 77 LYS B CA 1
ATOM 2239 C C . LYS B 1 81 ? -4.436 -40.350 -33.502 1.00 29.46 77 LYS B C 1
ATOM 2240 O O . LYS B 1 81 ? -5.441 -41.068 -33.551 1.00 28.90 77 LYS B O 1
ATOM 2246 N N . PHE B 1 82 ? -4.455 -39.078 -33.911 1.00 29.01 78 PHE B N 1
ATOM 2247 C CA . PHE B 1 82 ? -5.701 -38.415 -34.266 1.00 29.46 78 PHE B CA 1
ATOM 2248 C C . PHE B 1 82 ? -5.817 -38.025 -35.734 1.00 31.00 78 PHE B C 1
ATOM 2249 O O . PHE B 1 82 ? -6.865 -37.505 -36.132 1.00 32.38 78 PHE B O 1
ATOM 2257 N N . GLY B 1 83 ? -4.781 -38.242 -36.549 1.00 32.96 79 GLY B N 1
ATOM 2258 C CA . GLY B 1 83 ? -4.869 -38.022 -37.980 1.00 32.04 79 GLY B CA 1
ATOM 2259 C C . GLY B 1 83 ? -4.676 -36.592 -38.440 1.00 34.90 79 GLY B C 1
ATOM 2260 O O . GLY B 1 83 ? -4.312 -36.370 -39.599 1.00 32.00 79 GLY B O 1
ATOM 2261 N N . LYS B 1 84 ? -4.911 -35.613 -37.579 1.00 27.76 80 LYS B N 1
ATOM 2262 C CA . LYS B 1 84 ? -4.719 -34.216 -37.949 1.00 28.64 80 LYS B CA 1
ATOM 2263 C C . LYS B 1 84 ? -4.482 -33.428 -36.675 1.00 27.79 80 LYS B C 1
ATOM 2264 O O . LYS B 1 84 ? -4.741 -33.913 -35.571 1.00 28.98 80 LYS B O 1
ATOM 2270 N N . VAL B 1 85 ? -3.999 -32.194 -36.839 1.00 21.09 81 VAL B N 1
ATOM 2271 C CA . VAL B 1 85 ? -3.998 -31.202 -35.772 1.00 20.72 81 VAL B CA 1
ATOM 2272 C C . VAL B 1 85 ? -4.630 -29.934 -36.328 1.00 25.83 81 VAL B C 1
ATOM 2273 O O . VAL B 1 85 ? -4.242 -29.462 -37.402 1.00 28.16 81 VAL B O 1
ATOM 2277 N N . ASP B 1 86 ? -5.621 -29.406 -35.611 1.00 21.84 82 ASP B N 1
ATOM 2278 C CA . ASP B 1 86 ? -6.344 -28.197 -35.991 1.00 24.46 82 ASP B CA 1
ATOM 2279 C C . ASP B 1 86 ? -5.885 -26.971 -35.227 1.00 21.06 82 ASP B C 1
ATOM 2280 O O . ASP B 1 86 ? -6.052 -25.847 -35.719 1.00 22.17 82 ASP B O 1
ATOM 2285 N N . ILE B 1 87 ? -5.385 -27.171 -34.009 1.00 24.99 83 ILE B N 1
ATOM 2286 C CA . ILE B 1 87 ? -5.097 -26.102 -33.058 1.00 20.23 83 ILE B CA 1
ATOM 2287 C C . ILE B 1 87 ? -3.761 -26.412 -32.409 1.00 19.05 83 ILE B C 1
ATOM 2288 O O . ILE B 1 87 ? -3.547 -27.527 -31.927 1.00 19.65 83 ILE B O 1
ATOM 2293 N N . LEU B 1 88 ? -2.861 -25.434 -32.395 1.00 17.92 84 LEU B N 1
ATOM 2294 C CA . LEU B 1 88 ? -1.631 -25.519 -31.621 1.00 17.11 84 LEU B CA 1
ATOM 2295 C C . LEU B 1 88 ? -1.700 -24.466 -30.531 1.00 17.79 84 LEU B C 1
ATOM 2296 O O . LEU B 1 88 ? -1.963 -23.297 -30.825 1.00 18.11 84 LEU B O 1
ATOM 2301 N N . VAL B 1 89 ? -1.504 -24.878 -29.282 1.00 19.74 85 VAL B N 1
ATOM 2302 C CA . VAL B 1 89 ? -1.433 -23.941 -28.163 1.00 20.52 85 VAL B CA 1
ATOM 2303 C C . VAL B 1 89 ? -0.006 -23.987 -27.637 1.00 19.10 85 VAL B C 1
ATOM 2304 O O . VAL B 1 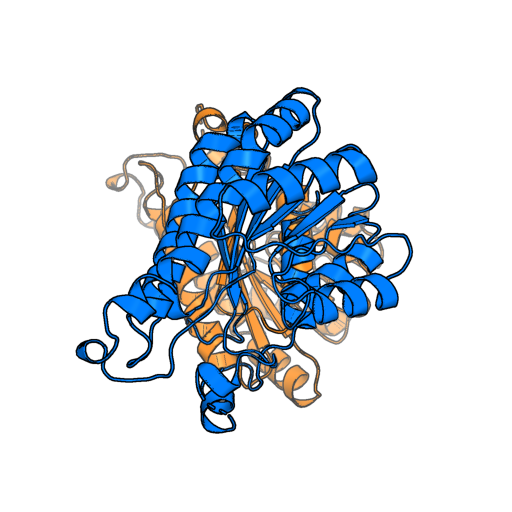89 ? 0.407 -24.996 -27.059 1.00 19.56 85 VAL B O 1
ATOM 2308 N N . ASN B 1 90 ? 0.752 -22.903 -27.842 1.00 18.03 86 ASN B N 1
ATOM 2309 C CA . ASN B 1 90 ? 2.127 -22.804 -27.343 1.00 20.52 86 ASN B CA 1
ATOM 2310 C C . ASN B 1 90 ? 2.047 -22.243 -25.936 1.00 22.47 86 ASN B C 1
ATOM 2311 O O . ASN B 1 90 ? 2.072 -21.030 -25.726 1.00 18.11 86 ASN B O 1
ATOM 2316 N N . ASN B 1 91 ? 1.941 -23.139 -24.954 1.00 18.28 87 ASN B N 1
ATOM 2317 C CA . ASN B 1 91 ? 1.762 -22.731 -23.568 1.00 16.92 87 ASN B CA 1
ATOM 2318 C C . ASN B 1 91 ? 2.952 -23.058 -22.669 1.00 22.73 87 ASN B C 1
ATOM 2319 O O . ASN B 1 91 ? 3.117 -22.405 -21.633 1.00 23.92 87 ASN B O 1
ATOM 2324 N N . ALA B 1 92 ? 3.799 -24.015 -23.048 1.00 18.54 88 ALA B N 1
ATOM 2325 C CA . ALA B 1 92 ? 4.937 -24.372 -22.211 1.00 15.88 88 ALA B CA 1
ATOM 2326 C C . ALA B 1 92 ? 5.830 -23.165 -21.978 1.00 18.43 88 ALA B C 1
ATOM 2327 O O . ALA B 1 92 ? 6.040 -22.344 -22.875 1.00 19.58 88 ALA B O 1
ATOM 2329 N N . GLY B 1 93 ? 6.347 -23.059 -20.766 1.00 18.84 89 GLY B N 1
ATOM 2330 C CA . GLY B 1 93 ? 7.227 -21.954 -20.444 1.00 24.26 89 GLY B CA 1
ATOM 2331 C C . GLY B 1 93 ? 7.898 -22.171 -19.111 1.00 21.85 89 GLY B C 1
ATOM 2332 O O . GLY B 1 93 ? 7.421 -22.939 -18.265 1.00 22.71 89 GLY B O 1
ATOM 2333 N N . ILE B 1 94 ? 9.032 -21.490 -18.942 1.00 19.21 90 ILE B N 1
ATOM 2334 C CA . ILE B 1 94 ? 9.722 -21.441 -17.662 1.00 17.63 90 ILE B CA 1
ATOM 2335 C C . ILE B 1 94 ? 10.112 -19.994 -17.393 1.00 23.98 90 ILE B C 1
ATOM 2336 O O . ILE B 1 94 ? 10.096 -19.141 -18.284 1.00 23.66 90 ILE B O 1
ATOM 2341 N N . GLY B 1 95 ? 10.458 -19.719 -16.141 1.00 25.52 91 GLY B N 1
ATOM 2342 C CA . GLY B 1 95 ? 10.924 -18.386 -15.799 1.00 24.76 91 GLY B CA 1
ATOM 2343 C C . GLY B 1 95 ? 12.226 -18.405 -15.030 1.00 26.37 91 GLY B C 1
ATOM 2344 O O . GLY B 1 95 ? 12.955 -19.402 -15.046 1.00 27.25 91 GLY B O 1
ATOM 2345 N N . HIS B 1 96 ? 12.550 -17.293 -14.378 1.00 26.70 92 HIS B N 1
ATOM 2346 C CA . HIS B 1 96 ? 13.608 -17.266 -13.382 1.00 26.12 92 HIS B CA 1
ATOM 2347 C C . HIS B 1 96 ? 13.059 -16.614 -12.126 1.00 29.82 92 HIS B C 1
ATOM 2348 O O . HIS B 1 96 ? 12.087 -15.858 -12.185 1.00 25.59 92 HIS B O 1
ATOM 2355 N N . LYS B 1 97 ? 13.655 -16.938 -10.980 1.00 23.98 93 LYS B N 1
ATOM 2356 C CA . LYS B 1 97 ? 13.216 -16.283 -9.763 1.00 25.10 93 LYS B CA 1
ATOM 2357 C C . LYS B 1 97 ? 13.445 -14.779 -9.903 1.00 26.16 93 LYS B C 1
ATOM 2358 O O . LYS B 1 97 ? 14.372 -14.351 -10.597 1.00 27.03 93 LYS B O 1
ATOM 2360 N N . PRO B 1 98 ? 12.611 -13.954 -9.274 1.00 30.30 94 PRO B N 1
ATOM 2361 C CA . PRO B 1 98 ? 12.828 -12.502 -9.347 1.00 25.87 94 PRO B CA 1
ATOM 2362 C C . PRO B 1 98 ? 14.190 -12.132 -8.779 1.00 31.88 94 PRO B C 1
ATOM 2363 O O . PRO B 1 98 ? 14.584 -12.605 -7.713 1.00 25.07 94 PRO B O 1
ATOM 2367 N N . GLN B 1 99 ? 14.906 -11.271 -9.500 1.00 22.25 95 GLN B N 1
ATOM 2368 C CA . GLN B 1 99 ? 16.255 -10.893 -9.109 1.00 23.13 95 GLN B CA 1
ATOM 2369 C C . GLN B 1 99 ? 16.734 -9.797 -10.042 1.00 22.01 95 GLN B C 1
ATOM 2370 O O . GLN B 1 99 ? 16.165 -9.591 -11.118 1.00 20.38 95 GLN B O 1
ATOM 2376 N N . ASN B 1 100 ? 17.792 -9.098 -9.620 1.00 24.54 96 ASN B N 1
ATOM 2377 C CA . ASN B 1 100 ? 18.376 -8.069 -10.475 1.00 25.41 96 ASN B CA 1
ATOM 2378 C C . ASN B 1 100 ? 18.796 -8.687 -11.802 1.00 25.26 96 ASN B C 1
ATOM 2379 O O . ASN B 1 100 ? 19.380 -9.774 -11.837 1.00 24.45 96 ASN B O 1
ATOM 2384 N N . ALA B 1 101 ? 18.472 -7.997 -12.899 1.00 19.41 97 ALA B N 1
ATOM 2385 C CA . ALA B 1 101 ? 18.658 -8.579 -14.228 1.00 18.57 97 ALA B CA 1
ATOM 2386 C C . ALA B 1 101 ? 20.078 -9.093 -14.421 1.00 19.07 97 ALA B C 1
ATOM 2387 O O . ALA B 1 101 ? 20.284 -10.196 -14.949 1.00 21.42 97 ALA B O 1
ATOM 2389 N N . GLU B 1 102 ? 21.066 -8.313 -13.997 1.00 19.95 98 GLU B N 1
ATOM 2390 C CA . GLU B 1 102 ? 22.447 -8.673 -14.279 1.00 26.92 98 GLU B CA 1
ATOM 2391 C C . GLU B 1 102 ? 22.916 -9.875 -13.481 1.00 31.37 98 GLU B C 1
ATOM 2392 O O . GLU B 1 102 ? 24.058 -10.300 -13.673 1.00 27.45 98 GLU B O 1
ATOM 2398 N N . LEU B 1 103 ? 22.086 -10.424 -12.597 1.00 22.79 99 LEU B N 1
ATOM 2399 C CA . LEU B 1 103 ? 22.472 -11.585 -11.808 1.00 27.33 99 LEU B CA 1
ATOM 2400 C C . LEU B 1 103 ? 22.045 -12.906 -12.433 1.00 26.18 99 LEU B C 1
ATOM 2401 O O . LEU B 1 103 ? 22.456 -13.961 -11.944 1.00 27.07 99 LEU B O 1
ATOM 2406 N N . VAL B 1 104 ? 21.238 -12.882 -13.485 1.00 21.84 100 VAL B N 1
ATOM 2407 C CA . VAL B 1 104 ? 20.851 -14.104 -14.191 1.00 20.42 100 VAL B CA 1
ATOM 2408 C C . VAL B 1 104 ? 21.979 -14.479 -15.144 1.00 24.91 100 VAL B C 1
ATOM 2409 O O . VAL B 1 104 ? 22.338 -13.703 -16.039 1.00 23.43 100 VAL B O 1
ATOM 2413 N N . GLU B 1 105 ? 22.555 -15.662 -14.947 1.00 23.26 101 GLU B N 1
ATOM 2414 C CA . GLU B 1 105 ? 23.771 -16.016 -15.663 1.00 24.55 101 GLU B CA 1
ATOM 2415 C C . GLU B 1 105 ? 23.448 -16.663 -17.008 1.00 23.95 101 GLU B C 1
ATOM 2416 O O . GLU B 1 105 ? 22.314 -17.102 -17.238 1.00 22.43 101 GLU B O 1
ATOM 2422 N N . PRO B 1 106 ? 24.418 -16.703 -17.938 1.00 22.93 102 PRO B N 1
ATOM 2423 C CA . PRO B 1 106 ? 24.095 -17.141 -19.310 1.00 26.50 102 PRO B CA 1
ATOM 2424 C C . PRO B 1 106 ? 23.469 -18.521 -19.397 1.00 24.46 102 PRO B C 1
ATOM 2425 O O . PRO B 1 106 ? 22.631 -18.758 -20.274 1.00 23.97 102 PRO B O 1
ATOM 2429 N N . GLU B 1 107 ? 23.867 -19.448 -18.529 1.00 23.63 103 GLU B N 1
ATOM 2430 C CA . GLU B 1 107 ? 23.306 -20.791 -18.592 1.00 25.00 103 GLU B CA 1
ATOM 2431 C C . GLU B 1 107 ? 21.798 -20.761 -18.369 1.00 24.92 103 GLU B C 1
ATOM 2432 O O . GLU B 1 107 ? 21.033 -21.408 -19.097 1.00 23.67 103 GLU B O 1
ATOM 2438 N N . GLU B 1 108 ? 21.350 -19.994 -17.378 1.00 24.08 104 GLU B N 1
ATOM 2439 C CA . GLU B 1 108 ? 19.922 -19.910 -17.103 1.00 24.90 104 GLU B CA 1
ATOM 2440 C C . GLU B 1 108 ? 19.207 -19.090 -18.165 1.00 24.41 104 GLU B C 1
ATOM 2441 O O . GLU B 1 108 ? 18.115 -19.460 -18.612 1.00 20.30 104 GLU B O 1
ATOM 2447 N N . PHE B 1 109 ? 19.817 -17.980 -18.587 1.00 19.23 105 PHE B N 1
ATOM 2448 C CA . PHE B 1 109 ? 19.239 -17.183 -19.666 1.00 18.95 105 PHE B CA 1
ATOM 2449 C C . PHE B 1 109 ? 18.993 -18.045 -20.896 1.00 21.08 105 PHE B C 1
ATOM 2450 O O . PHE B 1 109 ? 17.905 -18.012 -21.492 1.00 18.55 105 PHE B O 1
ATOM 2458 N N . ASP B 1 110 ? 20.000 -18.835 -21.285 1.00 21.64 106 ASP B N 1
ATOM 2459 C CA . ASP B 1 110 ? 19.865 -19.651 -22.483 1.00 16.52 106 ASP B CA 1
ATOM 2460 C C . ASP B 1 110 ? 18.740 -20.663 -22.333 1.00 17.09 106 ASP B C 1
ATOM 2461 O O . ASP B 1 110 ? 18.010 -20.925 -23.293 1.00 20.86 106 ASP B O 1
ATOM 2466 N N . ARG B 1 111 ? 18.598 -21.261 -21.143 1.00 18.31 107 ARG B N 1
ATOM 2467 C CA . ARG B 1 111 ? 17.543 -22.260 -20.951 1.00 17.42 107 ARG B CA 1
ATOM 2468 C C . ARG B 1 111 ? 16.166 -21.643 -21.126 1.00 19.65 107 ARG B C 1
ATOM 2469 O O . ARG B 1 111 ? 15.269 -22.262 -21.713 1.00 20.54 107 ARG B O 1
ATOM 2477 N N . ILE B 1 112 ? 15.971 -20.435 -20.593 1.00 17.10 108 ILE B N 1
ATOM 2478 C CA . ILE B 1 112 ? 14.677 -19.771 -20.705 1.00 18.11 108 ILE B CA 1
ATOM 2479 C C . ILE B 1 112 ? 14.369 -19.455 -22.161 1.00 21.93 108 ILE B C 1
ATOM 2480 O O . ILE B 1 112 ? 13.243 -19.646 -22.626 1.00 18.06 108 ILE B O 1
ATOM 2485 N N . VAL B 1 113 ? 15.365 -18.972 -22.908 1.00 16.34 109 VAL B N 1
ATOM 2486 C CA . VAL B 1 113 ? 15.162 -18.747 -24.334 1.00 15.60 109 VAL B CA 1
ATOM 2487 C C . VAL B 1 113 ? 14.867 -20.066 -25.045 1.00 16.88 109 VAL B C 1
ATOM 2488 O O . VAL B 1 113 ? 14.014 -20.132 -25.935 1.00 17.62 109 VAL B O 1
ATOM 2492 N N . GLY B 1 114 ? 15.558 -21.141 -24.655 1.00 16.71 110 GLY B N 1
ATOM 2493 C CA . GLY B 1 114 ? 15.318 -22.423 -25.303 1.00 17.76 110 GLY B CA 1
ATOM 2494 C C . GLY B 1 114 ? 13.863 -22.849 -25.249 1.00 18.20 110 GLY B C 1
ATOM 2495 O O . GLY B 1 114 ? 13.322 -23.363 -26.229 1.00 23.59 110 GLY B O 1
ATOM 2496 N N . VAL B 1 115 ? 13.220 -22.681 -24.095 1.00 17.19 111 VAL B N 1
ATOM 2497 C CA . VAL B 1 115 ? 11.829 -23.114 -23.964 1.00 15.98 111 VAL B CA 1
ATOM 2498 C C . VAL B 1 115 ? 10.881 -22.078 -24.550 1.00 19.09 111 VAL B C 1
ATOM 2499 O O . VAL B 1 115 ? 10.024 -22.399 -25.384 1.00 17.77 111 VAL B O 1
ATOM 2503 N N . ASN B 1 116 ? 11.004 -20.829 -24.093 1.00 16.81 112 ASN B N 1
ATOM 2504 C CA . ASN B 1 116 ? 9.982 -19.811 -24.342 1.00 15.71 112 ASN B CA 1
ATOM 2505 C C . ASN B 1 116 ? 10.053 -19.237 -25.746 1.00 20.82 112 ASN B C 1
ATOM 2506 O O . ASN B 1 116 ? 9.055 -18.685 -26.234 1.00 18.93 112 ASN B O 1
ATOM 2511 N N . VAL B 1 117 ? 11.219 -19.330 -26.385 1.00 16.91 113 VAL B N 1
ATOM 2512 C CA . VAL B 1 117 ? 11.459 -18.750 -27.698 1.00 14.92 113 VAL B CA 1
ATOM 2513 C C . VAL B 1 117 ? 11.678 -19.882 -28.691 1.00 15.70 113 VAL B C 1
ATOM 2514 O O . VAL B 1 117 ? 10.873 -20.094 -29.604 1.00 17.47 113 VAL B O 1
ATOM 2518 N N . ARG B 1 118 ? 12.762 -20.642 -28.511 1.00 18.32 114 ARG B N 1
ATOM 2519 C CA . ARG B 1 118 ? 13.058 -21.697 -29.473 1.00 16.98 114 ARG B CA 1
ATOM 2520 C C . ARG B 1 118 ? 11.948 -22.742 -29.519 1.00 19.83 114 ARG B C 1
ATOM 2521 O O . ARG B 1 118 ? 11.636 -23.277 -30.590 1.00 19.32 114 ARG B O 1
ATOM 2529 N N . GLY B 1 119 ? 11.364 -23.067 -28.364 1.00 18.34 115 GLY B N 1
ATOM 2530 C CA . GLY B 1 119 ? 10.309 -24.072 -28.342 1.00 16.67 115 GLY B CA 1
ATOM 2531 C C . GLY B 1 119 ? 9.109 -23.665 -29.173 1.00 16.60 115 GLY B C 1
ATOM 2532 O O . GLY B 1 119 ? 8.533 -24.483 -29.895 1.00 19.43 115 GLY B O 1
ATOM 2533 N N . VAL B 1 120 ? 8.717 -22.390 -29.084 1.00 16.00 116 VAL B N 1
ATOM 2534 C CA . VAL B 1 120 ? 7.611 -21.887 -29.894 1.00 19.07 116 VAL B CA 1
ATOM 2535 C C . VAL B 1 120 ? 7.972 -21.942 -31.370 1.00 18.25 116 VAL B C 1
ATOM 2536 O O . VAL B 1 120 ? 7.158 -22.345 -32.214 1.00 18.34 116 VAL B O 1
ATOM 2540 N N . TYR B 1 121 ? 9.205 -21.546 -31.707 1.00 17.31 117 TYR B N 1
ATOM 2541 C CA . TYR B 1 121 ? 9.639 -21.576 -33.098 1.00 14.19 117 TYR B CA 1
ATOM 2542 C C . TYR B 1 121 ? 9.635 -23.001 -33.645 1.00 18.35 117 TYR B C 1
ATOM 2543 O O . TYR B 1 121 ? 9.181 -23.250 -34.770 1.00 19.20 117 TYR B O 1
ATOM 2552 N N . LEU B 1 122 ? 10.134 -23.953 -32.864 1.00 15.65 118 LEU B N 1
ATOM 2553 C CA . LEU B 1 122 ? 10.186 -25.327 -33.352 1.00 18.41 118 LEU B CA 1
ATOM 2554 C C . LEU B 1 122 ? 8.782 -25.907 -33.526 1.00 18.75 118 LEU B C 1
ATOM 2555 O O . LEU B 1 122 ? 8.473 -26.513 -34.561 1.00 17.95 118 LEU B O 1
ATOM 2560 N N . MET B 1 123 ? 7.929 -25.761 -32.513 1.00 19.32 119 MET B N 1
ATOM 2561 C CA . MET B 1 123 ? 6.593 -26.348 -32.600 1.00 22.16 119 MET B CA 1
ATOM 2562 C C . MET B 1 123 ? 5.807 -25.726 -33.738 1.00 22.91 119 MET B C 1
ATOM 2563 O O . MET B 1 123 ? 5.135 -26.430 -34.503 1.00 20.26 119 MET B O 1
ATOM 2568 N N . THR B 1 124 ? 5.882 -24.399 -33.862 1.00 18.67 120 THR B N 1
ATOM 2569 C CA . THR B 1 124 ? 5.117 -23.706 -34.887 1.00 19.99 120 THR B CA 1
ATOM 2570 C C . THR B 1 124 ? 5.644 -24.033 -36.277 1.00 20.49 120 THR B C 1
ATOM 2571 O O . THR B 1 124 ? 4.865 -24.294 -37.201 1.00 20.11 120 THR B O 1
ATOM 2575 N N . ARG B 1 125 ? 6.968 -24.006 -36.451 1.00 18.44 121 ARG B N 1
ATOM 2576 C CA . ARG B 1 125 ? 7.546 -24.311 -37.754 1.00 18.62 121 ARG B CA 1
ATOM 2577 C C . ARG B 1 125 ? 7.232 -25.745 -38.170 1.00 25.47 121 ARG B C 1
ATOM 2578 O O . ARG B 1 125 ? 7.005 -26.022 -39.355 1.00 24.97 121 ARG B O 1
ATOM 2580 N N . LYS B 1 126 ? 7.180 -26.667 -37.206 1.00 20.48 122 LYS B N 1
ATOM 2581 C CA A LYS B 1 126 ? 6.935 -28.071 -37.536 0.57 21.48 122 LYS B CA 1
ATOM 2582 C CA B LYS B 1 126 ? 6.939 -28.061 -37.564 0.43 21.58 122 LYS B CA 1
ATOM 2583 C C . LYS B 1 126 ? 5.491 -28.319 -37.951 1.00 28.60 122 LYS B C 1
ATOM 2584 O O . LYS B 1 126 ? 5.221 -29.266 -38.699 1.00 27.48 122 LYS B O 1
ATOM 2595 N N . LEU B 1 127 ? 4.553 -27.490 -37.484 1.00 21.53 123 LEU B N 1
ATOM 2596 C CA . LEU B 1 127 ? 3.145 -27.715 -37.787 1.00 22.14 123 LEU B CA 1
ATOM 2597 C C . LEU B 1 127 ? 2.600 -26.846 -38.913 1.00 22.63 123 LEU B C 1
ATOM 2598 O O . LEU B 1 127 ? 1.538 -27.175 -39.449 1.00 23.66 123 LEU B O 1
ATOM 2603 N N . ILE B 1 128 ? 3.286 -25.758 -39.286 1.00 21.50 124 ILE B N 1
ATOM 2604 C CA . ILE B 1 128 ? 2.782 -24.891 -40.357 1.00 20.20 124 ILE B CA 1
ATOM 2605 C C . ILE B 1 128 ? 2.501 -25.646 -41.656 1.00 25.24 124 ILE B C 1
ATOM 2606 O O . ILE B 1 128 ? 1.436 -25.427 -42.249 1.00 24.60 124 ILE B O 1
ATOM 2611 N N . PRO B 1 129 ? 3.382 -26.526 -42.154 1.00 26.41 125 PRO B N 1
ATOM 2612 C CA . PRO B 1 129 ? 3.051 -27.221 -43.409 1.00 24.80 125 PRO B CA 1
ATOM 2613 C C . PRO B 1 129 ? 1.787 -28.058 -43.302 1.00 24.79 125 PRO B C 1
ATOM 2614 O O . PRO B 1 129 ? 0.975 -28.062 -44.236 1.00 28.69 125 PRO B O 1
ATOM 2618 N N . HIS B 1 130 ? 1.586 -28.747 -42.172 1.00 25.99 126 HIS B N 1
ATOM 2619 C CA . HIS B 1 130 ? 0.333 -29.466 -41.955 1.00 25.22 126 HIS B CA 1
ATOM 2620 C C . HIS B 1 130 ? -0.851 -28.507 -41.962 1.00 23.63 126 HIS B C 1
ATOM 2621 O O . HIS B 1 130 ? -1.869 -28.760 -42.616 1.00 25.41 126 HIS B O 1
ATOM 2628 N N . PHE B 1 131 ? -0.733 -27.400 -41.222 1.00 24.26 127 PHE B N 1
ATOM 2629 C CA . PHE B 1 131 ? -1.803 -26.409 -41.173 1.00 21.03 127 PHE B CA 1
ATOM 2630 C C . PHE B 1 131 ? -2.114 -25.860 -42.562 1.00 25.08 127 PHE B C 1
ATOM 2631 O O . PHE B 1 131 ? -3.285 -25.659 -42.909 1.00 26.75 127 PHE B O 1
ATOM 2639 N N . LYS B 1 132 ? -1.082 -25.610 -43.375 1.00 25.47 128 LYS B N 1
ATOM 2640 C CA . LYS B 1 132 ? -1.329 -25.137 -44.737 1.00 23.30 128 LYS B CA 1
ATOM 2641 C C . LYS B 1 132 ? -2.066 -26.188 -45.560 1.00 28.54 128 LYS B C 1
ATOM 2642 O O . LYS B 1 132 ? -3.000 -25.856 -46.302 1.00 34.93 128 LYS B O 1
ATOM 2648 N N . GLU B 1 133 ? -1.661 -27.459 -45.442 1.00 28.61 129 GLU B N 1
ATOM 2649 C CA . GLU B 1 133 ? -2.423 -28.553 -46.046 1.00 29.67 129 GLU B CA 1
ATOM 2650 C C . GLU B 1 133 ? -3.891 -28.501 -45.636 1.00 28.42 129 GLU B C 1
ATOM 2651 O O . GLU B 1 133 ? -4.794 -28.587 -46.480 1.00 33.62 129 GLU B O 1
ATOM 2657 N N . ASN B 1 134 ? -4.146 -28.394 -44.327 1.00 28.81 130 ASN B N 1
ATOM 2658 C CA . ASN B 1 134 ? -5.521 -28.338 -43.839 1.00 28.08 130 ASN B CA 1
ATOM 2659 C C . ASN B 1 134 ? -6.248 -27.124 -44.398 1.00 29.83 130 ASN B C 1
ATOM 2660 O O . ASN B 1 134 ? -7.429 -27.211 -44.759 1.00 31.79 130 ASN B O 1
ATOM 2665 N N . GLY B 1 135 ? -5.565 -25.977 -44.447 1.00 30.73 131 GLY B N 1
ATOM 2666 C CA . GLY B 1 135 ? -6.155 -24.800 -45.054 1.00 34.53 131 GLY B CA 1
ATOM 2667 C C . GLY B 1 135 ? -6.558 -25.031 -46.497 1.00 38.95 131 GLY B C 1
ATOM 2668 O O . GLY B 1 135 ? -7.632 -24.603 -46.924 1.00 37.11 131 GLY B O 1
ATOM 2669 N N . ALA B 1 136 ? -5.707 -25.726 -47.262 1.00 35.77 132 ALA B N 1
ATOM 2670 C CA . ALA B 1 136 ? -6.025 -26.022 -48.657 1.00 36.43 132 ALA B CA 1
ATOM 2671 C C . ALA B 1 136 ? -7.285 -26.870 -48.785 1.00 39.60 132 ALA B C 1
ATOM 2672 O O . ALA B 1 136 ? -7.963 -26.824 -49.819 1.00 33.99 132 ALA B O 1
ATOM 2674 N N . LYS B 1 137 ? -7.604 -27.662 -47.767 1.00 35.05 133 LYS B N 1
ATOM 2675 C CA . LYS B 1 137 ? -8.826 -28.454 -47.774 1.00 40.10 133 LYS B CA 1
ATOM 2676 C C . LYS B 1 137 ? -10.014 -27.690 -47.213 1.00 40.09 133 LYS B C 1
ATOM 2677 O O . LYS B 1 137 ? -11.092 -28.272 -47.068 1.00 41.02 133 LYS B O 1
ATOM 2683 N N . GLY B 1 138 ? -9.840 -26.411 -46.885 1.00 44.31 134 GLY B N 1
ATOM 2684 C CA . GLY B 1 138 ? -10.918 -25.611 -46.341 1.00 42.13 134 GLY B CA 1
ATOM 2685 C C . GLY B 1 138 ? -11.129 -25.715 -44.847 1.00 41.85 134 GLY B C 1
ATOM 2686 O O . GLY B 1 138 ? -12.193 -25.318 -44.363 1.00 47.72 134 GLY B O 1
ATOM 2687 N N . GLN B 1 139 ? -10.152 -26.226 -44.097 1.00 37.34 135 GLN B N 1
ATOM 2688 C CA . GLN B 1 139 ? -10.245 -26.375 -42.645 1.00 33.87 135 GLN B CA 1
ATOM 2689 C C . GLN B 1 139 ? -9.373 -25.311 -41.983 1.00 38.62 135 GLN B C 1
ATOM 2690 O O . GLN B 1 139 ? -8.142 -25.382 -42.058 1.00 37.07 135 GLN B O 1
ATOM 2692 N N . GLU B 1 140 ? -10.010 -24.339 -41.326 1.00 38.35 136 GLU B N 1
ATOM 2693 C CA . GLU B 1 140 ? -9.273 -23.292 -40.622 1.00 35.51 136 GLU B CA 1
ATOM 2694 C C . GLU B 1 140 ? -8.478 -23.881 -39.463 1.00 26.02 136 GLU B C 1
ATOM 2695 O O . GLU B 1 140 ? -8.975 -24.727 -38.716 1.00 26.03 136 GLU B O 1
ATOM 2701 N N . CYS B 1 141 ? -7.234 -23.417 -39.303 1.00 23.28 137 CYS B N 1
ATOM 2702 C CA . CYS B 1 141 ? -6.397 -23.794 -38.175 1.00 20.16 137 CYS B CA 1
ATOM 2703 C C . CYS B 1 141 ? -6.090 -22.565 -37.329 1.00 21.33 137 CYS B C 1
ATOM 2704 O O . CYS B 1 141 ? -6.226 -21.428 -37.784 1.00 20.97 137 CYS B O 1
ATOM 2707 N N . VAL B 1 142 ? -5.681 -22.797 -36.083 1.00 21.25 138 VAL B N 1
ATOM 2708 C CA . VAL B 1 142 ? -5.396 -21.702 -35.156 1.00 16.97 138 VAL B CA 1
ATOM 2709 C C . VAL B 1 142 ? -4.139 -22.021 -34.367 1.00 17.11 138 VAL B C 1
ATOM 2710 O O . VAL B 1 142 ? -3.970 -23.138 -33.868 1.00 21.59 138 VAL B O 1
ATOM 2714 N N . ILE B 1 143 ? -3.266 -21.028 -34.246 1.00 18.56 139 ILE B N 1
ATOM 2715 C CA . ILE B 1 143 ? -2.117 -21.062 -33.351 1.00 16.73 139 ILE B CA 1
ATOM 2716 C C . ILE B 1 143 ? -2.392 -20.065 -32.234 1.00 17.56 139 ILE B C 1
ATOM 2717 O O . ILE B 1 143 ? -2.612 -18.881 -32.501 1.00 18.19 139 ILE B O 1
ATOM 2722 N N . LEU B 1 144 ? -2.367 -20.531 -30.989 1.00 15.28 140 LEU B N 1
ATOM 2723 C CA . LEU B 1 144 ? -2.605 -19.682 -29.826 1.00 15.62 140 LEU B CA 1
ATOM 2724 C C . LEU B 1 144 ? -1.358 -19.716 -28.961 1.00 17.27 140 LEU B C 1
ATOM 2725 O O . LEU B 1 144 ? -0.917 -20.795 -28.560 1.00 17.12 140 LEU B O 1
ATOM 2730 N N . ASN B 1 145 ? -0.777 -18.548 -28.699 1.00 16.99 141 ASN B N 1
ATOM 2731 C CA . ASN B 1 145 ? 0.460 -18.446 -27.933 1.00 17.92 141 ASN B CA 1
ATOM 2732 C C . ASN B 1 145 ? 0.146 -17.831 -26.582 1.00 18.55 141 ASN B C 1
ATOM 2733 O O . ASN B 1 145 ? -0.577 -16.834 -26.510 1.00 1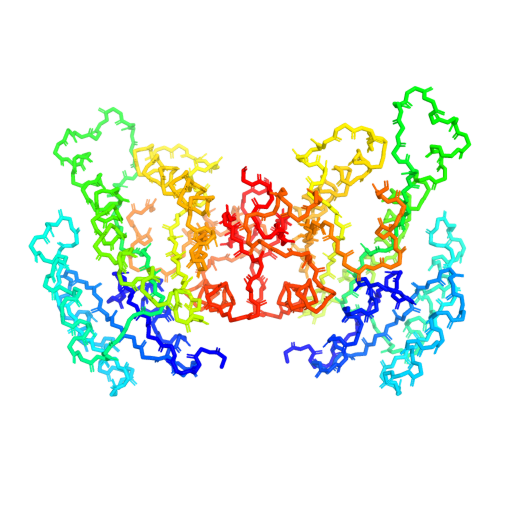6.94 141 ASN B O 1
ATOM 2738 N N . VAL B 1 146 ? 0.689 -18.405 -25.516 1.00 17.71 142 VAL B N 1
ATOM 2739 C CA . VAL B 1 146 ? 0.499 -17.845 -24.181 1.00 16.26 142 VAL B CA 1
ATOM 2740 C C . VAL B 1 146 ? 1.694 -16.954 -23.893 1.00 16.28 142 VAL B C 1
ATOM 2741 O O . VAL B 1 146 ? 2.838 -17.425 -23.885 1.00 16.91 142 VAL B O 1
ATOM 2745 N N . ALA B 1 147 ? 1.431 -15.667 -23.686 1.00 16.39 143 ALA B N 1
ATOM 2746 C CA . ALA B 1 147 ? 2.482 -14.708 -23.379 1.00 16.32 143 ALA B CA 1
ATOM 2747 C C . ALA B 1 147 ? 2.351 -14.298 -21.917 1.00 17.10 143 ALA B C 1
ATOM 2748 O O . ALA B 1 147 ? 2.330 -15.171 -21.042 1.00 20.28 143 ALA B O 1
ATOM 2750 N N . SER B 1 148 ? 2.223 -13.000 -21.636 1.00 16.72 144 SER B N 1
ATOM 2751 C CA . SER B 1 148 ? 2.151 -12.528 -20.255 1.00 16.51 144 SER B CA 1
ATOM 2752 C C . SER B 1 148 ? 1.866 -11.037 -20.256 1.00 17.46 144 SER B C 1
ATOM 2753 O O . SER B 1 148 ? 2.236 -10.329 -21.196 1.00 16.69 144 SER B O 1
ATOM 2756 N N . THR B 1 149 ? 1.214 -10.558 -19.190 1.00 17.00 145 THR B N 1
ATOM 2757 C CA . THR B 1 149 ? 1.109 -9.112 -19.043 1.00 18.20 145 THR B CA 1
ATOM 2758 C C . THR B 1 149 ? 2.481 -8.468 -18.890 1.00 18.01 145 THR B C 1
ATOM 2759 O O . THR B 1 149 ? 2.625 -7.273 -19.158 1.00 18.10 145 THR B O 1
ATOM 2763 N N . GLY B 1 150 ? 3.488 -9.235 -18.471 1.00 19.03 146 GLY B N 1
ATOM 2764 C CA . GLY B 1 150 ? 4.821 -8.671 -18.317 1.00 15.98 146 GLY B CA 1
ATOM 2765 C C . GLY B 1 150 ? 5.496 -8.339 -19.631 1.00 20.58 146 GLY B C 1
ATOM 2766 O O . GLY B 1 150 ? 6.453 -7.559 -19.641 1.00 19.05 146 GLY B O 1
ATOM 2767 N N . ALA B 1 151 ? 5.013 -8.909 -20.740 1.00 17.27 147 ALA B N 1
ATOM 2768 C CA . ALA B 1 151 ? 5.583 -8.606 -22.053 1.00 17.35 147 ALA B CA 1
ATOM 2769 C C . ALA B 1 151 ? 5.541 -7.108 -22.347 1.00 25.13 147 ALA B C 1
ATOM 2770 O O . ALA B 1 151 ? 6.518 -6.527 -22.842 1.00 19.18 147 ALA B O 1
ATOM 2772 N N . GLY B 1 152 ? 4.415 -6.472 -22.052 1.00 18.24 148 GLY B N 1
ATOM 2773 C CA . GLY B 1 152 ? 4.239 -5.060 -22.324 1.00 19.90 148 GLY B CA 1
ATOM 2774 C C . GLY B 1 152 ? 4.070 -4.205 -21.083 1.00 21.82 148 GLY B C 1
ATOM 2775 O O . GLY B 1 152 ? 4.209 -2.980 -21.159 1.00 17.97 148 GLY B O 1
ATOM 2776 N N . ARG B 1 153 ? 3.790 -4.826 -19.934 1.00 16.92 149 ARG B N 1
ATOM 2777 C CA . ARG B 1 153 ? 3.621 -4.110 -18.665 1.00 17.37 149 ARG B CA 1
ATOM 2778 C C . ARG B 1 153 ? 4.482 -4.750 -17.582 1.00 20.32 149 ARG B C 1
ATOM 2779 O O . ARG B 1 153 ? 3.965 -5.275 -16.588 1.00 21.50 149 ARG B O 1
ATOM 2787 N N . PRO B 1 154 ? 5.803 -4.696 -17.721 1.00 20.02 150 PRO B N 1
ATOM 2788 C CA . PRO B 1 154 ? 6.669 -5.351 -16.731 1.00 18.35 150 PRO B CA 1
ATOM 2789 C C . PRO B 1 154 ? 6.719 -4.590 -15.418 1.00 21.99 150 PRO B C 1
ATOM 2790 O O . PRO B 1 154 ? 6.594 -3.362 -15.371 1.00 21.69 150 PRO B O 1
ATOM 2794 N N . ARG B 1 155 ? 6.909 -5.347 -14.342 1.00 20.86 151 ARG B N 1
ATOM 2795 C CA . ARG B 1 155 ? 7.399 -4.854 -13.068 1.00 20.59 151 ARG B CA 1
ATOM 2796 C C . ARG B 1 155 ? 8.846 -5.321 -12.906 1.00 21.19 151 ARG B C 1
ATOM 2797 O O . ARG B 1 155 ? 9.270 -6.265 -13.579 1.00 22.43 151 ARG B O 1
ATOM 2799 N N . PRO B 1 156 ? 9.635 -4.674 -12.046 1.00 23.96 152 PRO B N 1
ATOM 2800 C CA . PRO B 1 156 ? 11.056 -5.034 -11.926 1.00 20.46 152 PRO B CA 1
ATOM 2801 C C . PRO B 1 156 ? 11.283 -6.495 -11.555 1.00 29.22 152 PRO B C 1
ATOM 2802 O O . PRO B 1 156 ? 10.425 -7.148 -10.960 1.00 24.87 152 PRO B O 1
ATOM 2806 N N . ASN B 1 157 ? 12.461 -6.998 -11.947 1.00 22.24 153 ASN B N 1
ATOM 2807 C CA . ASN B 1 157 ? 13.091 -8.229 -11.464 1.00 26.78 153 ASN B CA 1
ATOM 2808 C C . ASN B 1 157 ? 12.732 -9.483 -12.253 1.00 21.49 153 ASN B C 1
ATOM 2809 O O . ASN B 1 157 ? 13.172 -10.573 -11.883 1.00 23.90 153 ASN B O 1
ATOM 2814 N N . LEU B 1 158 ? 11.978 -9.364 -13.346 1.00 19.08 154 LEU B N 1
ATOM 2815 C CA . LEU B 1 158 ? 11.728 -10.504 -14.227 1.00 17.85 154 LEU B CA 1
ATOM 2816 C C . LEU B 1 158 ? 12.124 -10.175 -15.662 1.00 19.13 154 LEU B C 1
ATOM 2817 O O . LEU B 1 158 ? 11.446 -10.553 -16.617 1.00 18.54 154 LEU B O 1
ATOM 2822 N N . ALA B 1 159 ? 13.236 -9.452 -15.819 1.00 18.99 155 ALA B N 1
ATOM 2823 C CA . ALA B 1 159 ? 13.537 -8.809 -17.095 1.00 15.66 155 ALA B CA 1
ATOM 2824 C C . ALA B 1 159 ? 13.630 -9.812 -18.241 1.00 19.48 155 ALA B C 1
ATOM 2825 O O . ALA B 1 159 ? 13.017 -9.622 -19.298 1.00 19.75 155 ALA B O 1
ATOM 2827 N N . TRP B 1 160 ? 14.422 -10.874 -18.071 1.00 16.22 156 TRP B N 1
ATOM 2828 C CA . TRP B 1 160 ? 14.664 -11.760 -19.208 1.00 14.35 156 TRP B CA 1
ATOM 2829 C C . TRP B 1 160 ? 13.468 -12.657 -19.477 1.00 17.67 156 TRP B C 1
ATOM 2830 O O . TRP B 1 160 ? 13.213 -13.026 -20.629 1.00 18.72 156 TRP B O 1
ATOM 2841 N N . TYR B 1 161 ? 12.737 -13.034 -18.432 1.00 16.83 157 TYR B N 1
ATOM 2842 C CA . TYR B 1 161 ? 11.490 -13.757 -18.646 1.00 16.29 157 TYR B CA 1
ATOM 2843 C C . TYR B 1 161 ? 10.492 -12.896 -19.413 1.00 17.75 157 TYR B C 1
ATOM 2844 O O . TYR B 1 161 ? 9.927 -13.323 -20.429 1.00 17.10 157 TYR B O 1
ATOM 2853 N N . ASN B 1 162 ? 10.268 -11.670 -18.942 1.00 16.25 158 ASN B N 1
ATOM 2854 C CA . ASN B 1 162 ? 9.294 -10.805 -19.602 1.00 15.24 158 ASN B CA 1
ATOM 2855 C C . ASN B 1 162 ? 9.650 -10.584 -21.062 1.00 16.70 158 ASN B C 1
ATOM 2856 O O . ASN B 1 162 ? 8.766 -10.564 -21.928 1.00 15.30 158 ASN B O 1
ATOM 2861 N N . ALA B 1 163 ? 10.945 -10.438 -21.365 1.00 14.56 159 ALA B N 1
ATOM 2862 C CA . ALA B 1 163 ? 11.332 -10.197 -22.750 1.00 12.80 159 ALA B CA 1
ATOM 2863 C C . ALA B 1 163 ? 10.989 -11.389 -23.648 1.00 14.26 159 ALA B C 1
ATOM 2864 O O . ALA B 1 163 ? 10.571 -11.201 -24.795 1.00 15.66 159 ALA B O 1
ATOM 2866 N N . THR B 1 164 ? 11.138 -12.629 -23.156 1.00 16.17 160 THR B N 1
ATOM 2867 C CA . THR B 1 164 ? 10.728 -13.736 -24.014 1.00 13.87 160 THR B CA 1
ATOM 2868 C C . THR B 1 164 ? 9.237 -13.679 -24.309 1.00 13.62 160 THR B C 1
ATOM 2869 O O . THR B 1 164 ? 8.798 -14.140 -25.365 1.00 17.94 160 THR B O 1
ATOM 2873 N N . LYS B 1 165 ? 8.440 -13.133 -23.389 1.00 13.72 161 LYS B N 1
ATOM 2874 C CA . LYS B 1 165 ? 7.014 -13.032 -23.671 1.00 16.61 161 LYS B CA 1
ATOM 2875 C C . LYS B 1 165 ? 6.715 -11.885 -24.630 1.00 17.45 161 LYS B C 1
ATOM 2876 O O . LYS B 1 165 ? 5.766 -11.972 -25.418 1.00 15.07 161 LYS B O 1
ATOM 2882 N N . GLY B 1 166 ? 7.542 -10.839 -24.625 1.00 17.04 162 GLY B N 1
ATOM 2883 C CA . GLY B 1 166 ? 7.480 -9.854 -25.701 1.00 16.06 162 GLY B CA 1
ATOM 2884 C C . GLY B 1 166 ? 7.824 -10.449 -27.058 1.00 17.50 162 GLY B C 1
ATOM 2885 O O . GLY B 1 166 ? 7.230 -10.082 -28.075 1.00 16.00 162 GLY B O 1
ATOM 2886 N N . TRP B 1 167 ? 8.804 -11.359 -27.100 1.00 15.55 163 TRP B N 1
ATOM 2887 C CA . TRP B 1 167 ? 9.075 -12.091 -28.335 1.00 13.78 163 TRP B CA 1
ATOM 2888 C C . TRP B 1 167 ? 7.824 -12.828 -28.800 1.00 14.28 163 TRP B C 1
ATOM 2889 O O . TRP B 1 167 ? 7.506 -12.839 -29.993 1.00 16.57 163 TRP B O 1
ATOM 2900 N N . VAL B 1 168 ? 7.098 -13.439 -27.863 1.00 14.18 164 VAL B N 1
ATOM 2901 C CA . VAL B 1 168 ? 5.912 -14.232 -28.215 1.00 12.24 164 VAL B CA 1
ATOM 2902 C C . VAL B 1 168 ? 4.802 -13.341 -28.766 1.00 15.52 164 VAL B C 1
ATOM 2903 O O . VAL B 1 168 ? 4.116 -13.701 -29.735 1.00 17.69 164 VAL B O 1
ATOM 2907 N N . VAL B 1 169 ? 4.578 -12.181 -28.146 1.00 14.20 165 VAL B N 1
ATOM 2908 C CA . VAL B 1 169 ? 3.561 -11.266 -28.665 1.00 14.05 165 VAL B CA 1
ATOM 2909 C C . VAL B 1 169 ? 3.917 -10.826 -30.078 1.00 16.15 165 VAL B C 1
ATOM 2910 O O . VAL B 1 169 ? 3.054 -10.745 -30.966 1.00 14.30 165 VAL B O 1
ATOM 2914 N N . SER B 1 170 ? 5.194 -10.536 -30.305 1.00 15.70 166 SER B N 1
ATOM 2915 C CA . SER B 1 170 ? 5.636 -10.040 -31.598 1.00 12.76 166 SER B CA 1
ATOM 2916 C C . SER B 1 170 ? 5.542 -11.120 -32.665 1.00 14.92 166 SER B C 1
ATOM 2917 O O . SER B 1 170 ? 5.099 -10.851 -33.787 1.00 15.85 166 SER B O 1
ATOM 2920 N N . VAL B 1 171 ? 5.934 -12.357 -32.335 1.00 14.14 167 VAL B N 1
ATOM 2921 C CA . VAL B 1 171 ? 5.877 -13.412 -33.344 1.00 15.79 167 VAL B CA 1
ATOM 2922 C C . VAL B 1 171 ? 4.424 -13.757 -33.655 1.00 17.21 167 VAL B C 1
ATOM 2923 O O . VAL B 1 171 ? 4.099 -14.177 -34.777 1.00 16.88 167 VAL B O 1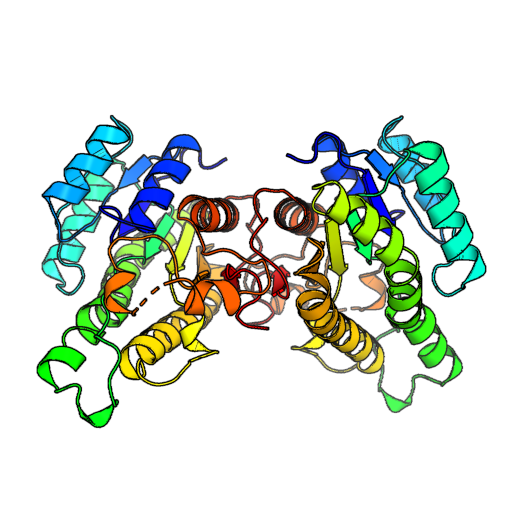
ATOM 2927 N N . THR B 1 172 ? 3.520 -13.540 -32.694 1.00 16.49 168 THR B N 1
ATOM 2928 C CA . THR B 1 172 ? 2.097 -13.728 -32.963 1.00 17.51 168 THR B CA 1
ATOM 2929 C C . THR B 1 172 ? 1.637 -12.804 -34.083 1.00 19.20 168 THR B C 1
ATOM 2930 O O . THR B 1 172 ? 0.975 -13.233 -35.033 1.00 17.94 168 THR B O 1
ATOM 2934 N N . LYS B 1 173 ? 1.994 -11.523 -33.994 1.00 13.69 169 LYS B N 1
ATOM 2935 C CA . LYS B 1 173 ? 1.634 -10.579 -35.048 1.00 17.65 169 LYS B CA 1
ATOM 2936 C C . LYS B 1 173 ? 2.281 -10.958 -36.376 1.00 19.72 169 LYS B C 1
ATOM 2937 O O . LYS B 1 173 ? 1.619 -10.961 -37.419 1.00 16.48 169 LYS B O 1
ATOM 2943 N N . ALA B 1 174 ? 3.580 -11.283 -36.360 1.00 16.63 170 ALA B N 1
ATOM 2944 C CA . ALA B 1 174 ? 4.277 -11.569 -37.614 1.00 19.98 170 ALA B CA 1
ATOM 2945 C C . ALA B 1 174 ? 3.694 -12.794 -38.307 1.00 20.07 170 ALA B C 1
ATOM 2946 O O . ALA B 1 174 ? 3.448 -12.783 -39.520 1.00 19.24 170 ALA B O 1
ATOM 2948 N N . LEU B 1 175 ? 3.492 -13.871 -37.554 1.00 15.31 171 LEU B N 1
ATOM 2949 C CA . LEU B 1 175 ? 2.943 -15.084 -38.156 1.00 15.01 171 LEU B CA 1
ATOM 2950 C C . LEU B 1 175 ? 1.500 -14.887 -38.582 1.00 18.80 171 LEU B C 1
ATOM 2951 O O . LEU B 1 175 ? 1.071 -15.473 -39.580 1.00 17.02 171 LEU B O 1
ATOM 2956 N N . ALA B 1 176 ? 0.732 -14.085 -37.841 1.00 16.76 172 ALA B N 1
ATOM 2957 C CA . ALA B 1 176 ? -0.662 -13.864 -38.217 1.00 15.92 172 ALA B CA 1
ATOM 2958 C C . ALA B 1 176 ? -0.767 -13.203 -39.587 1.00 16.81 172 ALA B C 1
ATOM 2959 O O . ALA B 1 176 ? -1.572 -13.618 -40.427 1.00 18.09 172 ALA B O 1
ATOM 2961 N N . ILE B 1 177 ? 0.029 -12.158 -39.831 1.00 20.71 173 ILE B N 1
ATOM 2962 C CA . ILE B 1 177 ? -0.142 -11.470 -41.105 1.00 19.92 173 ILE B CA 1
ATOM 2963 C C . ILE B 1 177 ? 0.359 -12.340 -42.250 1.00 22.17 173 ILE B C 1
ATOM 2964 O O . ILE B 1 177 ? -0.188 -12.295 -43.358 1.00 20.30 173 ILE B O 1
ATOM 2969 N N . GLU B 1 178 ? 1.373 -13.166 -42.002 1.00 17.82 174 GLU B N 1
ATOM 2970 C CA . GLU B 1 178 ? 1.890 -14.041 -43.051 1.00 23.55 174 GLU B CA 1
ATOM 2971 C C . GLU B 1 178 ? 0.942 -15.203 -43.341 1.00 22.22 174 GLU B C 1
ATOM 2972 O O . GLU B 1 178 ? 0.777 -15.599 -44.503 1.00 23.38 174 GLU B O 1
ATOM 2978 N N . LEU B 1 179 ? 0.336 -15.781 -42.305 1.00 21.94 175 LEU B N 1
ATOM 2979 C CA . LEU B 1 179 ? -0.411 -17.030 -42.472 1.00 21.22 175 LEU B CA 1
ATOM 2980 C C . LEU B 1 179 ? -1.896 -16.828 -42.732 1.00 23.58 175 LEU B C 1
ATOM 2981 O O . LEU B 1 179 ? -2.565 -17.788 -43.123 1.00 20.92 175 LEU B O 1
ATOM 2986 N N . ALA B 1 180 ? -2.423 -15.617 -42.530 1.00 21.15 176 ALA B N 1
ATOM 2987 C CA . ALA B 1 180 ? -3.850 -15.370 -42.739 1.00 25.18 176 ALA B CA 1
ATOM 2988 C C . ALA B 1 180 ? -4.366 -15.854 -44.090 1.00 28.75 176 ALA B C 1
ATOM 2989 O O . ALA B 1 180 ? -5.417 -16.514 -44.119 1.00 29.52 176 ALA B O 1
ATOM 2991 N N . PRO B 1 181 ? -3.703 -15.592 -45.221 1.00 27.50 177 PRO B N 1
ATOM 2992 C CA . PRO B 1 181 ? -4.231 -16.099 -46.498 1.00 28.31 177 PRO B CA 1
ATOM 2993 C C . PRO B 1 181 ? -4.186 -17.614 -46.629 1.00 29.35 177 PRO B C 1
ATOM 2994 O O . PRO B 1 181 ? -4.815 -18.150 -47.546 1.00 29.00 177 PRO B O 1
ATOM 2998 N N . ALA B 1 182 ? -3.473 -18.320 -45.757 1.00 27.48 178 ALA B N 1
ATOM 2999 C CA . ALA B 1 182 ? -3.505 -19.776 -45.730 1.00 31.27 178 ALA B CA 1
ATOM 3000 C C . ALA B 1 182 ? -4.598 -20.314 -44.819 1.00 28.56 178 ALA B C 1
ATOM 3001 O O . ALA B 1 182 ? -4.619 -21.519 -44.544 1.00 28.32 178 ALA B O 1
ATOM 3003 N N . LYS B 1 183 ? -5.492 -19.445 -44.338 1.00 27.11 179 LYS B N 1
ATOM 3004 C CA . LYS B 1 183 ? -6.584 -19.815 -43.439 1.00 26.21 179 LYS B CA 1
ATOM 3005 C C . LYS B 1 183 ? -6.065 -20.305 -42.088 1.00 31.59 179 LYS B C 1
ATOM 3006 O O . LYS B 1 183 ? -6.657 -21.191 -41.468 1.00 33.75 179 LYS B O 1
ATOM 3008 N N . ILE B 1 184 ? -4.956 -19.729 -41.626 1.00 23.45 180 ILE B N 1
ATOM 3009 C CA . ILE B 1 184 ? -4.396 -20.012 -40.310 1.00 19.33 180 ILE B CA 1
ATOM 3010 C C . ILE B 1 184 ? -4.458 -18.729 -39.498 1.00 22.11 180 ILE B C 1
ATOM 3011 O O . ILE B 1 184 ? -3.828 -17.731 -39.866 1.00 25.44 180 ILE B O 1
ATOM 3016 N N . ARG B 1 185 ? -5.189 -18.755 -38.387 1.00 17.15 181 ARG B N 1
ATOM 3017 C CA . ARG B 1 185 ? -5.204 -17.614 -37.488 1.00 18.36 181 ARG B CA 1
ATOM 3018 C C . ARG B 1 185 ? -4.133 -17.802 -36.426 1.00 17.48 181 ARG B C 1
ATOM 3019 O O . ARG B 1 185 ? -3.812 -18.923 -36.038 1.00 17.49 181 ARG B O 1
ATOM 3027 N N . VAL B 1 186 ? -3.566 -16.690 -35.972 1.00 16.21 182 VAL B N 1
ATOM 3028 C CA . VAL B 1 186 ? -2.509 -16.717 -34.962 1.00 22.28 182 VAL B CA 1
ATOM 3029 C C . VAL B 1 186 ? -2.828 -15.656 -33.921 1.00 21.15 182 VAL B C 1
ATOM 3030 O O . VAL B 1 186 ? -2.911 -14.465 -34.247 1.00 17.31 182 VAL B O 1
ATOM 3034 N N . VAL B 1 187 ? -3.006 -16.083 -32.670 1.00 17.17 183 VAL B N 1
ATOM 3035 C CA . VAL B 1 187 ? -3.438 -15.192 -31.599 1.00 15.99 183 VAL B CA 1
ATOM 3036 C C . VAL B 1 187 ? -2.651 -15.497 -30.329 1.00 14.99 183 VAL B C 1
ATOM 3037 O O . VAL B 1 187 ? -1.996 -16.533 -30.202 1.00 15.06 183 VAL B O 1
ATOM 3041 N N . ALA B 1 188 ? -2.737 -14.570 -29.377 1.00 16.00 184 ALA B N 1
ATOM 3042 C CA . ALA B 1 188 ? -2.012 -14.678 -28.120 1.00 18.16 184 ALA B CA 1
ATOM 3043 C C . ALA B 1 188 ? -2.931 -14.297 -26.971 1.00 16.17 184 ALA B C 1
ATOM 3044 O O . ALA B 1 188 ? -3.876 -13.520 -27.139 1.00 18.83 184 ALA B O 1
ATOM 3046 N N . LEU B 1 189 ? -2.643 -14.852 -25.797 1.00 16.06 185 LEU B N 1
ATOM 3047 C CA . LEU B 1 189 ? -3.263 -14.421 -24.553 1.00 15.69 185 LEU B CA 1
ATOM 3048 C C . LEU B 1 189 ? -2.172 -13.872 -23.655 1.00 16.79 185 LEU B C 1
ATOM 3049 O O . LEU B 1 189 ? -1.081 -14.440 -23.603 1.00 16.09 185 LEU B O 1
ATOM 3054 N N . ASN B 1 190 ? -2.475 -12.780 -22.946 1.00 17.51 186 ASN B N 1
ATOM 3055 C CA . ASN B 1 190 ? -1.580 -12.211 -21.938 1.00 17.49 186 ASN B CA 1
ATOM 3056 C C . ASN B 1 190 ? -2.206 -12.422 -20.570 1.00 16.82 186 ASN B C 1
ATOM 3057 O O . ASN B 1 190 ? -2.955 -11.561 -20.089 1.00 18.26 186 ASN B O 1
ATOM 3062 N N . PRO B 1 191 ? -1.921 -13.530 -19.896 1.00 17.83 187 PRO B N 1
ATOM 3063 C CA . PRO B 1 191 ? -2.418 -13.709 -18.529 1.00 18.12 187 PRO B CA 1
ATOM 3064 C C . PRO B 1 191 ? -1.621 -12.925 -17.502 1.00 24.30 187 PRO B C 1
ATOM 3065 O O . PRO B 1 191 ? -0.434 -12.633 -17.676 1.00 19.94 187 PRO B O 1
ATOM 3069 N N . VAL B 1 192 ? -2.303 -12.608 -16.400 1.00 21.85 188 VAL B N 1
ATOM 3070 C CA . VAL B 1 192 ? -1.662 -12.090 -15.199 1.00 22.44 188 VAL B CA 1
ATOM 3071 C C . VAL B 1 192 ? -1.371 -13.283 -14.301 1.00 26.31 188 VAL B C 1
ATOM 3072 O O . VAL B 1 192 ? -1.783 -14.409 -14.602 1.00 31.47 188 VAL B O 1
ATOM 3076 N N . ALA B 1 193 ? -0.649 -13.038 -13.214 1.00 28.19 189 ALA B N 1
ATOM 3077 C CA . ALA B 1 193 ? -0.365 -14.015 -12.172 1.00 36.68 189 ALA B CA 1
ATOM 3078 C C . ALA B 1 193 ? -1.562 -14.911 -11.893 1.00 40.12 189 ALA B C 1
ATOM 3079 O O . ALA B 1 193 ? -2.633 -14.436 -11.493 1.00 34.14 189 ALA B O 1
ATOM 3081 N N . GLY B 1 194 ? -1.374 -16.213 -12.102 1.00 42.81 190 GLY B N 1
ATOM 3082 C CA . GLY B 1 194 ? -2.443 -17.174 -11.924 1.00 37.55 190 GLY B CA 1
ATOM 3083 C C . GLY B 1 194 ? -2.109 -18.264 -10.928 1.00 41.29 190 GLY B C 1
ATOM 3084 O O . GLY B 1 194 ? -0.935 -18.533 -10.652 1.00 38.30 190 GLY B O 1
ATOM 3085 N N . GLU B 1 195 ? -3.140 -18.898 -10.377 1.00 35.43 191 GLU B N 1
ATOM 3086 C CA . GLU B 1 195 ? -2.937 -19.968 -9.411 1.00 36.01 191 GLU B CA 1
ATOM 3087 C C . GLU B 1 195 ? -2.441 -21.219 -10.126 1.00 45.56 191 GLU B C 1
ATOM 3088 O O . GLU B 1 195 ? -3.241 -22.077 -10.514 1.00 43.16 191 GLU B O 1
ATOM 3090 N N . THR B 1 196 ? -1.135 -21.313 -10.338 1.00 43.92 192 THR B N 1
ATOM 3091 C CA . THR B 1 196 ? -0.504 -22.466 -10.960 1.00 38.84 192 THR B CA 1
ATOM 3092 C C . THR B 1 196 ? 0.751 -22.794 -10.171 1.00 43.27 192 THR B C 1
ATOM 3093 O O . THR B 1 196 ? 1.237 -21.962 -9.397 1.00 43.92 192 THR B O 1
ATOM 3097 N N . PRO B 1 197 ? 1.297 -24.006 -10.336 1.00 43.11 193 PRO B N 1
ATOM 3098 C CA . PRO B 1 197 ? 2.556 -24.342 -9.643 1.00 46.34 193 PRO B CA 1
ATOM 3099 C C . PRO B 1 197 ? 3.721 -23.405 -9.954 1.00 44.52 193 PRO B C 1
ATOM 3100 O O . PRO B 1 197 ? 4.636 -23.285 -9.127 1.00 49.05 193 PRO B O 1
ATOM 3104 N N . LEU B 1 198 ? 3.723 -22.735 -11.110 1.00 40.58 194 LEU B N 1
ATOM 3105 C CA . LEU B 1 198 ? 4.800 -21.807 -11.445 1.00 47.16 194 LEU B CA 1
ATOM 3106 C C . LEU B 1 198 ? 4.669 -20.461 -10.737 1.00 53.57 194 LEU B C 1
ATOM 3107 O O . LEU B 1 198 ? 5.635 -19.687 -10.734 1.00 49.63 194 LEU B O 1
ATOM 3112 N N . LEU B 1 199 ? 3.512 -20.173 -10.130 1.00 45.34 195 LEU B N 1
ATOM 3113 C CA . LEU B 1 199 ? 3.305 -18.878 -9.482 1.00 49.13 195 LEU B CA 1
ATOM 3114 C C . LEU B 1 199 ? 4.331 -18.627 -8.379 1.00 49.80 195 LEU B C 1
ATOM 3115 O O . LEU B 1 199 ? 4.793 -17.493 -8.199 1.00 54.60 195 LEU B O 1
ATOM 3120 N N . THR B 1 200 ? 4.703 -19.670 -7.629 1.00 47.73 196 THR B N 1
ATOM 3121 C CA . THR B 1 200 ? 5.660 -19.485 -6.540 1.00 54.04 196 THR B CA 1
ATOM 3122 C C . THR B 1 200 ? 7.026 -19.045 -7.057 1.00 55.84 196 THR B C 1
ATOM 3123 O O . THR B 1 200 ? 7.795 -18.412 -6.320 1.00 52.76 196 THR B O 1
ATOM 3127 N N . THR B 1 201 ? 7.348 -19.377 -8.309 1.00 54.76 197 THR B N 1
ATOM 3128 C CA . THR B 1 201 ? 8.614 -18.942 -8.893 1.00 62.50 197 THR B CA 1
ATOM 3129 C C . THR B 1 201 ? 8.605 -17.441 -9.155 1.00 59.15 197 THR B C 1
ATOM 3130 O O . THR B 1 201 ? 9.536 -16.727 -8.766 1.00 55.63 197 THR B O 1
ATOM 3134 N N . PHE B 1 202 ? 7.553 -16.942 -9.812 1.00 51.54 198 PHE B N 1
ATOM 3135 C CA . PHE B 1 202 ? 7.441 -15.514 -10.090 1.00 51.20 198 PHE B CA 1
ATOM 3136 C C . PHE B 1 202 ? 7.306 -14.687 -8.819 1.00 53.63 198 PHE B C 1
ATOM 3137 O O . PHE B 1 202 ? 7.598 -13.487 -8.843 1.00 56.60 198 PHE B O 1
ATOM 3145 N N . MET B 1 203 ? 6.863 -15.294 -7.723 1.00 52.35 199 MET B N 1
ATOM 3146 C CA . MET B 1 203 ? 6.859 -14.630 -6.427 1.00 60.40 199 MET B CA 1
ATOM 3147 C C . MET B 1 203 ? 8.197 -14.862 -5.725 1.00 61.30 199 MET B C 1
ATOM 3148 O O . MET B 1 203 ? 8.717 -13.981 -5.040 1.00 64.91 199 MET B O 1
ATOM 3153 N N . LYS B 1 213 ? -0.507 -8.789 -2.194 1.00 57.84 209 LYS B N 1
ATOM 3154 C CA . LYS B 1 213 ? 0.483 -7.972 -2.889 1.00 57.64 209 LYS B CA 1
ATOM 3155 C C . LYS B 1 213 ? 0.308 -8.090 -4.399 1.00 58.44 209 LYS B C 1
ATOM 3156 O O . LYS B 1 213 ? 0.124 -7.087 -5.090 1.00 56.22 209 LYS B O 1
ATOM 3158 N N . PHE B 1 214 ? 0.380 -9.321 -4.914 1.00 56.94 210 PHE B N 1
ATOM 3159 C CA . PHE B 1 214 ? 0.002 -9.552 -6.305 1.00 56.65 210 PHE B CA 1
ATOM 3160 C C . PHE B 1 214 ? -1.461 -9.190 -6.530 1.00 56.69 210 PHE B C 1
ATOM 3161 O O . PHE B 1 214 ? -1.806 -8.559 -7.537 1.00 48.07 210 PHE B O 1
ATOM 3169 N N . ARG B 1 215 ? -2.334 -9.562 -5.585 1.00 59.63 211 ARG B N 1
ATOM 3170 C CA . ARG B 1 215 ? -3.752 -9.230 -5.697 1.00 61.34 211 ARG B CA 1
ATOM 3171 C C . ARG B 1 215 ? -3.983 -7.723 -5.692 1.00 65.74 211 ARG B C 1
ATOM 3172 O O . ARG B 1 215 ? -4.911 -7.238 -6.349 1.00 67.17 211 ARG B O 1
ATOM 3174 N N . ASP B 1 216 ? -3.151 -6.971 -4.964 1.00 59.07 212 ASP B N 1
ATOM 3175 C CA . ASP B 1 216 ? -3.281 -5.516 -4.944 1.00 51.46 212 ASP B CA 1
ATOM 3176 C C . ASP B 1 216 ? -3.122 -4.906 -6.329 1.00 48.90 212 ASP B C 1
ATOM 3177 O O . ASP B 1 216 ? -3.750 -3.886 -6.633 1.00 54.45 212 ASP B O 1
ATOM 3182 N N . SER B 1 217 ? -2.285 -5.498 -7.177 1.00 45.06 213 SER B N 1
ATOM 3183 C CA . SER B 1 217 ? -2.045 -4.940 -8.502 1.00 43.38 213 SER B CA 1
ATOM 3184 C C . SER B 1 217 ? -3.122 -5.315 -9.511 1.00 36.76 213 SER B C 1
ATOM 3185 O O . SER B 1 217 ? -3.046 -4.873 -10.665 1.00 37.91 213 SER B O 1
ATOM 3188 N N . ILE B 1 218 ? -4.109 -6.114 -9.118 1.00 31.94 214 ILE B N 1
ATOM 3189 C CA . ILE B 1 218 ? -5.150 -6.584 -10.024 1.00 29.61 214 ILE B CA 1
ATOM 3190 C C . ILE B 1 218 ? -6.445 -5.854 -9.666 1.00 29.93 214 ILE B C 1
ATOM 3191 O O . ILE B 1 218 ? -7.012 -6.090 -8.588 1.00 31.68 214 ILE B O 1
ATOM 3196 N N . PRO B 1 219 ? -6.938 -4.958 -10.522 1.00 28.50 215 PRO B N 1
ATOM 3197 C CA . PRO B 1 219 ? -8.145 -4.186 -10.172 1.00 29.03 215 PRO B CA 1
ATOM 3198 C C . PRO B 1 219 ? -9.383 -5.033 -9.915 1.00 28.94 215 PRO B C 1
ATOM 3199 O O . PRO B 1 219 ? -10.205 -4.655 -9.066 1.00 30.44 215 PRO B O 1
ATOM 3203 N N . MET B 1 220 ? -9.553 -6.160 -10.619 1.00 27.39 216 MET B N 1
ATOM 3204 C CA . MET B 1 220 ? -10.726 -6.997 -10.378 1.00 27.49 216 MET B CA 1
ATOM 3205 C C . MET B 1 220 ? -10.660 -7.700 -9.028 1.00 41.49 216 MET B C 1
ATOM 3206 O O . MET B 1 220 ? -11.681 -8.217 -8.565 1.00 40.58 216 MET B O 1
ATOM 3211 N N . GLY B 1 221 ? -9.493 -7.738 -8.392 1.00 31.02 217 GLY B N 1
ATOM 3212 C CA . GLY B 1 221 ? -9.400 -8.111 -6.996 1.00 38.22 217 GLY B CA 1
ATOM 3213 C C . GLY B 1 221 ? -9.063 -9.553 -6.688 1.00 36.43 217 GLY B C 1
ATOM 3214 O O . GLY B 1 221 ? -9.103 -9.935 -5.512 1.00 39.56 217 GLY B O 1
ATOM 3215 N N . ARG B 1 222 ? -8.737 -10.368 -7.689 1.00 38.11 218 ARG B N 1
ATOM 3216 C CA . ARG B 1 222 ? -8.376 -11.751 -7.416 1.00 40.83 218 ARG B CA 1
ATOM 3217 C C . ARG B 1 222 ? -7.359 -12.231 -8.441 1.00 40.06 218 ARG B C 1
ATOM 3218 O O . ARG B 1 222 ? -7.208 -11.653 -9.520 1.00 37.75 218 ARG B O 1
ATOM 3226 N N . LEU B 1 223 ? -6.654 -13.300 -8.081 1.00 36.08 219 LEU B N 1
ATOM 3227 C CA . LEU B 1 223 ? -5.729 -13.918 -9.011 1.00 33.18 219 LEU B CA 1
ATOM 3228 C C . LEU B 1 223 ? -6.496 -14.618 -10.128 1.00 29.93 219 LEU B C 1
ATOM 3229 O O . LEU B 1 223 ? -7.682 -14.937 -10.006 1.00 31.79 219 LEU B O 1
ATOM 3234 N N . LEU B 1 224 ? -5.806 -14.831 -11.240 1.00 28.58 220 LEU B N 1
ATOM 3235 C CA . LEU B 1 224 ? -6.398 -15.527 -12.367 1.00 25.16 220 LEU B CA 1
ATOM 3236 C C . LEU B 1 224 ? -6.438 -17.019 -12.065 1.00 33.74 220 LEU B C 1
ATOM 3237 O O . LEU B 1 224 ? -5.535 -17.556 -11.421 1.00 33.41 220 LEU B O 1
ATOM 3242 N N . LYS B 1 225 ? -7.515 -17.680 -12.493 1.00 26.63 221 LYS B N 1
ATOM 3243 C CA . LYS B 1 225 ? -7.602 -19.126 -12.342 1.00 28.98 221 LYS B CA 1
ATOM 3244 C C . LYS B 1 225 ? -7.458 -19.789 -13.708 1.00 24.47 221 LYS B C 1
ATOM 3245 O O . LYS B 1 225 ? -7.797 -19.184 -14.730 1.00 22.79 221 LYS B O 1
ATOM 3247 N N . PRO B 1 226 ? -6.932 -21.016 -13.769 1.00 25.09 222 PRO B N 1
ATOM 3248 C CA . PRO B 1 226 ? -6.807 -21.673 -15.079 1.00 25.36 222 PRO B CA 1
ATOM 3249 C C . PRO B 1 226 ? -8.106 -21.682 -15.869 1.00 22.66 222 PRO B C 1
ATOM 3250 O O . PRO B 1 226 ? -8.080 -21.540 -17.096 1.00 21.68 222 PRO B O 1
ATOM 3254 N N . ASP B 1 227 ? -9.250 -21.817 -15.190 1.00 25.24 223 ASP B N 1
ATOM 3255 C CA . ASP B 1 227 ? -10.524 -21.852 -15.900 1.00 27.46 223 ASP B CA 1
ATOM 3256 C C . ASP B 1 227 ? -10.837 -20.518 -16.574 1.00 30.66 223 ASP B C 1
ATOM 3257 O O . ASP B 1 227 ? -11.422 -20.506 -17.665 1.00 29.30 223 ASP B O 1
ATOM 3259 N N . ASP B 1 228 ? -10.450 -19.393 -15.954 1.00 24.63 224 ASP B N 1
ATOM 3260 C CA . ASP B 1 228 ? -10.609 -18.090 -16.602 1.00 24.07 224 ASP B CA 1
ATOM 3261 C C . ASP B 1 228 ? -9.870 -18.046 -17.934 1.00 25.21 224 ASP B C 1
ATOM 3262 O O . ASP B 1 228 ? -10.439 -17.674 -18.968 1.00 22.47 224 ASP B O 1
ATOM 3267 N N . LEU B 1 229 ? -8.579 -18.383 -17.922 1.00 19.37 225 LEU B N 1
ATOM 3268 C CA . LEU B 1 229 ? -7.805 -18.327 -19.158 1.00 17.64 225 LEU B CA 1
ATOM 3269 C C . LEU B 1 229 ? -8.338 -19.327 -20.172 1.00 17.94 225 LEU B C 1
ATOM 3270 O O . LEU B 1 229 ? -8.356 -19.053 -21.379 1.00 20.33 225 LEU B O 1
ATOM 3275 N N . ALA B 1 230 ? -8.780 -20.491 -19.695 1.00 18.37 226 ALA B N 1
ATOM 3276 C CA . ALA B 1 230 ? -9.217 -21.543 -20.600 1.00 19.92 226 ALA B CA 1
ATOM 3277 C C . ALA B 1 230 ? -10.451 -21.118 -21.385 1.00 23.10 226 ALA B C 1
ATOM 3278 O O . ALA B 1 230 ? -10.601 -21.492 -22.554 1.00 19.84 226 ALA B O 1
ATOM 3280 N N . GLU B 1 231 ? -11.345 -20.329 -20.766 1.00 21.54 227 GLU B N 1
ATOM 3281 C CA . GLU B 1 231 ? -12.514 -19.854 -21.507 1.00 19.84 227 GLU B CA 1
ATOM 3282 C C . GLU B 1 231 ? -12.104 -18.910 -22.626 1.00 24.55 227 GLU B C 1
ATOM 3283 O O . GLU B 1 231 ? -12.656 -18.975 -23.732 1.00 22.24 227 GLU B O 1
ATOM 3289 N N . ALA B 1 232 ? -11.149 -18.010 -22.356 1.00 17.86 228 ALA B N 1
ATOM 3290 C CA . ALA B 1 232 ? -10.688 -17.100 -23.398 1.00 20.32 228 ALA B CA 1
ATOM 3291 C C . ALA B 1 232 ? -9.994 -17.868 -24.520 1.00 24.76 228 ALA B C 1
ATOM 3292 O O . ALA B 1 232 ? -10.168 -17.559 -25.707 1.00 20.00 228 ALA B O 1
ATOM 3294 N N . ALA B 1 233 ? -9.224 -18.894 -24.160 1.00 19.21 229 ALA B N 1
ATOM 3295 C CA . ALA B 1 233 ? -8.586 -19.730 -25.171 1.00 24.18 229 ALA B CA 1
ATOM 3296 C C . ALA B 1 233 ? -9.618 -20.460 -26.013 1.00 20.97 229 ALA B C 1
ATOM 3297 O O . ALA B 1 233 ? -9.474 -20.561 -27.239 1.00 22.11 229 ALA B O 1
ATOM 3299 N N . ALA B 1 234 ? -10.645 -21.015 -25.366 1.00 19.70 230 ALA B N 1
ATOM 3300 C CA . ALA B 1 234 ? -11.638 -21.780 -26.101 1.00 17.44 230 ALA B CA 1
ATOM 3301 C C . ALA B 1 234 ? -12.387 -20.885 -27.074 1.00 21.69 230 ALA B C 1
ATOM 3302 O O . ALA B 1 234 ? -12.721 -21.302 -28.186 1.00 25.40 230 ALA B O 1
ATOM 3304 N N . PHE B 1 235 ? -12.634 -19.639 -26.685 1.00 18.37 231 PHE B N 1
ATOM 3305 C CA . PHE B 1 235 ? -13.273 -18.716 -27.613 1.00 20.04 231 PHE B CA 1
ATOM 3306 C C . PHE B 1 235 ? -12.371 -18.427 -28.806 1.00 15.30 231 PHE B C 1
ATOM 3307 O O . PHE B 1 235 ? -12.769 -18.622 -29.958 1.00 21.07 231 PHE B O 1
ATOM 3315 N N . LEU B 1 236 ? -11.138 -17.973 -28.543 1.00 19.02 232 LEU B N 1
ATOM 3316 C CA . LEU B 1 236 ? -10.246 -17.570 -29.631 1.00 19.47 232 LEU B CA 1
ATOM 3317 C C . LEU B 1 236 ? -9.939 -18.719 -30.584 1.00 22.42 232 LEU B C 1
ATOM 3318 O O . LEU B 1 236 ? -9.717 -18.481 -31.775 1.00 23.22 232 LEU B O 1
ATOM 3323 N N . CYS B 1 237 ? -9.919 -19.963 -30.094 1.00 20.70 233 CYS B N 1
ATOM 3324 C CA . CYS B 1 237 ? -9.595 -21.106 -30.940 1.00 17.46 233 CYS B CA 1
ATOM 3325 C C . CYS B 1 237 ? -10.812 -21.685 -31.648 1.00 24.54 233 CYS B C 1
ATOM 3326 O O . CYS B 1 237 ? -10.673 -22.685 -32.359 1.00 25.60 233 CYS B O 1
ATOM 3329 N N . SER B 1 238 ? -11.982 -21.083 -31.481 1.00 21.10 234 SER B N 1
ATOM 3330 C CA . SER B 1 238 ? -13.232 -21.611 -32.004 1.00 20.37 234 SER B CA 1
ATOM 3331 C C . SER B 1 238 ? -13.636 -20.892 -33.286 1.00 19.18 234 SER B C 1
ATOM 3332 O O . SER B 1 238 ? -13.115 -19.816 -33.602 1.00 22.91 234 SER B O 1
ATOM 3335 N N . PRO B 1 239 ? -14.561 -21.469 -34.061 1.00 23.59 235 PRO B N 1
ATOM 3336 C CA . PRO B 1 239 ? -15.065 -20.758 -35.247 1.00 28.27 235 PRO B CA 1
ATOM 3337 C C . PRO B 1 239 ? -15.801 -19.477 -34.912 1.00 28.46 235 PRO B C 1
ATOM 3338 O O . PRO B 1 239 ? -16.005 -18.647 -35.806 1.00 27.78 235 PRO B O 1
ATOM 3342 N N . GLN B 1 240 ? -16.216 -19.288 -33.658 1.00 25.98 236 GLN B N 1
ATOM 3343 C CA . GLN B 1 240 ? -16.856 -18.039 -33.266 1.00 29.68 236 GLN B CA 1
ATOM 3344 C C . GLN B 1 240 ? -15.883 -16.868 -33.251 1.00 26.23 236 GLN B C 1
ATOM 3345 O O . GLN B 1 240 ? -16.313 -15.724 -33.074 1.00 27.40 236 GLN B O 1
ATOM 3351 N N . ALA B 1 241 ? -14.591 -17.130 -33.434 1.00 19.43 237 ALA B N 1
ATOM 3352 C CA . ALA B 1 241 ? -13.568 -16.096 -33.520 1.00 20.62 237 ALA B CA 1
ATOM 3353 C C . ALA B 1 241 ? -12.872 -16.113 -34.875 1.00 21.55 237 ALA B C 1
ATOM 3354 O O . ALA B 1 241 ? -11.695 -15.757 -34.973 1.00 20.38 237 ALA B O 1
ATOM 3356 N N . SER B 1 242 ? -13.589 -16.515 -35.933 1.00 22.83 238 SER B N 1
ATOM 3357 C CA . SER B 1 242 ? -12.952 -16.774 -37.226 1.00 25.15 238 SER B CA 1
ATOM 3358 C C . SER B 1 242 ? -12.418 -15.519 -37.914 1.00 24.02 238 SER B C 1
ATOM 3359 O O . SER B 1 242 ? -11.708 -15.642 -38.919 1.00 25.51 238 SER B O 1
ATOM 3362 N N . MET B 1 243 ? -12.732 -14.324 -37.418 1.00 19.57 239 MET B N 1
ATOM 3363 C CA . MET B 1 243 ? -12.169 -13.099 -37.973 1.00 19.76 239 MET B CA 1
ATOM 3364 C C . MET B 1 243 ? -11.198 -12.423 -37.013 1.00 20.76 239 MET B C 1
ATOM 3365 O O . MET B 1 243 ? -10.832 -11.259 -37.228 1.00 23.48 239 MET B O 1
ATOM 3370 N N . ILE B 1 244 ? -10.763 -13.121 -35.969 1.00 19.98 240 ILE B N 1
ATOM 3371 C CA . ILE B 1 244 ? -9.856 -12.569 -34.973 1.00 18.70 240 ILE B CA 1
ATOM 3372 C C . ILE B 1 244 ? -8.496 -13.207 -35.193 1.00 22.17 240 ILE B C 1
ATOM 3373 O O . ILE B 1 244 ? -8.334 -14.423 -35.016 1.00 17.68 240 ILE B O 1
ATOM 3378 N N . THR B 1 245 ? -7.517 -12.398 -35.593 1.00 15.93 241 THR B N 1
ATOM 3379 C CA . THR B 1 245 ? -6.168 -12.899 -35.789 1.00 16.84 241 THR B CA 1
ATOM 3380 C C . THR B 1 245 ? -5.183 -11.762 -35.544 1.00 18.07 241 THR B C 1
ATOM 3381 O O . THR B 1 245 ? -5.485 -10.595 -35.799 1.00 19.10 241 THR B O 1
ATOM 3385 N N . GLY B 1 246 ? -4.007 -12.117 -35.028 1.00 17.46 242 GLY B N 1
ATOM 3386 C CA . GLY B 1 246 ? -2.968 -11.132 -34.804 1.00 18.56 242 GLY B CA 1
ATOM 3387 C C . GLY B 1 246 ? -3.056 -10.379 -33.498 1.00 26.16 242 GLY B C 1
ATOM 3388 O O . GLY B 1 246 ? -2.220 -9.502 -33.256 1.00 30.92 242 GLY B O 1
ATOM 3389 N N . VAL B 1 247 ? -4.021 -10.704 -32.643 1.00 18.70 243 VAL B N 1
ATOM 3390 C CA . VAL B 1 247 ? -4.278 -9.950 -31.426 1.00 16.13 243 VAL B CA 1
ATOM 3391 C C . VAL B 1 247 ? -3.555 -10.612 -30.268 1.00 24.30 243 VAL B C 1
ATOM 3392 O O . VAL B 1 247 ? -3.278 -11.814 -30.281 1.00 19.21 243 VAL B O 1
ATOM 3396 N N . ALA B 1 248 ? -3.279 -9.813 -29.232 1.00 17.67 244 ALA B N 1
ATOM 3397 C CA . ALA B 1 248 ? -2.814 -10.311 -27.939 1.00 19.09 244 ALA B CA 1
ATOM 3398 C C . ALA B 1 248 ? -3.843 -9.861 -26.910 1.00 21.26 244 ALA B C 1
ATOM 3399 O O . ALA B 1 248 ? -3.923 -8.670 -26.584 1.00 24.28 244 ALA B O 1
ATOM 3401 N N . LEU B 1 249 ? -4.662 -10.795 -26.435 1.00 17.36 245 LEU B N 1
ATOM 3402 C CA . LEU B 1 249 ? -5.789 -10.449 -25.581 1.00 18.00 245 LEU B CA 1
ATOM 3403 C C . LEU B 1 249 ? -5.359 -10.549 -24.125 1.00 22.00 245 LEU B C 1
ATOM 3404 O O . LEU B 1 249 ? -4.937 -11.618 -23.672 1.00 17.26 245 LEU B O 1
ATOM 3409 N N . ASP B 1 250 ? -5.434 -9.432 -23.403 1.00 20.35 246 ASP B N 1
ATOM 3410 C CA . ASP B 1 250 ? -5.108 -9.442 -21.983 1.00 20.25 246 ASP B CA 1
ATOM 3411 C C . ASP B 1 250 ? -6.248 -10.095 -21.209 1.00 23.42 246 ASP B C 1
ATOM 3412 O O . ASP B 1 250 ? -7.416 -9.717 -21.362 1.00 20.72 246 ASP B O 1
ATOM 3417 N N . VAL B 1 251 ? -5.912 -11.080 -20.392 1.00 15.22 247 VAL B N 1
ATOM 3418 C CA . VAL B 1 251 ? -6.860 -11.726 -19.483 1.00 20.03 247 VAL B CA 1
ATOM 3419 C C . VAL B 1 251 ? -6.240 -11.557 -18.104 1.00 20.88 247 VAL B C 1
ATOM 3420 O O . VAL B 1 251 ? -5.497 -12.416 -17.623 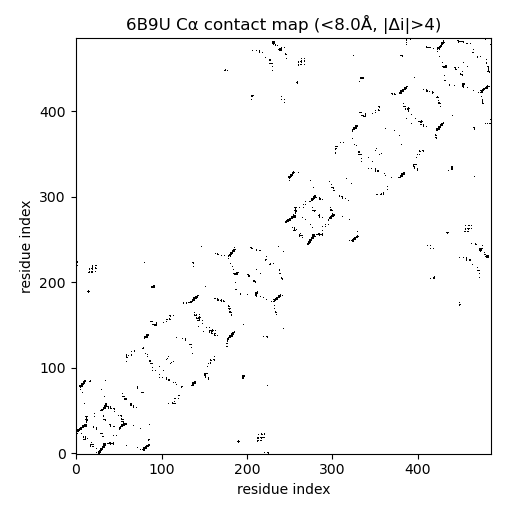1.00 18.93 247 VAL B O 1
ATOM 3424 N N . ASP B 1 252 ? -6.520 -10.425 -17.461 1.00 18.85 248 ASP B N 1
ATOM 3425 C CA . ASP B 1 252 ? -5.633 -10.008 -16.384 1.00 19.29 248 ASP B CA 1
ATOM 3426 C C . ASP B 1 252 ? -6.330 -9.220 -15.284 1.00 23.64 248 ASP B C 1
ATOM 3427 O O . ASP B 1 252 ? -5.642 -8.553 -14.506 1.00 21.85 248 ASP B O 1
ATOM 3432 N N . GLY B 1 253 ? -7.661 -9.263 -15.198 1.00 20.39 249 GLY B N 1
ATOM 3433 C CA . GLY B 1 253 ? -8.343 -8.500 -14.175 1.00 21.72 249 GLY B CA 1
ATOM 3434 C C . GLY B 1 253 ? -8.059 -7.015 -14.212 1.00 21.94 249 GLY B C 1
ATOM 3435 O O . GLY B 1 253 ? -8.247 -6.335 -13.204 1.00 23.49 249 GLY B O 1
ATOM 3436 N N . GLY B 1 254 ? -7.602 -6.494 -15.350 1.00 20.62 250 GLY B N 1
ATOM 3437 C CA . GLY B 1 254 ? -7.291 -5.082 -15.467 1.00 25.51 250 GLY B CA 1
ATOM 3438 C C . GLY B 1 254 ? -5.858 -4.712 -15.152 1.00 28.78 250 GLY B C 1
ATOM 3439 O O . GLY B 1 254 ? -5.529 -3.518 -15.145 1.00 22.29 250 GLY B O 1
ATOM 3440 N N . ARG B 1 255 ? -4.991 -5.694 -14.899 1.00 22.09 251 ARG B N 1
ATOM 3441 C CA . ARG B 1 255 ? -3.611 -5.384 -14.521 1.00 23.61 251 ARG B CA 1
ATOM 3442 C C . ARG B 1 255 ? -2.906 -4.514 -15.559 1.00 22.43 251 ARG B C 1
ATOM 3443 O O . ARG B 1 255 ? -2.081 -3.664 -15.195 1.00 25.95 251 ARG B O 1
ATOM 3451 N N . SER B 1 256 ? -3.215 -4.694 -16.844 1.00 20.54 252 SER B N 1
ATOM 3452 C CA . SER B 1 256 ? -2.430 -4.033 -17.887 1.00 25.45 252 SER B CA 1
ATOM 3453 C C . SER B 1 256 ? -2.881 -2.611 -18.188 1.00 25.26 252 SER B C 1
ATOM 3454 O O . SER B 1 256 ? -2.183 -1.906 -18.924 1.00 28.37 252 SER B O 1
ATOM 3457 N N . ILE B 1 257 ? -4.020 -2.177 -17.660 1.00 23.87 253 ILE B N 1
ATOM 3458 C CA . ILE B 1 257 ? -4.497 -0.818 -17.904 1.00 22.52 253 ILE B CA 1
ATOM 3459 C C . ILE B 1 257 ? -3.478 0.237 -17.494 1.00 29.67 253 ILE B C 1
ATOM 3460 O O . ILE B 1 257 ? -3.021 0.276 -16.346 1.00 33.19 253 ILE B O 1
#

Sequence (486 aa):
SLEGKVALITGAGSGFGEGMAKRFAKGGAKVVIIVDRDKAGAERVAGEIGDAALAVAADISKEADVDAAVEAALSKFGKVDILVNNAGIGHKPQNAELVEPEEFDRRIVGVNVRGVYLMTRKLIPHFKENGAKGQECVILNVASTGAGRPRPNLAWYNATKGWVVSVTKALAIELAPAKIRVVALNPVAGETPLLTTFMRKKFRDSIPMGRLLKPDDLAEAAAFLCSPQASMITGVALDVDGGRSISLEGKVALITGAGSGFGEGMAKRFAKGGAKVVIIVDRDKAGAERVAGEIGDAALAVAADISKEADVDAAVEAALSKFGKVDILVNNAGIGHKPQNAELVEPEEFDRIVGVNVRGVYLMTRKKLIPHFKENGAKGQECVILNVASTGAGRPRPNLAWYNATKGWVVSVTKALAIELAPAKIRVVALNPVAGETPLLTTFMKFRDSIPMGRLLKPDDLAEAAAFLCSPQASMITGVALDVDGGRSI

Foldseek 3Di:
DCAPAEEEEEPCLWFLNVLLCQLSVVVRYQYEYEYLPQVSQVVSQVVSHPSYHRQHAQLLDLVRLVVSVVVSCVRSVAHAEYELEDFAFAAFDAPVPQDPVNLVVRCSRLPSSVVNNCVVCLVRQLVCLVVVRAGEYEYEAALCLPQNDHRRVSNSVSSVVVLVVQQVCQVVCVVSRYAGEYEHEYQEPIPNNVRHNACVSQVLQQQRHHDYSNQVSVVVPCCRDVVNSPDHSYYHYSYNPNND/DLAPAEEEFEPCLWFLNVLLCQLSVVVHYQYEYEYCPQVSQVVSQVVSPPSYHRARAQLLDLVRLVVSVVVSCVSRVAHQEYELEDFAFAAFDAPVPQDPVNLVVRCSRLPSSCVNNCVVCLVRQLVCLVVVRAGEYEYEAALCLPVNDHRRVSNSVSSVVVLVVQLVCQVVCVVSNYAGEYEHEYQEPIPNSVRHPVSLVLQQLRDHHYSNQVSVVVSCCRDVVNSPDHSYYHYSYNPNND

Solvent-accessible surface area: 18780 Å² total; per-residue (Å²): 92,2,74,56,34,5,0,0,0,0,11,0,2,42,14,31,0,26,14,0,0,78,75,0,22,89,17,36,1,89,0,0,0,0,16,161,66,124,76,8,0,84,107,0,10,58,98,39,31,147,28,13,44,33,19,54,7,62,10,28,38,103,75,47,1,56,59,0,5,124,34,0,56,96,112,37,56,60,0,2,2,0,0,3,19,21,25,20,16,4,58,54,49,80,32,136,105,16,125,100,76,48,74,92,140,0,45,13,18,1,25,112,0,5,124,15,0,4,45,78,0,30,74,26,0,97,109,5,12,94,151,64,85,34,0,3,0,0,1,9,2,14,19,9,29,50,147,78,185,98,64,30,44,90,20,12,62,8,10,23,82,2,27,67,32,0,88,57,29,0,84,119,2,2,106,26,30,0,0,0,0,0,0,14,11,18,37,6,60,25,100,72,18,106,40,50,109,83,72,86,26,102,123,75,4,34,39,44,78,20,0,37,33,70,25,0,2,43,0,0,6,19,0,1,3,59,72,1,33,4,2,1,4,11,33,4,33,1,1,0,1,37,13,67,90,2,73,54,39,4,0,0,0,0,14,0,2,42,14,32,0,25,14,0,0,75,76,0,21,91,21,40,1,88,0,0,0,0,15,169,66,121,74,8,0,82,107,0,10,61,98,38,32,143,27,11,42,31,14,58,6,45,11,22,119,104,75,43,2,53,60,0,5,117,33,0,53,89,113,39,57,72,0,2,2,0,0,4,18,19,26,30,13,2,53,51,50,79,34,138,107,16,112,90,107,48,75,89,141,1,45,14,22,0,26,108,0,8,125,15,0,5,46,85,0,30,81,28,0,99,103,8,14,94,160,72,40,40,0,2,0,0,0,10,3,16,13,8,28,60,97,84,63,116,61,29,44,92,19,12,62,7,10,24,82,2,20,67,32,0,92,57,31,0,87,122,2,3,108,27,34,0,0,0,0,0,0,14,9,12,25,5,60,24,100,62,20,98,47,36,115,111,76,43,131,57,4,31,38,52,100,57,1,36,33,69,22,0,1,40,0,0,6,19,0,1,4,62,70,2,30,3,1,2,8,14,33,4,34,1,1,0,1,50,20,54

Radius of gyration: 22.88 Å; Cα contacts (8 Å, |Δi|>4): 1172; chains: 2; bounding box: 65×64×51 Å